Protein AF-A0A6F9BGS8-F1 (afdb_monomer_lite)

Sequence (563 aa):
MASCLVPDFPAVLVALEHLGELDKQLRDEGVPFSPEASHHLKEIAAAINELETSRRVVHEQLEVETIETSKLRHQCQNIRDDRFVIVPFSWCCGCKKYKCGPERELVKGDHENVINQLNYQLSEKANKQILLNETVNEIRKGKAKITDVETAKVALEEDMIQERKTEFHEKELAEVRIAFELKVQALQEKIVEVDGEMEEGQIVNAIRLESIAKMSDRFKAQRKEEDDVMAEHLNVSKRLEKSRLRLEERIASIAKHKIEIREMDEEIKQLHETNIVNADLFERNVDELHGQLNKEKKSIAIFEVEKEELCQSLENLKKDHEQHVNEVNFDIGLTRRRYEELLEEEKKLQDHVFMGALIERLGNKIVKAEEVNEQMTISYNDEIQQFITEAESVTQSRLEKEEELKVKESILEEVEAQFDIDQSRHQKLKNHTSELKNKNNHLELSIQDMKENISTLLKPKEDMKRSLEGLREKHMELLTSHAADIIATEKSIYDNGMMLQQVNMENSRLHVCIEQMKEDIWNTRKDQERHTQEIGWLKEEVHSLFGEHQPSSMTPTIVKRCA

Foldseek 3Di:
DDPPPPDQDVVLVVLLVVLVVVLVVLVVVVDPCNVVSNVVSVVVNVVSVVVSVVVSVVVSVVVVVVVVVVVVVVVVVVVPPPDDDDDDDDYDDDDDDDDDDDDDDDDDDDCVVVCVVVVVVVVVVVVVVVVVVVVVVVVVVVVVVVVVVVVVVVVVVVVVVVVVVVVVVVVVVVVVVVVVVVVVVVVVVVVVVVVVVVVVVVVVVVVVVVVVVVVVVVVVVVVVVVVVVVVVVVVVVVVVVVVVVVVVVVVVVVVVVVVVVVVVVVVVVVVVVVVVVVVVVVVVVVVVVVVVVVVVVVVVVVVVVVVVVVVVVVVVVVVVVVVVVVVVVVVVVVVVVVVVVVVVVVVPDDDDDDDDPPVVVVVVVVVVVVVVVVVVVVVVVVVVVVVVVVVVVVVVVVVVVVVVVVVVVVVVVVVVVVVVVVVVVVVVVVVVVVVVVVVVVVVVVVVVVVVVVVVVVCVVVVVVVVVVVVVVVVVVVVVVVVVVVVVVVVVVVVVVVVVVVVVVVVVVVVVVVVVVVVVVVVVVVVVVVVVVVVVVVVVVVVCVVPVVDDDDDDDDDDDDDDD

Secondary structure (DSSP, 8-state):
------PPPHHHHHHHHHHHHHHHHHHHTT-TTHHHHHHHHHHHHHHHHHHHHHHHHHHHHHHHHHHHHHHHHHHHHHTTSS--------------------------STTHHHHHHHHHHHHHHHHHHHHHHHHHHHHHHHHHHHHHHHHHHHHHHHHHHHHHHHHHHHHHHHHHHHHHHHHHHHHHHHHHHHHHHHHHHHHHHHHHHHHHHHHHHHHHHHHHHHHHHHHHHHHHHHHHHHHHHHHHHHHHHHHHHHHHHHHHHHHHHHHHHHHHHHHHHHHHHHHHHHHHHHHHHHHHHHHHHHHHHHHHHHHHHHHHHHHHHHHHHHHHHHHHHHHHHHHHHHTTS-------THHHHHHHHHHHHHHHHHHHHHHHHHHHHHHHHHHHHHHHHHHHHHHHHHHHHHHHHHHHHHHHHHHHHHHHHHHHHHHHHHHHHHHHHHHHHHHHHHHHHHHHHHHHHHHHHHHHHHHHHHHHHHHHHHHHHHHHHHHHHHHHHHHHHHHHHHHHHHHHHHHHHHHHHHHHHHHHHHHHHHHHHHHHHHTT---------------

Structure (mmCIF, N/CA/C/O backbone):
data_AF-A0A6F9BGS8-F1
#
_entry.id   AF-A0A6F9BGS8-F1
#
loop_
_atom_site.group_PDB
_atom_site.id
_atom_site.type_symbol
_atom_site.label_atom_id
_atom_site.label_alt_id
_atom_site.label_comp_id
_atom_site.label_asym_id
_atom_site.label_entity_id
_atom_site.label_seq_id
_atom_site.pdbx_PDB_ins_code
_atom_site.Cartn_x
_atom_site.Cartn_y
_atom_site.Cartn_z
_atom_site.occupancy
_atom_site.B_iso_or_equiv
_atom_site.auth_seq_id
_atom_site.auth_comp_id
_atom_site.auth_asym_id
_atom_site.auth_atom_id
_atom_site.pdbx_PDB_model_num
ATOM 1 N N . MET A 1 1 ? 77.394 -10.058 -23.991 1.00 44.44 1 MET A N 1
ATOM 2 C CA . MET A 1 1 ? 77.133 -8.638 -23.668 1.00 44.44 1 MET A CA 1
ATOM 3 C C . MET A 1 1 ? 76.350 -8.627 -22.370 1.00 44.44 1 MET A C 1
ATOM 5 O O . MET A 1 1 ? 75.511 -9.506 -22.217 1.00 44.44 1 MET A O 1
ATOM 9 N N . ALA A 1 2 ? 76.666 -7.745 -21.423 1.00 41.44 2 ALA A N 1
ATOM 10 C CA . ALA A 1 2 ? 75.833 -7.590 -20.233 1.00 41.44 2 ALA A CA 1
ATOM 11 C C . ALA A 1 2 ? 74.658 -6.685 -20.612 1.00 41.44 2 ALA A C 1
ATOM 13 O O . ALA A 1 2 ? 74.890 -5.561 -21.048 1.00 41.44 2 ALA A O 1
ATOM 14 N N . SER A 1 3 ? 73.430 -7.184 -20.500 1.00 44.12 3 SER A N 1
ATOM 15 C CA . SER A 1 3 ? 72.231 -6.355 -20.619 1.00 44.12 3 SER A CA 1
ATOM 16 C C . SER A 1 3 ? 72.214 -5.362 -19.459 1.00 44.12 3 SER A C 1
ATOM 18 O O . SER A 1 3 ? 72.204 -5.788 -18.298 1.00 44.12 3 SER A O 1
ATOM 20 N N . CYS A 1 4 ? 72.213 -4.061 -19.754 1.00 49.62 4 CYS A N 1
ATOM 21 C CA . CYS A 1 4 ? 71.924 -3.036 -18.757 1.00 49.62 4 CYS A CA 1
ATOM 22 C C . CYS A 1 4 ? 70.485 -3.256 -18.279 1.00 49.62 4 CYS A C 1
ATOM 24 O O . CYS A 1 4 ? 69.537 -2.900 -18.972 1.00 49.62 4 CYS A O 1
ATOM 26 N N . LEU A 1 5 ? 70.312 -3.886 -17.114 1.00 61.34 5 LEU A N 1
ATOM 27 C CA . LEU A 1 5 ? 68.997 -4.051 -16.503 1.00 61.34 5 LEU A CA 1
ATOM 28 C C . LEU A 1 5 ? 68.506 -2.673 -16.048 1.00 61.34 5 LEU A C 1
ATOM 30 O O . LEU A 1 5 ? 68.795 -2.244 -14.931 1.00 61.34 5 LEU A O 1
ATOM 34 N N . VAL A 1 6 ? 67.796 -1.979 -16.942 1.00 71.44 6 VAL A N 1
ATOM 35 C CA . VAL A 1 6 ? 67.047 -0.757 -16.634 1.00 71.44 6 VAL A CA 1
ATOM 36 C C . VAL A 1 6 ? 66.143 -1.085 -15.444 1.00 71.44 6 VAL A C 1
ATOM 38 O O . VAL A 1 6 ? 65.281 -1.954 -15.587 1.00 71.44 6 VAL A O 1
ATOM 41 N N . PRO A 1 7 ? 66.339 -0.457 -14.270 1.00 76.06 7 PRO A N 1
ATOM 42 C CA . PRO A 1 7 ? 65.595 -0.835 -13.080 1.00 76.06 7 PRO A CA 1
ATOM 43 C C . PRO A 1 7 ? 64.099 -0.581 -13.282 1.00 76.06 7 PRO A C 1
ATOM 45 O O . PRO A 1 7 ? 63.688 0.448 -13.841 1.00 76.06 7 PRO A O 1
ATOM 48 N N . ASP A 1 8 ? 63.299 -1.539 -12.819 1.00 80.12 8 ASP A N 1
ATOM 49 C CA . ASP A 1 8 ? 61.840 -1.470 -12.851 1.00 80.12 8 ASP A CA 1
ATOM 50 C C . ASP A 1 8 ? 61.367 -0.229 -12.093 1.00 80.12 8 ASP A C 1
ATOM 52 O O . ASP A 1 8 ? 61.879 0.092 -11.014 1.00 80.12 8 ASP A O 1
ATOM 56 N N . PHE A 1 9 ? 60.412 0.506 -12.663 1.00 86.50 9 PHE A N 1
ATOM 57 C CA . PHE A 1 9 ? 60.003 1.777 -12.077 1.00 86.50 9 PHE A CA 1
ATOM 58 C C . PHE A 1 9 ? 59.242 1.525 -10.760 1.00 86.50 9 PHE A C 1
ATOM 60 O O . PHE A 1 9 ? 58.177 0.904 -10.801 1.00 86.50 9 PHE A O 1
ATOM 67 N N . PRO A 1 10 ? 59.708 2.002 -9.583 1.00 88.44 10 PRO A N 1
ATOM 68 C CA . PRO A 1 10 ? 59.152 1.552 -8.299 1.00 88.44 10 PRO A CA 1
ATOM 69 C C . PRO A 1 10 ? 57.650 1.817 -8.130 1.00 88.44 10 PRO A C 1
ATOM 71 O O . PRO A 1 10 ? 56.948 1.027 -7.506 1.00 88.44 10 PRO A O 1
ATOM 74 N N . ALA A 1 11 ? 57.133 2.891 -8.736 1.00 86.50 11 ALA A N 1
ATOM 75 C CA . ALA A 1 11 ? 55.705 3.199 -8.715 1.00 86.50 11 ALA A CA 1
ATOM 76 C C . ALA A 1 11 ? 54.850 2.223 -9.552 1.00 86.50 11 ALA A C 1
ATOM 78 O O . ALA A 1 11 ? 53.678 2.044 -9.238 1.00 86.50 11 ALA A O 1
ATOM 79 N N . VAL A 1 12 ? 55.414 1.573 -10.581 1.00 89.62 12 VAL A N 1
ATOM 80 C CA . VAL A 1 12 ? 54.715 0.527 -11.354 1.00 89.62 12 VAL A CA 1
ATOM 81 C C . VAL A 1 12 ? 54.565 -0.739 -10.515 1.00 89.62 12 VAL A C 1
ATOM 83 O O . VAL A 1 12 ? 53.478 -1.305 -10.472 1.00 89.62 12 VAL A O 1
ATOM 86 N N . LEU A 1 13 ? 55.615 -1.145 -9.792 1.00 90.81 13 LEU A N 1
ATOM 87 C CA . LEU A 1 13 ? 55.554 -2.302 -8.891 1.00 90.81 13 LEU A CA 1
ATOM 88 C C . LEU A 1 13 ? 54.489 -2.103 -7.799 1.00 90.81 13 LEU A C 1
ATOM 90 O O . LEU A 1 13 ? 53.626 -2.958 -7.631 1.00 90.81 13 LEU A O 1
ATOM 94 N N . VAL A 1 14 ? 54.482 -0.935 -7.145 1.00 92.69 14 VAL A N 1
ATOM 95 C CA . VAL A 1 14 ? 53.471 -0.572 -6.133 1.00 92.69 14 VAL A CA 1
ATOM 96 C C . VAL A 1 14 ? 52.055 -0.496 -6.728 1.00 92.69 14 VAL A C 1
ATOM 98 O O . VAL A 1 14 ? 51.091 -0.908 -6.087 1.00 92.69 14 VAL A O 1
ATOM 101 N N . ALA A 1 15 ? 51.894 -0.009 -7.964 1.00 90.19 15 ALA A N 1
ATOM 102 C CA . ALA A 1 15 ? 50.590 0.005 -8.631 1.00 90.19 15 ALA A CA 1
ATOM 103 C C . ALA A 1 15 ? 50.068 -1.412 -8.933 1.00 90.19 15 ALA A C 1
ATOM 105 O O . ALA A 1 15 ? 48.887 -1.684 -8.727 1.00 90.19 15 ALA A O 1
ATOM 106 N N . LEU A 1 16 ? 50.939 -2.322 -9.384 1.00 94.62 16 LEU A N 1
ATOM 107 C CA . LEU A 1 16 ? 50.594 -3.726 -9.629 1.00 94.62 16 LEU A CA 1
ATOM 108 C C . LEU A 1 16 ? 50.271 -4.477 -8.325 1.00 94.62 16 LEU A C 1
ATOM 110 O O . LEU A 1 16 ? 49.346 -5.288 -8.307 1.00 94.62 16 LEU A O 1
ATOM 114 N N . GLU A 1 17 ? 50.980 -4.173 -7.235 1.00 95.00 17 GLU A N 1
ATOM 115 C CA . GLU A 1 17 ? 50.715 -4.717 -5.898 1.00 95.00 17 GLU A CA 1
ATOM 116 C C . GLU A 1 17 ? 49.322 -4.301 -5.393 1.00 95.00 17 GLU A C 1
ATOM 118 O O . GLU A 1 17 ? 48.487 -5.169 -5.132 1.00 95.00 17 GLU A O 1
ATOM 123 N N . HIS A 1 18 ? 49.003 -2.999 -5.390 1.00 94.50 18 HIS A N 1
ATOM 124 C CA . HIS A 1 18 ? 47.675 -2.506 -4.997 1.00 94.50 18 HIS A CA 1
ATOM 125 C C . HIS A 1 18 ? 46.533 -3.057 -5.876 1.00 94.50 18 HIS A C 1
ATOM 127 O O . HIS A 1 18 ? 45.448 -3.341 -5.368 1.00 94.50 18 HIS A O 1
ATOM 133 N N . LEU A 1 19 ? 46.749 -3.237 -7.187 1.00 94.38 19 LEU A N 1
ATOM 134 C CA . LEU A 1 19 ? 45.757 -3.869 -8.070 1.00 94.38 19 LEU A CA 1
ATOM 135 C C . LEU A 1 19 ? 45.507 -5.337 -7.687 1.00 94.38 19 LEU A C 1
ATOM 137 O O . LEU A 1 19 ? 44.360 -5.784 -7.713 1.00 94.38 19 LEU A O 1
ATOM 141 N N . GLY A 1 20 ? 46.550 -6.068 -7.282 1.00 92.94 20 GLY A N 1
ATOM 142 C CA . GLY A 1 20 ? 46.438 -7.428 -6.750 1.00 92.94 20 GLY A CA 1
ATOM 143 C C . GLY A 1 20 ? 45.719 -7.498 -5.398 1.00 92.94 20 GLY A C 1
ATOM 144 O O . GLY A 1 20 ? 44.937 -8.422 -5.166 1.00 92.94 20 GLY A O 1
ATOM 145 N N . GLU A 1 21 ? 45.926 -6.513 -4.520 1.00 95.75 21 GLU A N 1
ATOM 146 C CA . GLU A 1 21 ? 45.203 -6.405 -3.246 1.00 95.75 21 GLU A CA 1
ATOM 147 C C . GLU A 1 21 ? 43.709 -6.112 -3.450 1.00 95.75 21 GLU A C 1
ATOM 149 O O . GLU A 1 21 ? 42.872 -6.787 -2.847 1.00 95.75 21 GLU A O 1
ATOM 154 N N . LEU A 1 22 ? 43.357 -5.181 -4.343 1.00 94.19 22 LEU A N 1
ATOM 155 C CA . LEU A 1 22 ? 41.964 -4.879 -4.704 1.00 94.19 22 LEU A CA 1
ATOM 156 C C . LEU A 1 22 ? 41.265 -6.086 -5.353 1.00 94.19 22 LEU A C 1
ATOM 158 O O . LEU A 1 22 ? 40.143 -6.436 -4.985 1.00 94.19 22 LEU A O 1
ATOM 162 N N . ASP A 1 23 ? 41.947 -6.773 -6.274 1.00 94.12 23 ASP A N 1
ATOM 163 C CA . ASP A 1 23 ? 41.465 -8.001 -6.922 1.00 94.12 23 ASP A CA 1
ATOM 164 C C . ASP A 1 23 ? 41.266 -9.158 -5.921 1.00 94.12 23 ASP A C 1
ATOM 166 O O . ASP A 1 23 ? 40.440 -10.048 -6.143 1.00 94.12 23 ASP A O 1
ATOM 170 N N . LYS A 1 24 ? 41.987 -9.147 -4.793 1.00 93.75 24 LYS A N 1
ATOM 171 C CA . LYS A 1 24 ? 41.761 -10.063 -3.672 1.00 93.75 24 LYS A CA 1
ATOM 172 C C . LYS A 1 24 ? 40.569 -9.630 -2.809 1.00 93.75 24 LYS A C 1
ATOM 174 O O . LYS A 1 24 ? 39.681 -10.450 -2.593 1.00 93.75 24 LYS A O 1
ATOM 179 N N . GLN A 1 25 ? 40.512 -8.370 -2.371 1.00 92.56 25 GLN A N 1
ATOM 180 C CA . GLN A 1 25 ? 39.420 -7.838 -1.539 1.00 92.56 25 GLN A CA 1
ATOM 181 C C . GLN A 1 25 ? 38.048 -8.063 -2.192 1.00 92.56 25 GLN A C 1
ATOM 183 O O . GLN A 1 25 ? 37.147 -8.607 -1.560 1.00 92.56 25 GLN A O 1
ATOM 188 N N . LEU A 1 26 ? 37.919 -7.775 -3.492 1.00 90.44 26 LEU A N 1
ATOM 189 C CA . LEU A 1 26 ? 36.673 -7.987 -4.239 1.00 90.44 26 LEU A CA 1
ATOM 190 C C . LEU A 1 26 ? 36.227 -9.457 -4.307 1.00 90.44 26 LEU A C 1
ATOM 192 O O . LEU A 1 26 ? 35.031 -9.714 -4.441 1.00 90.44 26 LEU A O 1
ATOM 196 N N . ARG A 1 27 ? 37.152 -10.424 -4.216 1.00 89.69 27 ARG A N 1
ATOM 197 C CA . ARG A 1 27 ? 36.811 -11.853 -4.109 1.00 89.69 27 ARG A CA 1
ATOM 198 C C . ARG A 1 27 ? 36.433 -12.251 -2.686 1.00 89.69 27 ARG A C 1
ATOM 200 O O . ARG A 1 27 ? 35.476 -13.002 -2.516 1.00 89.69 27 ARG A O 1
ATOM 207 N N . ASP A 1 28 ? 37.158 -11.746 -1.692 1.00 89.94 28 ASP A N 1
ATOM 208 C CA . ASP A 1 28 ? 36.939 -12.072 -0.279 1.00 89.94 28 ASP A CA 1
ATOM 209 C C . ASP A 1 28 ? 35.614 -11.469 0.256 1.00 89.94 28 ASP A C 1
ATOM 211 O O . ASP A 1 28 ? 34.975 -12.066 1.122 1.00 89.94 28 ASP A O 1
ATOM 215 N N . GLU A 1 29 ? 35.147 -10.337 -0.292 1.00 88.50 29 GLU A N 1
ATOM 216 C CA . GLU A 1 29 ? 33.880 -9.679 0.089 1.00 88.50 29 GLU A CA 1
ATOM 217 C C . GLU A 1 29 ? 32.608 -10.288 -0.543 1.00 88.50 29 GLU A C 1
ATOM 219 O O . GLU A 1 29 ? 31.495 -9.930 -0.155 1.00 88.50 29 GLU A O 1
ATOM 224 N N . GLY A 1 30 ? 32.727 -11.203 -1.515 1.00 77.69 30 GLY A N 1
ATOM 225 C CA . GLY A 1 30 ? 31.575 -11.914 -2.099 1.00 77.69 30 GLY A CA 1
ATOM 226 C C . GLY A 1 30 ? 30.579 -11.047 -2.891 1.00 77.69 30 GLY A C 1
ATOM 227 O O . GLY A 1 30 ? 29.440 -11.460 -3.115 1.00 77.69 30 GLY A O 1
ATOM 228 N N . VAL A 1 31 ? 30.984 -9.847 -3.319 1.00 78.81 31 VAL A N 1
ATOM 229 C CA . VAL A 1 31 ? 30.148 -8.881 -4.058 1.00 78.81 31 VAL A CA 1
ATOM 230 C C . VAL A 1 31 ? 29.652 -9.497 -5.383 1.00 78.81 31 VAL A C 1
ATOM 232 O O . VAL A 1 31 ? 30.452 -10.111 -6.091 1.00 78.81 31 VAL A O 1
ATOM 235 N N . PRO A 1 32 ? 28.379 -9.319 -5.802 1.00 70.38 32 PRO A N 1
ATOM 236 C CA . PRO A 1 32 ? 27.838 -9.971 -7.007 1.00 70.38 32 PRO A CA 1
ATOM 237 C C . PRO A 1 32 ? 28.532 -9.586 -8.328 1.00 70.38 32 PRO A C 1
ATOM 239 O O . PRO A 1 32 ? 28.483 -10.358 -9.280 1.00 70.38 32 PRO A O 1
ATOM 242 N N . PHE A 1 33 ? 29.217 -8.439 -8.385 1.00 74.06 33 PHE A N 1
ATOM 243 C CA . PHE A 1 33 ? 30.012 -7.995 -9.543 1.00 74.06 33 PHE A CA 1
ATOM 244 C C . PHE A 1 33 ? 31.493 -8.421 -9.484 1.00 74.06 33 PHE A C 1
ATOM 246 O O . PHE A 1 33 ? 32.280 -8.069 -10.364 1.00 74.06 33 PHE A O 1
ATOM 253 N N . SER A 1 34 ? 31.893 -9.182 -8.459 1.00 78.94 34 SER A N 1
ATOM 254 C CA . SER A 1 34 ? 33.286 -9.591 -8.237 1.00 78.94 34 SER A CA 1
ATOM 255 C C . SER A 1 34 ? 33.960 -10.333 -9.403 1.00 78.94 34 SER A C 1
ATOM 257 O O . SER A 1 34 ? 35.145 -10.067 -9.605 1.00 78.94 34 SER A O 1
ATOM 259 N N . PRO A 1 35 ? 33.303 -11.190 -10.222 1.00 86.88 35 PRO A N 1
ATOM 260 C CA . PRO A 1 35 ? 34.000 -11.890 -11.306 1.00 86.88 35 PRO A CA 1
ATOM 261 C C . PRO A 1 35 ? 34.446 -10.946 -12.429 1.00 86.88 35 PRO A C 1
ATOM 263 O O . PRO A 1 35 ? 35.552 -11.072 -12.949 1.00 86.88 35 PRO A O 1
ATOM 266 N N . GLU A 1 36 ? 33.592 -9.983 -12.776 1.00 90.38 36 GLU A N 1
ATOM 267 C CA . GLU A 1 36 ? 33.775 -9.059 -13.899 1.00 90.38 36 GLU A CA 1
ATOM 268 C C . GLU A 1 36 ? 34.712 -7.903 -13.511 1.00 90.38 36 GLU A C 1
ATOM 270 O O . GLU A 1 36 ? 35.658 -7.590 -14.233 1.00 90.38 36 GLU A O 1
ATOM 275 N N . ALA A 1 37 ? 34.576 -7.372 -12.289 1.00 89.94 37 ALA A N 1
ATOM 276 C CA . ALA A 1 37 ? 35.553 -6.439 -11.726 1.00 89.94 37 ALA A CA 1
ATOM 277 C C . ALA A 1 37 ? 36.949 -7.082 -11.570 1.00 89.94 37 ALA A C 1
ATOM 279 O O . ALA A 1 37 ? 37.961 -6.464 -11.902 1.00 89.94 37 ALA A O 1
ATOM 280 N N . SER A 1 38 ? 37.013 -8.348 -11.135 1.00 93.56 38 SER A N 1
ATOM 281 C CA . SER A 1 38 ? 38.262 -9.119 -11.053 1.00 93.56 38 SER A CA 1
ATOM 282 C C . SER A 1 38 ? 38.900 -9.368 -12.426 1.00 93.56 38 SER A C 1
ATOM 284 O O . SER A 1 38 ? 40.126 -9.408 -12.539 1.00 93.56 38 SER A O 1
ATOM 286 N N . HIS A 1 39 ? 38.095 -9.526 -13.480 1.00 93.00 39 HIS A N 1
ATOM 287 C CA . HIS A 1 39 ? 38.592 -9.639 -14.850 1.00 93.00 39 HIS A CA 1
ATOM 288 C C . HIS A 1 39 ? 39.263 -8.335 -15.298 1.00 93.00 39 HIS A C 1
ATOM 290 O O . HIS A 1 39 ? 40.424 -8.369 -15.710 1.00 93.00 39 HIS A O 1
ATOM 296 N N . HIS A 1 40 ? 38.587 -7.193 -15.150 1.00 94.31 40 HIS A N 1
ATOM 297 C CA . HIS A 1 40 ? 39.124 -5.903 -15.588 1.00 94.31 40 HIS A CA 1
ATOM 298 C C . HIS A 1 40 ? 40.357 -5.455 -14.792 1.00 94.31 40 HIS A C 1
ATOM 300 O O . HIS A 1 40 ? 41.291 -4.912 -15.378 1.00 94.31 40 HIS A O 1
ATOM 306 N N . LEU A 1 41 ? 40.439 -5.734 -13.484 1.00 93.94 41 LEU A N 1
ATOM 307 C CA . LEU A 1 41 ? 41.657 -5.446 -12.708 1.00 93.94 41 LEU A CA 1
ATOM 308 C C . LEU A 1 41 ? 42.878 -6.229 -13.221 1.00 93.94 41 LEU A C 1
ATOM 310 O O . LEU A 1 41 ? 43.985 -5.688 -13.247 1.00 93.94 41 LEU A O 1
ATOM 314 N N . LYS A 1 42 ? 42.685 -7.468 -13.692 1.00 94.44 42 LYS A N 1
ATOM 315 C CA . LYS A 1 42 ? 43.752 -8.276 -14.308 1.00 94.44 42 LYS A CA 1
ATOM 316 C C . LYS A 1 42 ? 44.142 -7.769 -15.693 1.00 94.44 42 LYS A C 1
ATOM 318 O O . LYS A 1 42 ? 45.328 -7.770 -16.008 1.00 94.44 42 LYS A O 1
ATOM 323 N N . GLU A 1 43 ? 43.185 -7.304 -16.494 1.00 95.00 43 GLU A N 1
ATOM 324 C CA . GLU A 1 43 ? 43.467 -6.660 -17.786 1.00 95.00 43 GLU A CA 1
ATOM 325 C C . GLU A 1 43 ? 44.266 -5.362 -17.602 1.00 95.00 43 GLU A C 1
ATOM 327 O O . GLU A 1 43 ? 45.271 -5.157 -18.278 1.00 95.00 43 GLU A O 1
ATOM 332 N N . ILE A 1 44 ? 43.885 -4.528 -16.628 1.00 94.00 44 ILE A N 1
ATOM 333 C CA . ILE A 1 44 ? 44.607 -3.298 -16.272 1.00 94.00 44 ILE A CA 1
ATOM 334 C C . ILE A 1 44 ? 46.032 -3.624 -15.797 1.00 94.00 44 ILE A C 1
ATOM 336 O O . ILE A 1 44 ? 46.988 -3.004 -16.263 1.00 94.00 44 ILE A O 1
ATOM 340 N N . ALA A 1 45 ? 46.203 -4.623 -14.924 1.00 94.38 45 ALA A N 1
ATOM 341 C CA . ALA A 1 45 ? 47.525 -5.056 -14.469 1.00 94.38 45 ALA A CA 1
ATOM 342 C C . ALA A 1 45 ? 48.394 -5.615 -15.617 1.00 94.38 45 ALA A C 1
ATOM 344 O O . ALA A 1 45 ? 49.590 -5.325 -15.685 1.00 94.38 45 ALA A O 1
ATOM 345 N N . ALA A 1 46 ? 47.803 -6.368 -16.551 1.00 93.62 46 ALA A N 1
ATOM 346 C CA . ALA A 1 46 ? 48.498 -6.865 -17.737 1.00 93.62 46 ALA A CA 1
ATOM 347 C C . ALA A 1 46 ? 48.952 -5.716 -18.656 1.00 93.62 46 ALA A C 1
ATOM 349 O O . ALA A 1 46 ? 50.127 -5.664 -19.018 1.00 93.62 46 ALA A O 1
ATOM 350 N N . ALA A 1 47 ? 48.068 -4.759 -18.954 1.00 93.94 47 ALA A N 1
ATOM 351 C CA . ALA A 1 47 ? 48.374 -3.599 -19.792 1.00 93.94 47 ALA A CA 1
ATOM 352 C C . ALA A 1 47 ? 49.448 -2.681 -19.174 1.00 93.94 47 ALA A C 1
ATOM 354 O O . ALA A 1 47 ? 50.316 -2.174 -19.884 1.00 93.94 47 ALA A O 1
ATOM 355 N N . ILE A 1 48 ? 49.445 -2.501 -17.847 1.00 92.69 48 ILE A N 1
ATOM 356 C CA . ILE A 1 48 ? 50.496 -1.759 -17.127 1.00 92.69 48 ILE A CA 1
ATOM 357 C C . ILE A 1 48 ? 51.855 -2.467 -17.251 1.00 92.69 48 ILE A C 1
ATOM 359 O O . ILE A 1 48 ? 52.872 -1.813 -17.485 1.00 92.69 48 ILE A O 1
ATOM 363 N N . ASN A 1 49 ? 51.886 -3.798 -17.136 1.00 92.50 49 ASN A N 1
ATOM 364 C CA . ASN A 1 49 ? 53.117 -4.574 -17.295 1.00 92.50 49 ASN A CA 1
ATOM 365 C C . ASN A 1 49 ? 53.628 -4.551 -18.752 1.00 92.50 49 ASN A C 1
ATOM 367 O O . ASN A 1 49 ? 54.822 -4.371 -18.983 1.00 92.50 49 ASN A O 1
ATOM 371 N N . GLU A 1 50 ? 52.736 -4.652 -19.742 1.00 92.75 50 GLU A N 1
ATOM 372 C CA . GLU A 1 50 ? 53.077 -4.512 -21.165 1.00 92.75 50 GLU A CA 1
ATOM 373 C C . GLU A 1 50 ? 53.667 -3.122 -21.470 1.00 92.75 50 GLU A C 1
ATOM 375 O O . GLU A 1 50 ? 54.733 -3.016 -22.090 1.00 92.75 50 GLU A O 1
ATOM 380 N N . LEU A 1 51 ? 53.059 -2.057 -20.938 1.00 92.56 51 LEU A N 1
ATOM 381 C CA . LEU A 1 51 ? 53.574 -0.691 -21.048 1.00 92.56 51 LEU A CA 1
ATOM 382 C C . LEU A 1 51 ? 54.966 -0.538 -20.404 1.00 92.56 51 LEU A C 1
ATOM 384 O O . LEU A 1 51 ? 55.839 0.105 -20.986 1.00 92.56 51 LEU A O 1
ATOM 388 N N . GLU A 1 52 ? 55.223 -1.176 -19.259 1.00 93.06 52 GLU A N 1
ATOM 389 C CA . GLU A 1 52 ? 56.542 -1.177 -18.602 1.00 93.06 52 GLU A CA 1
ATOM 390 C C . GLU A 1 52 ? 57.585 -2.035 -19.346 1.00 93.06 52 GLU A C 1
ATOM 392 O O . GLU A 1 52 ? 58.777 -1.714 -19.339 1.00 93.06 52 GLU A O 1
ATOM 397 N N . THR A 1 53 ? 57.187 -3.107 -20.046 1.00 90.19 53 THR A N 1
ATOM 398 C CA . THR A 1 53 ? 58.095 -3.791 -20.993 1.00 90.19 53 THR A CA 1
ATOM 399 C C . THR A 1 53 ? 58.431 -2.897 -22.187 1.00 90.19 53 THR A C 1
ATOM 401 O O . THR A 1 53 ? 59.604 -2.770 -22.537 1.00 90.19 53 THR A O 1
ATOM 404 N N . SER A 1 54 ? 57.446 -2.183 -22.738 1.00 90.19 54 SER A N 1
ATOM 405 C CA . SER A 1 54 ? 57.649 -1.241 -23.844 1.00 90.19 54 SER A CA 1
ATOM 406 C C . SER A 1 54 ? 58.539 -0.061 -23.438 1.00 90.19 54 SER A C 1
ATOM 408 O O . SER A 1 54 ? 59.457 0.296 -24.177 1.00 90.19 54 SER A O 1
ATOM 410 N N . ARG A 1 55 ? 58.362 0.488 -22.224 1.00 92.88 55 ARG A N 1
ATOM 411 C CA . ARG A 1 55 ? 59.251 1.512 -21.648 1.00 92.88 55 ARG A CA 1
ATOM 412 C C . ARG A 1 55 ? 60.701 1.030 -21.596 1.00 92.88 55 ARG A C 1
ATOM 414 O O . ARG A 1 55 ? 61.597 1.779 -21.982 1.00 92.88 55 ARG A O 1
ATOM 421 N N . ARG A 1 56 ? 60.937 -0.200 -21.123 1.00 88.19 56 ARG A N 1
ATOM 422 C CA . ARG A 1 56 ? 62.285 -0.784 -21.021 1.00 88.19 56 ARG A CA 1
ATOM 423 C C . ARG A 1 56 ? 62.928 -0.967 -22.401 1.00 88.19 56 ARG A C 1
ATOM 425 O O . ARG A 1 56 ? 64.059 -0.527 -22.576 1.00 88.19 56 ARG A O 1
ATOM 432 N N . VAL A 1 57 ? 62.194 -1.487 -23.391 1.00 88.56 57 VAL A N 1
ATOM 433 C CA . VAL A 1 57 ? 62.685 -1.633 -24.780 1.00 88.56 57 VAL A CA 1
ATOM 434 C C . VAL A 1 57 ? 63.046 -0.281 -25.406 1.00 88.56 57 VAL A C 1
ATOM 436 O O . VAL A 1 57 ? 64.133 -0.138 -25.961 1.00 88.56 57 VAL A O 1
ATOM 439 N N . VAL A 1 58 ? 62.182 0.733 -25.280 1.00 87.25 58 VAL A N 1
ATOM 440 C CA . VAL A 1 58 ? 62.458 2.082 -25.813 1.00 87.25 58 VAL A CA 1
ATOM 441 C C . VAL A 1 58 ? 63.646 2.734 -25.097 1.00 87.25 58 VAL A C 1
ATOM 443 O O . VAL A 1 58 ? 64.461 3.392 -25.739 1.00 87.25 58 VAL A O 1
ATOM 446 N N . HIS A 1 59 ? 63.800 2.531 -23.785 1.00 84.94 59 HIS A N 1
ATOM 447 C CA . HIS A 1 59 ? 64.955 3.049 -23.047 1.00 84.94 59 HIS A CA 1
ATOM 448 C C . HIS A 1 59 ? 66.268 2.367 -23.465 1.00 84.94 59 HIS A C 1
ATOM 450 O O . HIS A 1 59 ? 67.275 3.051 -23.625 1.00 84.94 59 HIS A O 1
ATOM 456 N N . GLU A 1 60 ? 66.274 1.048 -23.677 1.00 86.69 60 GLU A N 1
ATOM 457 C CA . GLU A 1 60 ? 67.452 0.317 -24.167 1.00 86.69 60 GLU A CA 1
ATOM 458 C C . GLU A 1 60 ? 67.834 0.765 -25.591 1.00 86.69 60 GLU A C 1
ATOM 460 O O . GLU A 1 60 ? 69.008 1.013 -25.868 1.00 86.69 60 GLU A O 1
ATOM 465 N N . GLN A 1 61 ? 66.849 0.981 -26.472 1.00 84.12 61 GLN A N 1
ATOM 466 C CA . GLN A 1 61 ? 67.067 1.550 -27.809 1.00 84.12 61 GLN A CA 1
ATOM 467 C C . GLN A 1 61 ? 67.670 2.964 -27.746 1.00 84.12 61 GLN A C 1
ATOM 469 O O . GLN A 1 61 ? 68.682 3.222 -28.396 1.00 84.12 61 GLN A O 1
ATOM 474 N N . LEU A 1 62 ? 67.115 3.859 -26.921 1.00 82.81 62 LEU A N 1
ATOM 475 C CA . LEU A 1 62 ? 67.635 5.221 -26.743 1.00 82.81 62 LEU A CA 1
ATOM 476 C C . LEU A 1 62 ? 69.027 5.250 -26.089 1.00 82.81 62 LEU A C 1
ATOM 478 O O . LEU A 1 62 ? 69.826 6.140 -26.391 1.00 82.81 62 LEU A O 1
ATOM 482 N N . GLU A 1 63 ? 69.353 4.291 -25.219 1.00 84.94 63 GLU A N 1
ATOM 483 C CA . GLU A 1 63 ? 70.698 4.135 -24.652 1.00 84.94 63 GLU A CA 1
ATOM 484 C C . GLU A 1 63 ? 71.699 3.704 -25.736 1.00 84.94 63 GLU A C 1
ATOM 486 O O . GLU A 1 63 ? 72.759 4.324 -25.871 1.00 84.94 63 GLU A O 1
ATOM 491 N N . VAL A 1 64 ? 71.334 2.732 -26.584 1.00 84.62 64 VAL A N 1
ATOM 492 C CA . VAL A 1 64 ? 72.125 2.331 -27.759 1.00 84.62 64 VAL A CA 1
ATOM 493 C C . VAL A 1 64 ? 72.326 3.511 -28.714 1.00 84.62 64 VAL A C 1
ATOM 495 O O . VAL A 1 64 ? 73.473 3.844 -29.012 1.00 84.62 64 VAL A O 1
ATOM 498 N N . GLU A 1 65 ? 71.266 4.210 -29.130 1.00 82.50 65 GLU A N 1
ATOM 499 C CA . GLU A 1 65 ? 71.366 5.392 -30.001 1.00 82.50 65 GLU A CA 1
ATOM 500 C C . GLU A 1 65 ? 72.217 6.508 -29.379 1.00 82.50 65 GLU A C 1
ATOM 502 O O . GLU A 1 65 ? 73.020 7.144 -30.067 1.00 82.50 65 GLU A O 1
ATOM 507 N N . THR A 1 66 ? 72.111 6.737 -28.067 1.00 80.00 66 THR A N 1
ATOM 508 C CA . THR A 1 66 ? 72.927 7.735 -27.356 1.00 80.00 66 THR A CA 1
ATOM 509 C C . THR A 1 66 ? 74.407 7.347 -27.357 1.00 80.00 66 THR A C 1
ATOM 511 O O . THR A 1 66 ? 75.272 8.208 -27.574 1.00 80.00 66 THR A O 1
ATOM 514 N N . ILE A 1 67 ? 74.711 6.058 -27.178 1.00 81.38 67 ILE A N 1
ATOM 515 C CA . ILE A 1 67 ? 76.060 5.492 -27.288 1.00 81.38 67 ILE A CA 1
ATOM 516 C C . ILE A 1 67 ? 76.582 5.606 -28.728 1.00 81.38 67 ILE A C 1
ATOM 518 O O . ILE A 1 67 ? 77.727 6.002 -28.932 1.00 81.38 67 ILE A O 1
ATOM 522 N N . GLU A 1 68 ? 75.779 5.329 -29.753 1.00 81.50 68 GLU A N 1
ATOM 523 C CA . GLU A 1 68 ? 76.222 5.458 -31.148 1.00 81.50 68 GLU A CA 1
ATOM 524 C C . GLU A 1 68 ? 76.423 6.921 -31.554 1.00 81.50 68 GLU A C 1
ATOM 526 O O . GLU A 1 68 ? 77.448 7.274 -32.139 1.00 81.50 68 GLU A O 1
ATOM 531 N N . THR A 1 69 ? 75.538 7.813 -31.116 1.00 73.94 69 THR A N 1
ATOM 532 C CA . THR A 1 69 ? 75.694 9.259 -31.307 1.00 73.94 69 THR A CA 1
ATOM 533 C C . THR A 1 69 ? 76.912 9.799 -30.540 1.00 73.94 69 THR A C 1
ATOM 535 O O . THR A 1 69 ? 77.533 10.774 -30.965 1.00 73.94 69 THR A O 1
ATOM 538 N N . SER A 1 70 ? 77.320 9.192 -29.414 1.00 74.56 70 SER A N 1
ATOM 539 C CA . SER A 1 70 ? 78.579 9.549 -28.733 1.00 74.56 70 SER A CA 1
ATOM 540 C C . SER A 1 70 ? 79.820 9.046 -29.488 1.00 74.56 70 SER A C 1
ATOM 542 O O . SER A 1 70 ? 80.760 9.826 -29.661 1.00 74.56 70 SER A O 1
ATOM 544 N N . LYS A 1 71 ? 79.797 7.823 -30.049 1.00 79.12 71 LYS A N 1
ATOM 545 C CA . LYS A 1 71 ? 80.845 7.314 -30.961 1.00 79.12 71 LYS A CA 1
ATOM 546 C C . LYS A 1 71 ? 81.009 8.225 -32.184 1.00 79.12 71 LYS A C 1
ATOM 548 O O . LYS A 1 71 ? 82.130 8.622 -32.497 1.00 79.12 71 LYS A O 1
ATOM 553 N N . LEU A 1 72 ? 79.905 8.601 -32.836 1.00 76.25 72 LEU A N 1
ATOM 554 C CA . LEU A 1 72 ? 79.900 9.500 -33.997 1.00 76.25 72 LEU A CA 1
ATOM 555 C C . LEU A 1 72 ? 80.441 10.892 -33.642 1.00 76.25 72 LEU A C 1
ATOM 557 O O . LEU A 1 72 ? 81.255 11.437 -34.383 1.00 76.25 72 LEU A O 1
ATOM 561 N N . ARG A 1 73 ? 80.073 11.449 -32.478 1.00 69.06 73 ARG A N 1
ATOM 562 C CA . ARG A 1 73 ? 80.658 12.710 -31.983 1.00 69.06 73 ARG A CA 1
ATOM 563 C C . ARG A 1 73 ? 82.172 12.596 -31.777 1.00 69.06 73 ARG A C 1
ATOM 565 O O . ARG A 1 73 ? 82.890 13.485 -32.225 1.00 69.06 73 ARG A O 1
ATOM 572 N N . HIS A 1 74 ? 82.673 11.500 -31.203 1.00 69.44 74 HIS A N 1
ATOM 573 C CA . HIS A 1 74 ? 84.118 11.260 -31.086 1.00 69.44 74 HIS A CA 1
ATOM 574 C C . HIS A 1 74 ? 84.821 11.126 -32.449 1.00 69.44 74 HIS A C 1
ATOM 576 O O . HIS A 1 74 ? 85.889 11.705 -32.639 1.00 69.44 74 HIS A O 1
ATOM 582 N N . GLN A 1 75 ? 84.224 10.426 -33.418 1.00 68.31 75 GLN A N 1
ATOM 583 C CA . GLN A 1 75 ? 84.779 10.317 -34.775 1.00 68.31 75 GLN A CA 1
ATOM 584 C C . GLN A 1 75 ? 84.827 11.679 -35.487 1.00 68.31 75 GLN A C 1
ATOM 586 O O . GLN A 1 75 ? 85.861 12.043 -36.044 1.00 68.31 75 GLN A O 1
ATOM 591 N N . CYS A 1 76 ? 83.756 12.472 -35.407 1.00 59.81 76 CYS A N 1
ATOM 592 C CA . CYS A 1 76 ? 83.709 13.829 -35.958 1.00 59.81 76 CYS A CA 1
ATOM 593 C C . CYS A 1 76 ? 84.699 14.793 -35.285 1.00 59.81 76 CYS A C 1
ATOM 595 O O . CYS A 1 76 ? 85.165 15.727 -35.939 1.00 59.81 76 CYS A O 1
ATOM 597 N N . GLN A 1 77 ? 85.040 14.570 -34.011 1.00 57.00 77 GLN A N 1
ATOM 598 C CA . GLN A 1 77 ? 86.081 15.328 -33.318 1.00 57.00 77 GLN A CA 1
ATOM 599 C C . GLN A 1 77 ? 87.468 14.997 -33.896 1.00 57.00 77 GLN A C 1
ATOM 601 O O . GLN A 1 77 ? 88.181 15.902 -34.322 1.00 57.00 77 GLN A O 1
ATOM 606 N N . ASN A 1 78 ? 87.801 13.705 -34.015 1.00 55.44 78 ASN A N 1
ATOM 607 C CA . ASN A 1 78 ? 89.096 13.236 -34.527 1.00 55.44 78 ASN A CA 1
ATOM 608 C C . ASN A 1 78 ? 89.378 13.662 -35.983 1.00 55.44 78 ASN A C 1
ATOM 610 O O . ASN A 1 78 ? 90.533 13.776 -36.379 1.00 55.44 78 ASN A O 1
ATOM 614 N N . ILE A 1 79 ? 88.343 13.917 -36.791 1.00 56.03 79 ILE A N 1
ATOM 615 C CA . ILE A 1 79 ? 88.482 14.340 -38.197 1.00 56.03 79 ILE A CA 1
ATOM 616 C C . ILE A 1 79 ? 88.954 15.807 -38.337 1.00 56.03 79 ILE A C 1
ATOM 618 O O . ILE A 1 79 ? 89.350 16.216 -39.429 1.00 56.03 79 ILE A O 1
ATOM 622 N N . ARG A 1 80 ? 88.944 16.616 -37.264 1.00 47.56 80 ARG A N 1
ATOM 623 C CA . ARG A 1 80 ? 89.286 18.053 -37.338 1.00 47.56 80 ARG A CA 1
ATOM 624 C C . ARG A 1 80 ? 90.753 18.408 -37.098 1.00 47.56 80 ARG A C 1
ATOM 626 O O . ARG A 1 80 ? 91.157 19.481 -37.537 1.00 47.56 80 ARG A O 1
ATOM 633 N N . ASP A 1 81 ? 91.537 17.531 -36.478 1.00 44.12 81 ASP A N 1
ATOM 634 C CA . ASP A 1 81 ? 92.933 17.840 -36.127 1.00 44.12 81 ASP A CA 1
ATOM 635 C C . ASP A 1 81 ? 93.949 17.416 -37.211 1.00 44.12 81 ASP A C 1
ATOM 637 O O . ASP A 1 81 ? 95.099 17.852 -37.187 1.00 44.12 81 ASP A O 1
ATOM 641 N N . ASP A 1 82 ? 93.530 16.624 -38.208 1.00 42.41 82 ASP A N 1
ATOM 642 C CA . ASP A 1 82 ? 94.437 15.899 -39.115 1.00 42.41 82 ASP A CA 1
ATOM 643 C C . ASP A 1 82 ? 94.435 16.416 -40.576 1.00 42.41 82 ASP A C 1
ATOM 645 O O . ASP A 1 82 ? 94.237 15.665 -41.543 1.00 42.41 82 ASP A O 1
ATOM 649 N N . ARG A 1 83 ? 94.662 17.735 -40.758 1.00 34.31 83 ARG A N 1
ATOM 650 C CA . ARG A 1 83 ? 95.273 18.277 -41.999 1.00 34.31 83 ARG A CA 1
ATOM 651 C C . ARG A 1 83 ? 95.832 19.709 -41.900 1.00 34.31 83 ARG A C 1
ATOM 653 O O . ARG A 1 83 ? 95.154 20.697 -42.172 1.00 34.31 83 ARG A O 1
ATOM 660 N N . PHE A 1 84 ? 97.134 19.800 -41.636 1.00 37.53 84 PHE A N 1
ATOM 661 C CA . PHE A 1 84 ? 97.992 20.945 -41.989 1.00 37.53 84 PHE A CA 1
ATOM 662 C C . PHE A 1 84 ? 99.052 20.488 -43.027 1.00 37.53 84 PHE A C 1
ATOM 664 O O . PHE A 1 84 ? 99.010 19.339 -43.458 1.00 37.53 84 PHE A O 1
ATOM 671 N N . VAL A 1 85 ? 100.038 21.347 -43.347 1.00 36.94 85 VAL A N 1
ATOM 672 C CA . VAL A 1 85 ? 101.358 21.024 -43.974 1.00 36.94 85 VAL A CA 1
ATOM 673 C C . VAL A 1 85 ? 101.503 21.127 -45.528 1.00 36.94 85 VAL A C 1
ATOM 675 O O . VAL A 1 85 ? 101.252 20.179 -46.261 1.00 36.94 85 VAL A O 1
ATOM 678 N N . ILE A 1 86 ? 102.126 22.248 -45.964 1.00 31.75 86 ILE A N 1
ATOM 679 C CA . ILE A 1 86 ? 103.118 22.434 -47.078 1.00 31.75 86 ILE A CA 1
ATOM 680 C C . ILE A 1 86 ? 102.700 22.847 -48.531 1.00 31.75 86 ILE A C 1
ATOM 682 O O . ILE A 1 86 ? 101.614 22.570 -49.024 1.00 31.75 86 ILE A O 1
ATOM 686 N N . VAL A 1 87 ? 103.622 23.619 -49.153 1.00 34.56 87 VAL A N 1
ATOM 687 C CA . VAL A 1 87 ? 103.724 24.358 -50.461 1.00 34.56 87 VAL A CA 1
ATOM 688 C C . VAL A 1 87 ? 105.249 24.701 -50.678 1.0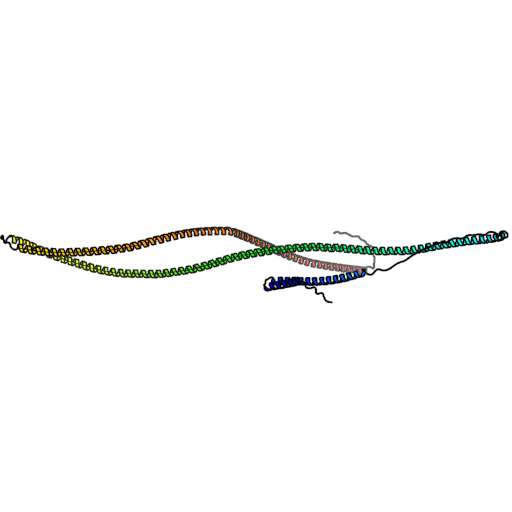0 34.56 87 VAL A C 1
ATOM 690 O O . VAL A 1 87 ? 105.987 24.263 -49.788 1.00 34.56 87 VAL A O 1
ATOM 693 N N . PRO A 1 88 ? 105.832 25.438 -51.692 1.00 47.53 88 PRO A N 1
ATOM 694 C CA . PRO A 1 88 ? 105.323 26.439 -52.680 1.00 47.53 88 PRO A CA 1
ATOM 695 C C . PRO A 1 88 ? 106.055 26.436 -54.090 1.00 47.53 88 PRO A C 1
ATOM 697 O O . PRO A 1 88 ? 106.532 25.393 -54.517 1.00 47.53 88 PRO A O 1
ATOM 700 N N . PHE A 1 89 ? 106.217 27.618 -54.747 1.00 27.09 89 PHE A N 1
ATOM 701 C CA . PHE A 1 89 ? 107.213 28.031 -55.804 1.00 27.09 89 PHE A CA 1
ATOM 702 C C . PHE A 1 89 ? 107.004 27.639 -57.306 1.00 27.09 89 PHE A C 1
ATOM 704 O O . PHE A 1 89 ? 106.421 26.601 -57.579 1.00 27.09 89 PHE A O 1
ATOM 711 N N . SER A 1 90 ? 107.501 28.359 -58.354 1.00 31.72 90 SER A N 1
ATOM 712 C CA . SER A 1 90 ? 107.884 29.799 -58.576 1.00 31.72 90 SER A CA 1
ATOM 713 C C . SER A 1 90 ? 108.423 30.118 -60.018 1.00 31.72 90 SER A C 1
ATOM 715 O O . SER A 1 90 ? 109.145 29.283 -60.548 1.00 31.72 90 SER A O 1
ATOM 717 N N . TRP A 1 91 ? 108.275 31.373 -60.523 1.00 33.69 91 TRP A N 1
ATOM 718 C CA . TRP A 1 91 ? 109.228 32.153 -61.409 1.00 33.69 91 TRP A CA 1
ATOM 719 C C . TRP A 1 91 ? 109.572 31.692 -62.876 1.00 33.69 91 TRP A C 1
ATOM 721 O O . TRP A 1 91 ? 109.277 30.560 -63.220 1.00 33.69 91 TRP A O 1
ATOM 731 N N . CYS A 1 92 ? 110.223 32.450 -63.815 1.00 30.44 92 CYS A N 1
ATOM 732 C CA . CYS A 1 92 ? 110.412 33.912 -64.131 1.00 30.44 92 CYS A CA 1
ATOM 733 C C . CYS A 1 92 ? 111.247 34.167 -65.462 1.00 30.44 92 CYS A C 1
ATOM 735 O O . CYS A 1 92 ? 112.068 33.324 -65.802 1.00 30.44 92 CYS A O 1
ATOM 737 N N . CYS A 1 93 ? 111.141 35.351 -66.133 1.00 29.64 93 CYS A N 1
ATOM 738 C CA . CYS A 1 93 ? 112.048 35.979 -67.177 1.00 29.64 93 CYS A CA 1
ATOM 739 C C . CYS A 1 93 ? 112.333 35.276 -68.555 1.00 29.64 93 CYS A C 1
ATOM 741 O O . CYS A 1 93 ? 111.957 34.129 -68.735 1.00 29.64 93 CYS A O 1
ATOM 743 N N . GLY A 1 94 ? 112.982 35.865 -69.605 1.00 31.98 94 GLY A N 1
ATOM 744 C CA . GLY A 1 94 ? 113.304 37.282 -69.973 1.00 31.98 94 GLY A CA 1
ATOM 745 C C . GLY A 1 94 ? 114.527 37.566 -70.939 1.00 31.98 94 GLY A C 1
ATOM 746 O O . GLY A 1 94 ? 115.607 37.049 -70.698 1.00 31.98 94 GLY A O 1
ATOM 747 N N . CYS A 1 95 ? 114.401 38.512 -71.915 1.00 28.38 95 CYS A N 1
ATOM 748 C CA . CYS A 1 95 ? 115.435 39.401 -72.587 1.00 28.38 95 CYS A CA 1
ATOM 749 C C . CYS A 1 95 ? 116.323 39.085 -73.868 1.00 28.38 95 CYS A C 1
ATOM 751 O O . CYS A 1 95 ? 117.258 38.302 -73.809 1.00 28.38 95 CYS A O 1
ATOM 753 N N . LYS A 1 96 ? 116.188 39.957 -74.914 1.00 34.22 96 LYS A N 1
ATOM 754 C CA . LYS A 1 96 ? 117.179 40.806 -75.706 1.00 34.22 96 LYS A CA 1
ATOM 755 C C . LYS A 1 96 ? 118.462 40.272 -76.444 1.00 34.22 96 LYS A C 1
ATOM 757 O O . LYS A 1 96 ? 119.346 39.771 -75.761 1.00 34.22 96 LYS A O 1
ATOM 762 N N . LYS A 1 97 ? 118.731 40.715 -77.717 1.00 33.25 97 LYS A N 1
ATOM 763 C CA . LYS A 1 97 ? 119.895 41.591 -78.169 1.00 33.25 97 LYS A CA 1
ATOM 764 C C . LYS A 1 97 ? 120.091 41.872 -79.707 1.00 33.25 97 LYS A C 1
ATOM 766 O O . LYS A 1 97 ? 119.493 41.233 -80.552 1.00 33.25 97 LYS A O 1
ATOM 771 N N . TYR A 1 98 ? 120.935 42.883 -80.004 1.00 28.81 98 TYR A N 1
ATOM 772 C CA . TYR A 1 98 ? 121.147 43.774 -81.186 1.00 28.81 98 TYR A CA 1
ATOM 773 C C . TYR A 1 98 ? 122.124 43.383 -82.354 1.00 28.81 98 TYR A C 1
ATOM 775 O O . TYR A 1 98 ? 123.055 42.626 -82.125 1.00 28.81 98 TYR A O 1
ATOM 783 N N . LYS A 1 99 ? 122.024 44.147 -83.482 1.00 29.48 99 LYS A N 1
ATOM 784 C CA . LYS A 1 99 ? 123.067 44.736 -84.411 1.00 29.48 99 LYS A CA 1
ATOM 785 C C . LYS A 1 99 ? 124.088 43.868 -85.198 1.00 29.48 99 LYS A C 1
ATOM 787 O O . LYS A 1 99 ? 124.869 43.160 -84.581 1.00 29.48 99 LYS A O 1
ATOM 792 N N . CYS A 1 100 ? 124.291 44.184 -86.499 1.00 31.36 100 CYS A N 1
ATOM 793 C CA . CYS A 1 100 ? 125.468 44.948 -87.014 1.00 31.36 100 CYS A CA 1
ATOM 794 C C . CYS A 1 100 ? 125.373 45.356 -88.517 1.00 31.36 100 CYS A C 1
ATOM 796 O O . CYS A 1 100 ? 124.324 45.155 -89.122 1.00 31.36 100 CYS A O 1
ATOM 798 N N . GLY A 1 101 ? 126.417 46.014 -89.065 1.00 27.59 101 GLY A N 1
ATOM 799 C CA . GLY A 1 101 ? 126.425 46.786 -90.332 1.00 27.59 101 GLY A CA 1
ATOM 800 C C . GLY A 1 101 ? 127.541 46.453 -91.370 1.00 27.59 101 GLY A C 1
ATOM 801 O O . GLY A 1 101 ? 127.992 45.311 -91.377 1.00 27.59 101 GLY A O 1
ATOM 802 N N . PRO A 1 102 ? 127.941 47.392 -92.272 1.00 51.84 102 PRO A N 1
ATOM 803 C CA . PRO A 1 102 ? 128.293 47.071 -93.675 1.00 51.84 102 PRO A CA 1
ATOM 804 C C . PRO A 1 102 ? 129.738 47.457 -94.132 1.00 51.84 102 PRO A C 1
ATOM 806 O O . PRO A 1 102 ? 130.640 47.531 -93.307 1.00 51.84 102 PRO A O 1
ATOM 809 N N . GLU A 1 103 ? 129.895 47.742 -95.444 1.00 29.67 103 GLU A N 1
ATOM 810 C CA . GLU A 1 103 ? 131.050 48.273 -96.224 1.00 29.67 103 GLU A CA 1
ATOM 811 C C . GLU A 1 103 ? 131.953 47.266 -96.976 1.00 29.67 103 GLU A C 1
ATOM 813 O O . GLU A 1 103 ? 132.734 46.536 -96.369 1.00 29.67 103 GLU A O 1
ATOM 818 N N . ARG A 1 104 ? 131.985 47.356 -98.323 1.00 33.31 104 ARG A N 1
ATOM 819 C CA . ARG A 1 104 ? 133.057 48.060 -99.080 1.00 33.31 104 ARG A CA 1
ATOM 820 C C . ARG A 1 104 ? 132.798 48.118 -100.594 1.00 33.31 104 ARG A C 1
ATOM 822 O O . ARG A 1 104 ? 132.146 47.249 -101.162 1.00 33.31 104 ARG A O 1
ATOM 829 N N . GLU A 1 105 ? 133.333 49.161 -101.226 1.00 30.30 105 GLU A N 1
ATOM 830 C CA . GLU A 1 105 ? 133.336 49.388 -102.680 1.00 30.30 105 GLU A CA 1
ATOM 831 C C . GLU A 1 105 ? 134.676 48.953 -103.329 1.00 30.30 105 GLU A C 1
ATOM 833 O O . GLU A 1 105 ? 135.547 48.401 -102.660 1.00 30.30 105 GLU A O 1
ATOM 838 N N . LEU A 1 106 ? 134.862 49.305 -104.613 1.00 36.28 106 LEU A N 1
ATOM 839 C CA . LEU A 1 106 ? 136.144 49.375 -105.343 1.00 36.28 106 LEU A CA 1
ATOM 840 C C . LEU A 1 106 ? 136.805 48.053 -105.791 1.00 36.28 106 LEU A C 1
ATOM 842 O O . LEU A 1 106 ? 137.952 47.777 -105.454 1.00 36.28 106 LEU A O 1
ATOM 846 N N . VAL A 1 107 ? 136.162 47.365 -106.745 1.00 43.34 107 VAL A N 1
ATOM 847 C CA . VAL A 1 107 ? 136.848 46.928 -107.985 1.00 43.34 107 VAL A CA 1
ATOM 848 C C . VAL A 1 107 ? 135.925 47.221 -109.180 1.00 43.34 107 VAL A C 1
ATOM 850 O O . VAL A 1 107 ? 134.990 46.472 -109.446 1.00 43.34 107 VAL A O 1
ATOM 853 N N . LYS A 1 108 ? 136.155 48.342 -109.877 1.00 42.72 108 LYS A N 1
ATOM 854 C CA . LYS A 1 108 ? 135.483 48.712 -111.143 1.00 42.72 108 LYS A CA 1
ATOM 855 C C . LYS A 1 108 ? 136.449 48.547 -112.317 1.00 42.72 108 LYS A C 1
ATOM 857 O O . LYS A 1 108 ? 137.651 48.703 -112.124 1.00 42.72 108 LYS A O 1
ATOM 862 N N . GLY A 1 109 ? 135.918 48.298 -113.515 1.00 45.03 109 GLY A N 1
ATOM 863 C CA . GLY A 1 109 ? 136.697 48.117 -114.744 1.00 45.03 109 GLY A CA 1
ATOM 864 C C . GLY A 1 109 ? 136.285 46.843 -115.479 1.00 45.03 109 GLY A C 1
ATOM 865 O O . GLY A 1 109 ? 135.160 46.723 -115.957 1.00 45.03 109 GLY A O 1
ATOM 866 N N . ASP A 1 110 ? 137.179 45.861 -115.530 1.00 49.72 110 ASP A N 1
ATOM 867 C CA . ASP A 1 110 ? 137.111 44.738 -116.477 1.00 49.72 110 ASP A CA 1
ATOM 868 C C . ASP A 1 110 ? 136.234 43.546 -116.027 1.00 49.72 110 ASP A C 1
ATOM 870 O O . ASP A 1 110 ? 136.497 42.386 -116.349 1.00 49.72 110 ASP A O 1
ATOM 874 N N . HIS A 1 111 ? 135.167 43.812 -115.269 1.00 45.12 111 HIS A N 1
ATOM 875 C CA . HIS A 1 111 ? 134.149 42.812 -114.899 1.00 45.12 111 HIS A CA 1
ATOM 876 C C . HIS A 1 111 ? 132.754 43.103 -115.473 1.00 45.12 111 HIS A C 1
ATOM 878 O O . HIS A 1 111 ? 131.941 42.181 -115.557 1.00 45.12 111 HIS A O 1
ATOM 884 N N . GLU A 1 112 ? 132.479 44.333 -115.924 1.00 50.22 112 GLU A N 1
ATOM 885 C CA . GLU A 1 112 ? 131.138 44.803 -116.318 1.00 50.22 112 GLU A CA 1
ATOM 886 C C . GLU A 1 112 ? 130.446 43.871 -117.343 1.00 50.22 112 GLU A C 1
ATOM 888 O O . GLU A 1 112 ? 129.284 43.499 -117.178 1.00 50.22 112 GLU A O 1
ATOM 893 N N . ASN A 1 113 ? 131.170 43.410 -118.373 1.00 57.75 113 ASN A N 1
ATOM 894 C CA . ASN A 1 113 ? 130.599 42.576 -119.441 1.00 57.75 113 ASN A CA 1
ATOM 895 C C . ASN A 1 113 ? 130.316 41.120 -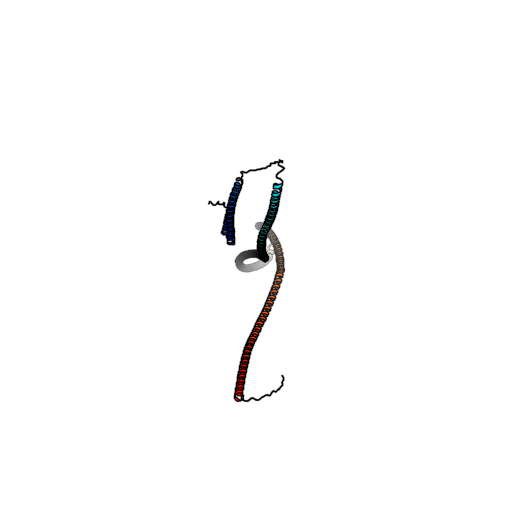119.029 1.00 57.75 113 ASN A C 1
ATOM 897 O O . ASN A 1 113 ? 129.329 40.546 -119.489 1.00 57.75 113 ASN A O 1
ATOM 901 N N . VAL A 1 114 ? 131.123 40.527 -118.140 1.00 59.19 114 VAL A N 1
ATOM 902 C CA . VAL A 1 114 ? 130.838 39.181 -117.601 1.00 59.19 114 VAL A CA 1
ATOM 903 C C . VAL A 1 114 ? 129.695 39.259 -116.588 1.00 59.19 114 VAL A C 1
ATOM 905 O O . VAL A 1 114 ? 128.790 38.424 -116.616 1.00 59.19 114 VAL A O 1
ATOM 908 N N . ILE A 1 115 ? 129.681 40.308 -115.756 1.00 56.62 115 ILE A N 1
ATOM 909 C CA . ILE A 1 115 ? 128.589 40.598 -114.820 1.00 56.62 115 ILE A CA 1
ATOM 910 C C . ILE A 1 115 ? 127.260 40.751 -115.564 1.00 56.62 115 ILE A C 1
ATOM 912 O O . ILE A 1 115 ? 126.277 40.161 -115.135 1.00 56.62 115 ILE A O 1
ATOM 916 N N . ASN A 1 116 ? 127.207 41.453 -116.700 1.00 64.19 116 ASN A N 1
ATOM 917 C CA . ASN A 1 116 ? 125.963 41.618 -117.461 1.00 64.19 116 ASN A CA 1
ATOM 918 C C . ASN A 1 116 ? 125.385 40.286 -117.980 1.00 64.19 116 ASN A C 1
ATOM 920 O O . ASN A 1 116 ? 124.178 40.058 -117.869 1.00 64.19 116 ASN A O 1
ATOM 924 N N . GLN A 1 117 ? 126.223 39.372 -118.482 1.00 64.25 117 GLN A N 1
ATOM 925 C CA . GLN A 1 117 ? 125.751 38.060 -118.942 1.00 64.25 117 GLN A CA 1
ATOM 926 C C . GLN A 1 117 ? 125.338 37.149 -117.773 1.00 64.25 117 GLN A C 1
ATOM 928 O O . GLN A 1 117 ? 124.324 36.450 -117.862 1.00 64.25 117 GLN A O 1
ATOM 933 N N . LEU A 1 118 ? 126.074 37.194 -116.655 1.00 64.94 118 LEU A N 1
ATOM 934 C CA . LEU A 1 118 ? 125.727 36.448 -115.444 1.00 64.94 118 LEU A CA 1
ATOM 935 C C . LEU A 1 118 ? 124.439 36.988 -114.801 1.00 64.94 118 LEU A C 1
ATOM 937 O O . LEU A 1 118 ? 123.582 36.201 -114.411 1.00 64.94 118 LEU A O 1
ATOM 941 N N . ASN A 1 119 ? 124.256 38.311 -114.760 1.00 64.25 119 ASN A N 1
ATOM 942 C CA . ASN A 1 119 ? 123.052 38.977 -114.258 1.00 64.25 119 ASN A CA 1
ATOM 943 C C . ASN A 1 119 ? 121.810 38.612 -115.070 1.00 64.25 119 ASN A C 1
ATOM 945 O O . ASN A 1 119 ? 120.749 38.430 -114.479 1.00 64.25 119 ASN A O 1
ATOM 949 N N . TYR A 1 120 ? 121.917 38.449 -116.394 1.00 75.50 120 TYR A N 1
ATOM 950 C CA . TYR A 1 120 ? 120.785 37.991 -117.202 1.00 75.50 120 TYR A CA 1
ATOM 951 C C . TYR A 1 120 ? 120.355 36.566 -116.816 1.00 75.50 120 TYR A C 1
ATOM 953 O O . TYR A 1 120 ? 119.178 36.327 -116.552 1.00 75.50 120 TYR A O 1
ATOM 961 N N . GLN A 1 121 ? 121.303 35.628 -116.686 1.00 71.50 121 GLN A N 1
ATOM 962 C CA . GLN A 1 121 ? 120.989 34.255 -116.263 1.00 71.50 121 GLN A CA 1
ATOM 963 C C . GLN A 1 121 ? 120.540 34.167 -114.795 1.00 71.50 121 GLN A C 1
ATOM 965 O O . GLN A 1 121 ? 119.641 33.390 -114.475 1.00 71.50 121 GLN A O 1
ATOM 970 N N . LEU A 1 122 ? 121.119 34.973 -113.902 1.00 73.25 122 LEU A N 1
ATOM 971 C CA . LEU A 1 122 ? 120.698 35.071 -112.503 1.00 73.25 122 LEU A CA 1
ATOM 972 C C . LEU A 1 122 ? 119.301 35.686 -112.381 1.00 73.25 122 LEU A C 1
ATOM 974 O O . LEU A 1 122 ? 118.512 35.188 -111.587 1.00 73.25 122 LEU A O 1
ATOM 978 N N . SER A 1 123 ? 118.960 36.694 -113.189 1.00 75.06 123 SER A N 1
ATOM 979 C CA . SER A 1 123 ? 117.614 37.271 -113.257 1.00 75.06 123 SER A CA 1
ATOM 980 C C . SER A 1 123 ? 116.597 36.258 -113.784 1.00 75.06 123 SER A C 1
ATOM 982 O O . SER A 1 123 ? 115.561 36.053 -113.159 1.00 75.06 123 SER A O 1
ATOM 984 N N . GLU A 1 124 ? 116.904 35.549 -114.872 1.00 78.12 124 GLU A N 1
ATOM 985 C CA . GLU A 1 124 ? 115.989 34.558 -115.451 1.00 78.12 124 GLU A CA 1
ATOM 986 C C . GLU A 1 124 ? 115.771 33.360 -114.504 1.00 78.12 124 GLU A C 1
ATOM 988 O O . GLU A 1 124 ? 114.641 32.896 -114.321 1.00 78.12 124 GLU A O 1
ATOM 993 N N . LYS A 1 125 ? 116.825 32.931 -113.794 1.00 76.31 125 LYS A N 1
ATOM 994 C CA . LYS A 1 125 ? 116.752 31.902 -112.746 1.00 76.31 125 LYS A CA 1
ATOM 995 C C . LYS A 1 125 ? 116.050 32.395 -111.474 1.00 76.31 125 LYS A C 1
ATOM 997 O O . LYS A 1 125 ? 115.301 31.626 -110.876 1.00 76.31 125 LYS A O 1
ATOM 1002 N N . ALA A 1 126 ? 116.234 33.656 -111.080 1.00 74.12 126 ALA A N 1
ATOM 1003 C CA . ALA A 1 126 ? 115.519 34.270 -109.961 1.00 74.12 126 ALA A CA 1
ATOM 1004 C C . ALA A 1 126 ? 114.022 34.401 -110.263 1.00 74.12 126 ALA A C 1
ATOM 1006 O O . ALA A 1 126 ? 113.214 34.005 -109.433 1.00 74.12 126 ALA A O 1
ATOM 1007 N N . ASN A 1 127 ? 113.641 34.840 -111.464 1.00 78.38 127 ASN A N 1
ATOM 1008 C CA . ASN A 1 127 ? 112.243 34.920 -111.893 1.00 78.38 127 ASN A CA 1
ATOM 1009 C C . ASN A 1 127 ? 111.578 33.532 -111.901 1.00 78.38 127 ASN A C 1
ATOM 1011 O O . ASN A 1 127 ? 110.468 33.377 -111.395 1.00 78.38 127 ASN A O 1
ATOM 1015 N N . LYS A 1 128 ? 112.279 32.494 -112.381 1.00 82.62 128 LYS A N 1
ATOM 1016 C CA . LYS A 1 128 ? 111.812 31.098 -112.291 1.00 82.62 128 LYS A CA 1
ATOM 1017 C C . LYS A 1 128 ? 111.692 30.611 -110.841 1.00 82.62 128 LYS A C 1
ATOM 1019 O O . LYS A 1 128 ? 110.739 29.905 -110.527 1.00 82.62 128 LYS A O 1
ATOM 1024 N N . GLN A 1 129 ? 112.602 31.008 -109.949 1.00 78.12 129 GLN A N 1
ATOM 1025 C CA . GLN A 1 129 ? 112.523 30.678 -108.522 1.00 78.12 129 GLN A CA 1
ATOM 1026 C C . GLN A 1 129 ? 111.399 31.439 -107.799 1.00 78.12 129 GLN A C 1
ATOM 1028 O O . GLN A 1 129 ? 110.771 30.870 -106.912 1.00 78.12 129 GLN A O 1
ATOM 1033 N N . ILE A 1 130 ? 111.114 32.688 -108.181 1.00 77.62 130 ILE A N 1
ATOM 1034 C CA . ILE A 1 130 ? 109.977 33.473 -107.679 1.00 77.62 130 ILE A CA 1
ATOM 1035 C C . ILE A 1 130 ? 108.675 32.786 -108.089 1.00 77.62 130 ILE A C 1
ATOM 1037 O O . ILE A 1 130 ? 107.903 32.419 -107.212 1.00 77.62 130 ILE A O 1
ATOM 1041 N N . LEU A 1 131 ? 108.491 32.484 -109.379 1.00 83.44 131 LEU A N 1
ATOM 1042 C CA . LEU A 1 131 ? 107.294 31.801 -109.882 1.00 83.44 131 LEU A CA 1
ATOM 1043 C C . LEU A 1 131 ? 107.111 30.400 -109.260 1.00 83.44 131 LEU A C 1
ATOM 1045 O O . LEU A 1 131 ? 105.990 29.976 -108.965 1.00 83.44 131 LEU A O 1
ATOM 1049 N N . LEU A 1 132 ? 108.210 29.680 -109.001 1.00 82.56 132 LEU A N 1
ATOM 1050 C CA . LEU A 1 132 ? 108.182 28.410 -108.271 1.00 82.56 132 LEU A CA 1
ATOM 1051 C C . LEU A 1 132 ? 107.789 28.603 -106.797 1.00 82.56 132 LEU A C 1
ATOM 1053 O O . LEU A 1 132 ? 106.993 27.833 -106.271 1.00 82.56 132 LEU A O 1
ATOM 1057 N N . ASN A 1 133 ? 108.295 29.640 -106.126 1.00 79.69 133 ASN A N 1
ATOM 1058 C CA . ASN A 1 133 ? 107.928 29.950 -104.743 1.00 79.69 133 ASN A CA 1
ATOM 1059 C C . ASN A 1 133 ? 106.467 30.424 -104.632 1.00 79.69 133 ASN A C 1
ATOM 1061 O O . ASN A 1 133 ? 105.783 30.060 -103.679 1.00 79.69 133 ASN A O 1
ATOM 1065 N N . GLU A 1 134 ? 105.967 31.193 -105.600 1.00 80.38 134 GLU A N 1
ATOM 1066 C CA . GLU A 1 134 ? 104.567 31.628 -105.693 1.00 80.38 134 GLU A CA 1
ATOM 1067 C C . GLU A 1 134 ? 103.629 30.438 -105.907 1.00 80.38 134 GLU A C 1
ATOM 1069 O O . GLU A 1 134 ? 102.675 30.263 -105.149 1.00 80.38 134 GLU A O 1
ATOM 1074 N N . THR A 1 135 ? 103.934 29.557 -106.865 1.00 80.06 135 THR A N 1
ATOM 1075 C CA . THR A 1 135 ? 103.141 28.337 -107.095 1.00 80.06 135 THR A CA 1
ATOM 1076 C C . THR A 1 135 ? 103.210 27.366 -105.913 1.00 80.06 135 THR A C 1
ATOM 1078 O O . THR A 1 135 ? 102.180 26.816 -105.529 1.00 80.06 135 THR A O 1
ATOM 1081 N N . VAL A 1 136 ? 104.362 27.210 -105.251 1.00 79.88 136 VAL A N 1
ATOM 1082 C CA . VAL A 1 136 ? 104.475 26.441 -103.995 1.00 79.88 136 VAL A CA 1
ATOM 1083 C C . VAL A 1 136 ? 103.672 27.085 -102.858 1.00 79.88 136 VAL A C 1
ATOM 1085 O O . VAL A 1 136 ? 103.042 26.363 -102.084 1.00 79.88 136 VAL A O 1
ATOM 1088 N N . ASN A 1 137 ? 103.630 28.417 -102.760 1.00 80.62 137 ASN A N 1
ATOM 1089 C CA . ASN A 1 137 ? 102.823 29.122 -101.762 1.00 80.62 137 ASN A CA 1
ATOM 1090 C C . ASN A 1 137 ? 101.317 28.985 -102.029 1.00 80.62 137 ASN A C 1
ATOM 1092 O O . ASN A 1 137 ? 100.575 28.702 -101.090 1.00 80.62 137 ASN A O 1
ATOM 1096 N N . GLU A 1 138 ? 100.853 29.095 -103.277 1.00 84.75 138 GLU A N 1
ATOM 1097 C CA . GLU A 1 138 ? 99.444 28.844 -103.613 1.00 84.75 138 GLU A CA 1
ATOM 1098 C C . GLU A 1 138 ? 99.066 27.362 -103.450 1.00 84.75 138 GLU A C 1
ATOM 1100 O O . GLU A 1 138 ? 97.982 27.072 -102.951 1.00 84.75 138 GLU A O 1
ATOM 1105 N N . ILE A 1 139 ? 99.967 26.408 -103.725 1.00 81.06 139 ILE A N 1
ATOM 1106 C CA . ILE A 1 139 ? 99.764 24.986 -103.379 1.00 81.06 139 ILE A CA 1
ATOM 1107 C C . ILE A 1 139 ? 99.677 24.799 -101.856 1.00 81.06 139 ILE A C 1
ATOM 1109 O O . ILE A 1 139 ? 98.822 24.055 -101.377 1.00 81.06 139 ILE A O 1
ATOM 1113 N N . ARG A 1 140 ? 100.518 25.480 -101.068 1.00 83.06 140 ARG A N 1
ATOM 1114 C CA . ARG A 1 140 ? 100.495 25.415 -99.595 1.00 83.06 140 ARG A CA 1
ATOM 1115 C C . ARG A 1 140 ? 99.213 26.017 -99.014 1.00 83.06 140 ARG A C 1
ATOM 1117 O O . ARG A 1 140 ? 98.637 25.446 -98.095 1.00 83.06 140 ARG A O 1
ATOM 1124 N N . LYS A 1 141 ? 98.749 27.128 -99.583 1.00 83.31 141 LYS A N 1
ATOM 1125 C CA . LYS A 1 141 ? 97.495 27.828 -99.264 1.00 83.31 141 LYS A CA 1
ATOM 1126 C C . LYS A 1 141 ? 96.261 27.037 -99.714 1.00 83.31 141 LYS A C 1
ATOM 1128 O O . LYS A 1 141 ? 95.258 27.027 -99.011 1.00 83.31 141 LYS A O 1
ATOM 1133 N N . GLY A 1 142 ? 96.352 26.320 -100.835 1.00 83.12 142 GLY A N 1
ATOM 1134 C CA . GLY A 1 142 ? 95.362 25.337 -101.274 1.00 83.12 142 GLY A CA 1
ATOM 1135 C C . GLY A 1 142 ? 95.279 24.144 -100.322 1.00 83.12 142 GLY A C 1
ATOM 1136 O O . GLY A 1 142 ? 94.188 23.795 -99.890 1.00 83.12 142 GLY A O 1
ATOM 1137 N N . LYS A 1 143 ? 96.423 23.575 -99.913 1.00 83.94 143 LYS A N 1
ATOM 1138 C CA . LYS A 1 143 ? 96.471 22.505 -98.904 1.00 83.94 143 LYS A CA 1
ATOM 1139 C C . LYS A 1 143 ? 95.924 22.942 -97.546 1.00 83.94 143 LYS A C 1
ATOM 1141 O O . LYS A 1 143 ? 95.168 22.178 -96.967 1.00 83.94 143 LYS A O 1
ATOM 1146 N N . ALA A 1 144 ? 96.248 24.152 -97.083 1.00 81.00 144 ALA A N 1
ATOM 1147 C CA . ALA A 1 144 ? 95.669 24.711 -95.860 1.00 81.00 144 ALA A CA 1
ATOM 1148 C C . ALA A 1 144 ? 94.135 24.760 -95.950 1.00 81.00 144 ALA A C 1
ATOM 1150 O O . ALA A 1 144 ? 93.462 24.146 -95.134 1.00 81.00 144 ALA A O 1
ATOM 1151 N N . LYS A 1 145 ? 93.585 25.338 -97.028 1.00 86.44 145 LYS A N 1
ATOM 1152 C CA . LYS A 1 145 ? 92.132 25.356 -97.269 1.00 86.44 145 LYS A CA 1
ATOM 1153 C C . LYS A 1 145 ? 91.498 23.965 -97.349 1.00 86.44 145 LYS A C 1
ATOM 1155 O O . LYS A 1 145 ? 90.354 23.812 -96.943 1.00 86.44 145 LYS A O 1
ATOM 1160 N N . ILE A 1 146 ? 92.206 22.967 -97.882 1.00 83.19 146 ILE A N 1
ATOM 1161 C CA . ILE A 1 146 ? 91.729 21.577 -97.892 1.00 83.19 146 ILE A CA 1
ATOM 1162 C C . ILE A 1 146 ? 91.667 21.042 -96.458 1.00 83.19 146 ILE A C 1
ATOM 1164 O O . ILE A 1 146 ? 90.611 20.565 -96.065 1.00 83.19 146 ILE A O 1
ATOM 1168 N N . THR A 1 147 ? 92.712 21.217 -95.641 1.00 82.25 147 THR A N 1
ATOM 1169 C CA . THR A 1 147 ? 92.676 20.799 -94.227 1.00 82.25 147 THR A CA 1
ATOM 1170 C C . THR A 1 147 ? 91.653 21.580 -93.394 1.00 82.25 147 THR A C 1
ATOM 1172 O O . THR A 1 147 ? 91.036 21.002 -92.503 1.00 82.25 147 THR A O 1
ATOM 1175 N N . ASP A 1 148 ? 91.409 22.856 -93.704 1.00 84.31 148 ASP A N 1
ATOM 1176 C CA . ASP A 1 148 ? 90.369 23.676 -93.066 1.00 84.31 148 ASP A CA 1
ATOM 1177 C C . ASP A 1 148 ? 88.961 23.140 -93.408 1.00 84.31 148 ASP A C 1
ATOM 1179 O O . ASP A 1 148 ? 88.087 23.074 -92.549 1.00 84.31 148 ASP A O 1
ATOM 1183 N N . VAL A 1 149 ? 88.740 22.700 -94.654 1.00 85.81 149 VAL A N 1
ATOM 1184 C CA . VAL A 1 149 ? 87.472 22.090 -95.100 1.00 85.81 149 VAL A CA 1
ATOM 1185 C C . VAL A 1 149 ? 87.306 20.658 -94.580 1.00 85.81 149 VAL A C 1
ATOM 1187 O O . VAL A 1 149 ? 86.201 20.274 -94.212 1.00 85.81 149 VAL A O 1
ATOM 1190 N N . GLU A 1 150 ? 88.377 19.868 -94.508 1.00 83.69 150 GLU A N 1
ATOM 1191 C CA . GLU A 1 150 ? 88.355 18.509 -93.950 1.00 83.69 150 GLU A CA 1
ATOM 1192 C C . GLU A 1 150 ? 88.082 18.531 -92.440 1.00 83.69 150 GLU A C 1
ATOM 1194 O O . GLU A 1 150 ? 87.246 17.766 -91.962 1.00 83.69 150 GLU A O 1
ATOM 1199 N N . THR A 1 151 ? 88.702 19.451 -91.693 1.00 84.50 151 THR A N 1
ATOM 1200 C CA . THR A 1 151 ? 88.408 19.639 -90.261 1.00 84.50 151 THR A CA 1
ATOM 1201 C C . THR A 1 151 ? 87.005 20.200 -90.029 1.00 84.50 151 THR A C 1
ATOM 1203 O O . THR A 1 151 ? 86.300 19.688 -89.163 1.00 84.50 151 THR A O 1
ATOM 1206 N N . ALA A 1 152 ? 86.541 21.161 -90.838 1.00 84.38 152 ALA A N 1
ATOM 1207 C CA . ALA A 1 152 ? 85.156 21.635 -90.779 1.00 84.38 152 ALA A CA 1
ATOM 1208 C C . ALA A 1 152 ? 84.131 20.536 -91.120 1.00 84.38 152 ALA A C 1
ATOM 1210 O O . ALA A 1 152 ? 83.066 20.488 -90.512 1.00 84.38 152 ALA A O 1
ATOM 1211 N N . LYS A 1 153 ? 84.449 19.623 -92.051 1.00 87.38 153 LYS A N 1
ATOM 1212 C CA . LYS A 1 153 ? 83.607 18.456 -92.358 1.00 87.38 153 LYS A CA 1
ATOM 1213 C C . LYS A 1 153 ? 83.528 17.489 -91.176 1.00 87.38 153 LYS A C 1
ATOM 1215 O O . LYS A 1 153 ? 82.431 17.045 -90.859 1.00 87.38 153 LYS A O 1
ATOM 1220 N N . VAL A 1 154 ? 84.658 17.167 -90.541 1.00 85.06 154 VAL A N 1
ATOM 1221 C CA . VAL A 1 154 ? 84.677 16.280 -89.363 1.00 85.06 154 VAL A CA 1
ATOM 1222 C C . VAL A 1 154 ? 83.891 16.904 -88.211 1.00 85.06 154 VAL A C 1
ATOM 1224 O O . VAL A 1 154 ? 83.043 16.225 -87.645 1.00 85.06 154 VAL A O 1
ATOM 1227 N N . ALA A 1 155 ? 84.081 18.199 -87.935 1.00 84.56 155 ALA A N 1
ATOM 1228 C CA . ALA A 1 155 ? 83.298 18.913 -86.926 1.00 84.56 155 ALA A CA 1
ATOM 1229 C C . ALA A 1 155 ? 81.788 18.866 -87.225 1.00 84.56 155 ALA A C 1
ATOM 1231 O O . ALA A 1 155 ? 81.006 18.542 -86.340 1.00 84.56 155 ALA A O 1
ATOM 1232 N N . LEU A 1 156 ? 81.374 19.084 -88.481 1.00 87.06 156 LEU A N 1
ATOM 1233 C CA . LEU A 1 156 ? 79.963 18.989 -88.877 1.00 87.06 156 LEU A CA 1
ATOM 1234 C C . LEU A 1 156 ? 79.402 17.560 -88.734 1.00 87.06 156 LEU A C 1
ATOM 1236 O O . LEU A 1 156 ? 78.247 17.383 -88.355 1.00 87.06 156 LEU A O 1
ATOM 1240 N N . GLU A 1 157 ? 80.196 16.528 -89.033 1.00 85.88 157 GLU A N 1
ATOM 1241 C CA . GLU A 1 157 ? 79.792 15.129 -88.836 1.00 85.88 157 GLU A CA 1
ATOM 1242 C C . GLU A 1 157 ? 79.694 14.765 -87.344 1.00 85.88 157 GLU A C 1
ATOM 1244 O O . GLU A 1 157 ? 78.776 14.037 -86.960 1.00 85.88 157 GLU A O 1
ATOM 1249 N N . GLU A 1 158 ? 80.569 15.305 -86.491 1.00 85.06 158 GLU A N 1
ATOM 1250 C CA . GLU A 1 158 ? 80.485 15.173 -85.031 1.00 85.06 158 GLU A CA 1
ATOM 1251 C C . GLU A 1 158 ? 79.267 15.919 -84.456 1.00 85.06 158 GLU A C 1
ATOM 1253 O O . GLU A 1 158 ? 78.510 15.320 -83.687 1.00 85.06 158 GLU A O 1
ATOM 1258 N N . ASP A 1 159 ? 79.012 17.158 -84.890 1.00 84.06 159 ASP A N 1
ATOM 1259 C CA . ASP A 1 159 ? 77.835 17.954 -84.515 1.00 84.06 159 ASP A CA 1
ATOM 1260 C C . ASP A 1 159 ? 76.532 17.239 -84.911 1.00 84.06 159 ASP A C 1
ATOM 1262 O O . ASP A 1 159 ? 75.663 17.040 -84.065 1.00 84.06 159 ASP A O 1
ATOM 1266 N N . MET A 1 160 ? 76.410 16.747 -86.151 1.00 83.88 160 MET A N 1
ATOM 1267 C CA . MET A 1 160 ? 75.228 15.990 -86.603 1.00 83.88 160 MET A CA 1
ATOM 1268 C C . MET A 1 160 ? 75.036 14.658 -85.856 1.00 83.88 160 MET A C 1
ATOM 1270 O O . MET A 1 160 ? 73.908 14.182 -85.697 1.00 83.88 160 MET A O 1
ATOM 1274 N N . ILE A 1 161 ? 76.118 14.017 -85.402 1.00 84.75 161 ILE A N 1
ATOM 1275 C CA . ILE A 1 161 ? 76.040 12.829 -84.540 1.00 84.75 161 ILE A CA 1
ATOM 1276 C C . ILE A 1 161 ? 75.582 13.218 -83.129 1.00 84.75 161 ILE A C 1
ATOM 1278 O O . ILE A 1 161 ? 74.837 12.464 -82.501 1.00 84.75 161 ILE A O 1
ATOM 1282 N N . GLN A 1 162 ? 76.011 14.372 -82.622 1.00 82.25 162 GLN A N 1
ATOM 1283 C CA . GLN A 1 162 ? 75.654 14.854 -81.293 1.00 82.25 162 GLN A CA 1
ATOM 1284 C C . GLN A 1 162 ? 74.208 15.374 -81.236 1.00 82.25 162 GLN A C 1
ATOM 1286 O O . GLN A 1 162 ? 73.491 15.021 -80.304 1.00 82.25 162 GLN A O 1
ATOM 1291 N N . GLU A 1 163 ? 73.747 16.088 -82.266 1.00 81.62 163 GLU A N 1
ATOM 1292 C CA . GLU A 1 163 ? 72.362 16.547 -82.449 1.00 81.62 163 GLU A CA 1
ATOM 1293 C C . GLU A 1 163 ? 71.374 15.367 -82.459 1.00 81.62 163 GLU A C 1
ATOM 1295 O O . GLU A 1 163 ? 70.379 15.356 -81.731 1.00 81.62 163 GLU A O 1
ATOM 1300 N N . ARG A 1 164 ? 71.704 14.292 -83.188 1.00 83.12 164 ARG A N 1
ATOM 1301 C CA . ARG A 1 164 ? 70.914 13.047 -83.186 1.00 83.12 164 ARG A CA 1
ATOM 1302 C C . ARG A 1 164 ? 70.880 12.351 -81.827 1.00 83.12 164 ARG A C 1
ATOM 1304 O O . ARG A 1 164 ? 69.879 11.716 -81.501 1.00 83.12 164 ARG A O 1
ATOM 1311 N N . LYS A 1 165 ? 71.947 12.454 -81.024 1.00 81.75 165 LYS A N 1
ATOM 1312 C CA . LYS A 1 165 ? 71.924 11.960 -79.639 1.00 81.75 165 LYS A CA 1
ATOM 1313 C C . LYS A 1 165 ? 71.045 12.844 -78.763 1.00 81.75 165 LYS A C 1
ATOM 1315 O O . LYS A 1 165 ? 70.297 12.286 -77.969 1.00 81.75 165 LYS A O 1
ATOM 1320 N N . THR A 1 166 ? 71.107 14.172 -78.875 1.00 80.88 166 THR A N 1
ATOM 1321 C CA . THR A 1 166 ? 70.236 15.052 -78.078 1.00 80.88 166 THR A CA 1
ATOM 1322 C C . THR A 1 166 ? 68.768 14.834 -78.426 1.00 80.88 166 THR A C 1
ATOM 1324 O O . THR A 1 166 ? 67.991 14.591 -77.512 1.00 80.88 166 THR A O 1
ATOM 1327 N N . GLU A 1 167 ? 68.407 14.737 -79.712 1.00 84.69 167 GLU A N 1
ATOM 1328 C CA . GLU A 1 167 ? 67.049 14.357 -80.136 1.00 84.69 167 GLU A CA 1
ATOM 1329 C C . GLU A 1 167 ? 66.574 13.025 -79.529 1.00 84.69 167 GLU A C 1
ATOM 1331 O O . GLU A 1 167 ? 65.398 12.874 -79.200 1.00 84.69 167 GLU A O 1
ATOM 1336 N N . PHE A 1 168 ? 67.460 12.027 -79.439 1.00 85.06 168 PHE A N 1
ATOM 1337 C CA . PHE A 1 168 ? 67.119 10.715 -78.891 1.00 85.06 168 PHE A CA 1
ATOM 1338 C C . PHE A 1 168 ? 66.848 10.789 -77.382 1.00 85.06 168 PHE A C 1
ATOM 1340 O O . PHE A 1 168 ? 65.790 10.352 -76.933 1.00 85.06 168 PHE A O 1
ATOM 1347 N N . HIS A 1 169 ? 67.743 11.418 -76.613 1.00 82.06 169 HIS A N 1
ATOM 1348 C CA . HIS A 1 169 ? 67.548 11.586 -75.170 1.00 82.06 169 HIS A CA 1
ATOM 1349 C C . HIS A 1 169 ? 66.367 12.521 -74.854 1.00 82.06 169 HIS A C 1
ATOM 1351 O O . HIS A 1 169 ? 65.688 12.318 -73.854 1.00 82.06 169 HIS A O 1
ATOM 1357 N N . GLU A 1 170 ? 66.071 13.521 -75.692 1.00 86.62 170 GLU A N 1
ATOM 1358 C CA . GLU A 1 170 ? 64.869 14.354 -75.545 1.00 86.62 170 GLU A CA 1
ATOM 1359 C C . GLU A 1 170 ? 63.578 13.554 -75.758 1.00 86.62 170 GLU A C 1
ATOM 1361 O O . GLU A 1 170 ? 62.613 13.765 -75.022 1.00 86.62 170 GLU A O 1
ATOM 1366 N N . LYS A 1 171 ? 63.563 12.594 -76.694 1.00 87.12 171 LYS A N 1
ATOM 1367 C CA . LYS A 1 171 ? 62.431 11.671 -76.892 1.00 87.12 171 LYS A CA 1
ATOM 1368 C C . LYS A 1 171 ? 62.271 10.717 -75.706 1.00 87.12 171 LYS A C 1
ATOM 1370 O O . LYS A 1 171 ? 61.173 10.639 -75.163 1.00 87.12 171 LYS A O 1
ATOM 1375 N N . GLU A 1 172 ? 63.351 10.097 -75.222 1.00 87.12 172 GLU A N 1
ATOM 1376 C CA . GLU A 1 172 ? 63.306 9.277 -73.996 1.00 87.12 172 GLU A CA 1
ATOM 1377 C C . GLU A 1 172 ? 62.826 10.091 -72.779 1.00 87.12 172 GLU A C 1
ATOM 1379 O O . GLU A 1 172 ? 61.977 9.635 -72.015 1.00 87.12 172 GLU A O 1
ATOM 1384 N N . LEU A 1 173 ? 63.304 11.330 -72.611 1.00 87.00 173 LEU A N 1
ATOM 1385 C CA . LEU A 1 173 ? 62.857 12.222 -71.537 1.00 87.00 173 LEU A CA 1
ATOM 1386 C C . LEU A 1 173 ? 61.390 12.646 -71.691 1.00 87.00 173 LEU A C 1
ATOM 1388 O O . LEU A 1 173 ? 60.711 12.809 -70.677 1.00 87.00 173 LEU A O 1
ATOM 1392 N N . ALA A 1 174 ? 60.883 12.822 -72.913 1.00 89.00 174 ALA A N 1
ATOM 1393 C CA . ALA A 1 174 ? 59.471 13.104 -73.164 1.00 89.00 174 ALA A CA 1
ATOM 1394 C C . ALA A 1 174 ? 58.583 11.890 -72.838 1.00 89.00 174 ALA A C 1
ATOM 1396 O O . ALA A 1 174 ? 57.582 12.039 -72.138 1.00 89.00 174 ALA A O 1
ATOM 1397 N N . GLU A 1 175 ? 58.975 10.686 -73.260 1.00 89.00 175 GLU A N 1
ATOM 1398 C CA . GLU A 1 175 ? 58.269 9.440 -72.931 1.00 89.00 175 GLU A CA 1
ATOM 1399 C C . GLU A 1 175 ? 58.259 9.177 -71.416 1.00 89.00 175 GLU A C 1
ATOM 1401 O O . GLU A 1 175 ? 57.209 8.877 -70.846 1.00 89.00 175 GLU A O 1
ATOM 1406 N N . VAL A 1 176 ? 59.392 9.379 -70.732 1.00 90.69 176 VAL A N 1
ATOM 1407 C CA . VAL A 1 176 ? 59.491 9.261 -69.266 1.00 90.69 176 VAL A CA 1
ATOM 1408 C C . VAL A 1 176 ? 58.649 10.321 -68.548 1.00 90.69 176 VAL A C 1
ATOM 1410 O O . VAL A 1 176 ? 58.022 9.995 -67.539 1.00 90.69 176 VAL A O 1
ATOM 1413 N N . ARG A 1 177 ? 58.573 11.561 -69.056 1.00 91.81 177 ARG A N 1
ATOM 1414 C CA . ARG A 1 177 ? 57.682 12.606 -68.512 1.00 91.81 177 ARG A CA 1
ATOM 1415 C C . ARG A 1 177 ? 56.216 12.212 -68.635 1.00 91.81 177 ARG A C 1
ATOM 1417 O O . ARG A 1 177 ? 55.529 12.200 -67.622 1.00 91.81 177 ARG A O 1
ATOM 1424 N N . ILE A 1 178 ? 55.764 11.802 -69.820 1.00 93.25 178 ILE A N 1
ATOM 1425 C CA . ILE A 1 178 ? 54.377 11.364 -70.049 1.00 93.25 178 ILE A CA 1
ATOM 1426 C C . ILE A 1 178 ? 54.043 10.155 -69.159 1.00 93.25 178 ILE A C 1
ATOM 1428 O O . ILE A 1 178 ? 53.012 10.136 -68.488 1.00 93.25 178 ILE A O 1
ATOM 1432 N N . ALA A 1 179 ? 54.940 9.168 -69.070 1.00 91.94 179 ALA A N 1
ATOM 1433 C CA . ALA A 1 179 ? 54.762 7.997 -68.210 1.00 91.94 179 ALA A CA 1
ATOM 1434 C C . ALA A 1 179 ? 54.798 8.321 -66.701 1.00 91.94 179 ALA A C 1
ATOM 1436 O O . ALA A 1 179 ? 54.264 7.550 -65.899 1.00 91.94 179 ALA A O 1
ATOM 1437 N N . PHE A 1 180 ? 55.425 9.429 -66.297 1.00 92.38 180 PHE A N 1
ATOM 1438 C CA . PHE A 1 180 ? 55.392 9.941 -64.926 1.00 92.38 180 PHE A CA 1
ATOM 1439 C C . PHE A 1 180 ? 54.109 10.738 -64.654 1.00 92.38 180 PHE A C 1
ATOM 1441 O O . PHE A 1 180 ? 53.446 10.483 -63.654 1.00 92.38 180 PHE A O 1
ATOM 1448 N N . GLU A 1 181 ? 53.710 11.632 -65.557 1.00 93.50 181 GLU A N 1
ATOM 1449 C CA . GLU A 1 181 ? 52.489 12.441 -65.457 1.00 93.50 181 GLU A CA 1
ATOM 1450 C C . GLU A 1 181 ? 51.231 11.561 -65.397 1.00 93.50 181 GLU A C 1
ATOM 1452 O O . GLU A 1 181 ? 50.402 11.751 -64.509 1.00 93.50 181 GLU A O 1
ATOM 1457 N N . LEU A 1 182 ? 51.145 10.512 -66.226 1.00 93.81 182 LEU A N 1
ATOM 1458 C CA . LEU A 1 182 ? 50.071 9.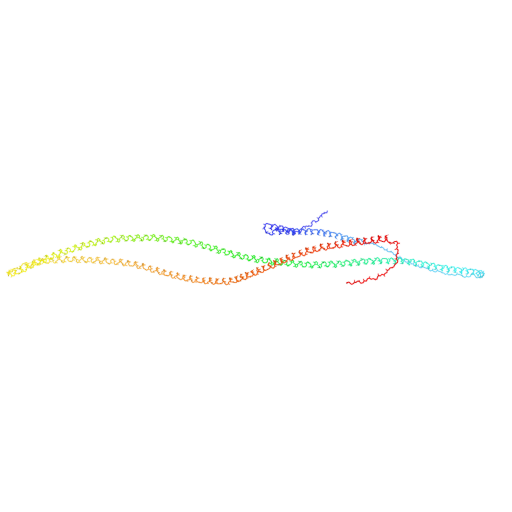510 -66.157 1.00 93.81 182 LEU A CA 1
ATOM 1459 C C . LEU A 1 182 ? 50.047 8.750 -64.817 1.00 93.81 182 LEU A C 1
ATOM 1461 O O . LEU A 1 182 ? 48.976 8.422 -64.310 1.00 93.81 182 LEU A O 1
ATOM 1465 N N . LYS A 1 183 ? 51.211 8.485 -64.205 1.00 93.94 183 LYS A N 1
ATOM 1466 C CA . LYS A 1 183 ? 51.286 7.869 -62.866 1.00 93.94 183 LYS A CA 1
ATOM 1467 C C . LYS A 1 183 ? 50.897 8.842 -61.758 1.00 93.94 183 LYS A C 1
ATOM 1469 O O . LYS A 1 183 ? 50.301 8.410 -60.779 1.00 93.94 183 LYS A O 1
ATOM 1474 N N . VAL A 1 184 ? 51.215 10.129 -61.898 1.00 92.75 184 VAL A N 1
ATOM 1475 C CA . VAL A 1 184 ? 50.773 11.174 -60.963 1.00 92.75 184 VAL A CA 1
ATOM 1476 C C . VAL A 1 184 ? 49.255 11.333 -61.034 1.00 92.75 184 VAL A C 1
ATOM 1478 O O . VAL A 1 184 ? 48.619 11.327 -59.986 1.00 92.75 184 VAL A O 1
ATOM 1481 N N . GLN A 1 185 ? 48.666 11.365 -62.232 1.00 93.12 185 GLN A N 1
ATOM 1482 C CA . GLN A 1 185 ? 47.210 11.395 -62.423 1.00 93.12 185 GLN A CA 1
ATOM 1483 C C . GLN A 1 185 ? 46.534 10.163 -61.802 1.00 93.12 185 GLN A C 1
ATOM 1485 O O . GLN A 1 185 ? 45.680 10.316 -60.935 1.00 93.12 185 GLN A O 1
ATOM 1490 N N . ALA A 1 186 ? 47.000 8.950 -62.118 1.00 93.38 186 ALA A N 1
ATOM 1491 C CA . ALA A 1 186 ? 46.454 7.712 -61.549 1.00 93.38 186 ALA A CA 1
ATOM 1492 C C . ALA A 1 186 ? 46.670 7.556 -60.024 1.00 93.38 186 ALA A C 1
ATOM 1494 O O . ALA A 1 186 ? 46.036 6.711 -59.392 1.00 93.38 186 ALA A O 1
ATOM 1495 N N . LEU A 1 187 ? 47.575 8.335 -59.416 1.00 93.31 187 LEU A N 1
ATOM 1496 C CA . LEU A 1 187 ? 47.708 8.446 -57.958 1.00 93.31 187 LEU A CA 1
ATOM 1497 C C . LEU A 1 187 ? 46.790 9.531 -57.380 1.00 93.31 187 LEU A C 1
ATOM 1499 O O . LEU A 1 187 ? 46.238 9.329 -56.306 1.00 93.31 187 LEU A O 1
ATOM 1503 N N . GLN A 1 188 ? 46.589 10.648 -58.082 1.00 93.56 188 GLN A N 1
ATOM 1504 C CA . GLN A 1 188 ? 45.641 11.699 -57.695 1.00 93.56 188 GLN A CA 1
ATOM 1505 C C . GLN A 1 188 ? 44.193 11.194 -57.727 1.00 93.56 188 GLN A C 1
ATOM 1507 O O . GLN A 1 188 ? 43.453 11.435 -56.780 1.00 93.56 188 GLN A O 1
ATOM 1512 N N . GLU A 1 189 ? 43.815 10.432 -58.755 1.00 94.00 189 GLU A N 1
ATOM 1513 C CA . GLU A 1 189 ? 42.507 9.766 -58.848 1.00 94.00 189 GLU A CA 1
ATOM 1514 C C . GLU A 1 189 ? 42.267 8.836 -57.649 1.00 94.00 189 GLU A C 1
ATOM 1516 O O . GLU A 1 189 ? 41.209 8.894 -57.031 1.00 94.00 189 GLU A O 1
ATOM 1521 N N . LYS A 1 190 ? 43.281 8.058 -57.248 1.00 94.50 190 LYS A N 1
ATOM 1522 C CA . LYS A 1 190 ? 43.212 7.169 -56.075 1.00 94.50 190 LYS A CA 1
ATOM 1523 C C . LYS A 1 190 ? 43.197 7.892 -54.733 1.00 94.50 190 LYS A C 1
ATOM 1525 O O . LYS A 1 190 ? 42.637 7.370 -53.778 1.00 94.50 190 LYS A O 1
ATOM 1530 N N . ILE A 1 191 ? 43.816 9.067 -54.639 1.00 92.69 191 ILE A N 1
ATOM 1531 C CA . ILE A 1 191 ? 43.701 9.913 -53.445 1.00 92.69 191 ILE A CA 1
ATOM 1532 C C . ILE A 1 191 ? 42.254 10.401 -53.319 1.00 92.69 191 ILE A C 1
ATOM 1534 O O . ILE A 1 191 ? 41.669 10.237 -52.260 1.00 92.69 191 ILE A O 1
ATOM 1538 N N . VAL A 1 192 ? 41.641 10.877 -54.410 1.00 94.62 192 VAL A N 1
ATOM 1539 C CA . VAL A 1 192 ? 40.225 11.293 -54.421 1.00 94.62 192 VAL A CA 1
ATOM 1540 C C . VAL A 1 192 ? 39.270 10.122 -54.137 1.00 94.62 192 VAL A C 1
ATOM 1542 O O . VAL A 1 192 ? 38.278 10.306 -53.438 1.00 94.62 192 VAL A O 1
ATOM 1545 N N . GLU A 1 193 ? 39.571 8.919 -54.634 1.00 94.62 193 GLU A N 1
ATOM 1546 C CA . GLU A 1 193 ? 38.833 7.681 -54.330 1.00 94.62 193 GLU A CA 1
ATOM 1547 C C . GLU A 1 193 ? 38.870 7.358 -52.822 1.00 94.62 193 GLU A C 1
ATOM 1549 O O . GLU A 1 193 ? 37.821 7.210 -52.198 1.00 94.62 193 GLU A O 1
ATOM 1554 N N . VAL A 1 194 ? 40.063 7.342 -52.213 1.00 93.25 194 VAL A N 1
ATOM 1555 C CA . VAL A 1 194 ? 40.254 7.048 -50.779 1.00 93.25 194 VAL A CA 1
ATOM 1556 C C . VAL A 1 194 ? 39.730 8.166 -49.870 1.00 93.25 194 VAL A C 1
ATOM 1558 O O . VAL A 1 194 ? 39.157 7.872 -48.822 1.00 93.25 194 VAL A O 1
ATOM 1561 N N . ASP A 1 195 ? 39.869 9.437 -50.257 1.00 93.00 195 ASP A N 1
ATOM 1562 C CA . ASP A 1 195 ? 39.270 10.566 -49.535 1.00 93.00 195 ASP A CA 1
ATOM 1563 C C . ASP A 1 195 ? 37.731 10.444 -49.534 1.00 93.00 195 ASP A C 1
ATOM 1565 O O . ASP A 1 195 ? 37.096 10.658 -48.500 1.00 93.00 195 ASP A O 1
ATOM 1569 N N . GLY A 1 196 ? 37.132 10.001 -50.648 1.00 94.25 196 GLY A N 1
ATOM 1570 C CA . GLY A 1 196 ? 35.704 9.680 -50.744 1.00 94.25 196 GLY A CA 1
ATOM 1571 C C . GLY A 1 196 ? 35.279 8.528 -49.825 1.00 94.25 196 GLY A C 1
ATOM 1572 O O . GLY A 1 196 ? 34.336 8.683 -49.046 1.00 94.25 196 GLY A O 1
ATOM 1573 N N . GLU A 1 197 ? 36.004 7.402 -49.835 1.00 94.00 197 GLU A N 1
ATOM 1574 C CA . GLU A 1 197 ? 35.775 6.292 -48.890 1.00 94.00 197 GLU A CA 1
ATOM 1575 C C . GLU A 1 197 ? 35.909 6.749 -47.422 1.00 94.00 197 GLU A C 1
ATOM 1577 O O . GLU A 1 197 ? 35.162 6.300 -46.545 1.00 94.00 197 GLU A O 1
ATOM 1582 N N . MET A 1 198 ? 36.829 7.677 -47.135 1.00 90.81 198 MET A N 1
ATOM 1583 C CA . MET A 1 198 ? 37.003 8.271 -45.809 1.00 90.81 198 MET A CA 1
ATOM 1584 C C . MET A 1 198 ? 35.860 9.215 -45.411 1.00 90.81 198 MET A C 1
ATOM 1586 O O . MET A 1 198 ? 35.497 9.240 -44.231 1.00 90.81 198 MET A O 1
ATOM 1590 N N . GLU A 1 199 ? 35.282 9.988 -46.333 1.00 93.88 199 GLU A N 1
ATOM 1591 C CA . GLU A 1 199 ? 34.090 10.806 -46.062 1.00 93.88 199 GLU A CA 1
ATOM 1592 C C . GLU A 1 199 ? 32.848 9.930 -45.830 1.00 93.88 199 GLU A C 1
ATOM 1594 O O . GLU A 1 199 ? 32.141 10.120 -44.834 1.00 93.88 199 GLU A O 1
ATOM 1599 N N . GLU A 1 200 ? 32.619 8.902 -46.656 1.00 93.50 200 GLU A N 1
ATOM 1600 C CA . GLU A 1 200 ? 31.541 7.928 -46.433 1.00 93.50 200 GLU A CA 1
ATOM 1601 C C . GLU A 1 200 ? 31.708 7.197 -45.090 1.00 93.50 200 GLU A C 1
ATOM 1603 O O . GLU A 1 200 ? 30.760 7.099 -44.302 1.00 93.50 200 GLU A O 1
ATOM 1608 N N . GLY A 1 201 ? 32.931 6.762 -44.767 1.00 91.94 201 GLY A N 1
ATOM 1609 C CA . GLY A 1 201 ? 33.266 6.149 -43.482 1.00 91.94 201 GLY A CA 1
ATOM 1610 C C . GLY A 1 201 ? 33.000 7.069 -42.284 1.00 91.94 201 GLY A C 1
ATOM 1611 O O . GLY A 1 201 ? 32.486 6.615 -41.256 1.00 91.94 201 GLY A O 1
ATOM 1612 N N . GLN A 1 202 ? 33.274 8.372 -42.412 1.00 92.31 202 GLN A N 1
ATOM 1613 C CA . GLN A 1 202 ? 32.943 9.373 -41.391 1.00 92.31 202 GLN A CA 1
ATOM 1614 C C . GLN A 1 202 ? 31.428 9.544 -41.217 1.00 92.31 202 GLN A C 1
ATOM 1616 O O . GLN A 1 202 ? 30.954 9.571 -40.078 1.00 92.31 202 GLN A O 1
ATOM 1621 N N . ILE A 1 203 ? 30.658 9.595 -42.309 1.00 95.12 203 ILE A N 1
ATOM 1622 C CA . ILE A 1 203 ? 29.189 9.696 -42.274 1.00 95.12 203 ILE A CA 1
ATOM 1623 C C . ILE A 1 203 ? 28.578 8.459 -41.597 1.00 95.12 203 ILE A C 1
ATOM 1625 O O . ILE A 1 203 ? 27.769 8.589 -40.673 1.00 95.12 203 ILE A O 1
ATOM 1629 N N . VAL A 1 204 ? 29.006 7.253 -41.984 1.00 94.12 204 VAL A N 1
ATOM 1630 C CA . VAL A 1 204 ? 28.550 5.992 -41.373 1.00 94.12 204 VAL A CA 1
ATOM 1631 C C . VAL A 1 204 ? 28.918 5.930 -39.886 1.00 94.12 204 VAL A C 1
ATOM 1633 O O . VAL A 1 204 ? 28.095 5.521 -39.061 1.00 94.12 204 VAL A O 1
ATOM 1636 N N . ASN A 1 205 ? 30.115 6.386 -39.507 1.00 94.81 205 ASN A N 1
ATOM 1637 C CA . ASN A 1 205 ? 30.525 6.447 -38.105 1.00 94.81 205 ASN A CA 1
ATOM 1638 C C . ASN A 1 205 ? 29.704 7.472 -37.297 1.00 94.81 205 ASN A C 1
ATOM 1640 O O . AS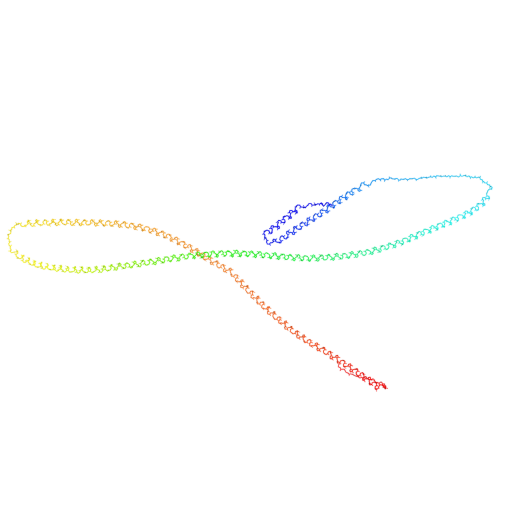N A 1 205 ? 29.297 7.174 -36.176 1.00 94.81 205 ASN A O 1
ATOM 1644 N N . ALA A 1 206 ? 29.385 8.639 -37.864 1.00 95.38 206 ALA A N 1
ATOM 1645 C CA . ALA A 1 206 ? 28.528 9.635 -37.219 1.00 95.38 206 ALA A CA 1
ATOM 1646 C C . ALA A 1 206 ? 27.112 9.087 -36.956 1.00 95.38 206 ALA A C 1
ATOM 1648 O O . ALA A 1 206 ? 26.605 9.201 -35.838 1.00 95.38 206 ALA A O 1
ATOM 1649 N N . ILE A 1 207 ? 26.509 8.403 -37.938 1.00 94.62 207 ILE A N 1
ATOM 1650 C CA . ILE A 1 207 ? 25.208 7.723 -37.790 1.00 94.62 207 ILE A CA 1
ATOM 1651 C C . ILE A 1 207 ? 25.281 6.629 -36.709 1.00 94.62 207 ILE A C 1
ATOM 1653 O O . ILE A 1 207 ? 24.379 6.502 -35.876 1.00 94.62 207 ILE A O 1
ATOM 1657 N N . ARG A 1 208 ? 26.374 5.854 -36.670 1.00 94.75 208 ARG A N 1
ATOM 1658 C CA . ARG A 1 208 ? 26.605 4.833 -35.636 1.00 94.75 208 ARG A CA 1
ATOM 1659 C C . ARG A 1 208 ? 26.705 5.448 -34.236 1.00 94.75 208 ARG A C 1
ATOM 1661 O O . ARG A 1 208 ? 26.090 4.922 -33.309 1.00 94.75 208 ARG A O 1
ATOM 1668 N N . LEU A 1 209 ? 27.438 6.549 -34.076 1.00 95.31 209 LEU A N 1
ATOM 1669 C CA . LEU A 1 209 ? 27.576 7.263 -32.802 1.00 95.31 209 LEU A CA 1
ATOM 1670 C C . LEU A 1 209 ? 26.244 7.869 -32.339 1.00 95.31 209 LEU A C 1
ATOM 1672 O O . LEU A 1 209 ? 25.896 7.745 -31.166 1.00 95.31 209 LEU A O 1
ATOM 1676 N N . GLU A 1 210 ? 25.455 8.439 -33.252 1.00 96.06 210 GLU A N 1
ATOM 1677 C CA . GLU A 1 210 ? 24.113 8.947 -32.946 1.00 96.06 210 GLU A CA 1
ATOM 1678 C C . GLU A 1 210 ? 23.160 7.816 -32.502 1.00 96.06 210 GLU A C 1
ATOM 1680 O O . GLU A 1 210 ? 22.397 7.970 -31.546 1.00 96.06 210 GLU A O 1
ATOM 1685 N N . SER A 1 211 ? 23.246 6.641 -33.135 1.00 95.25 211 SER A N 1
ATOM 1686 C CA . SER A 1 211 ? 22.502 5.438 -32.734 1.00 95.25 211 SER A CA 1
ATOM 1687 C C . SER A 1 211 ? 22.914 4.932 -31.341 1.00 95.25 211 SER A C 1
ATOM 1689 O O . SER A 1 211 ? 22.057 4.628 -30.507 1.00 95.25 211 SER A O 1
ATOM 1691 N N . ILE A 1 212 ? 24.219 4.924 -31.038 1.00 93.75 212 ILE A N 1
ATOM 1692 C CA . ILE A 1 212 ? 24.751 4.577 -29.709 1.00 93.75 212 ILE A CA 1
ATOM 1693 C C . ILE A 1 212 ? 24.263 5.571 -28.643 1.00 93.75 212 ILE A C 1
ATOM 1695 O O . ILE A 1 212 ? 23.841 5.143 -27.568 1.00 93.75 212 ILE A O 1
ATOM 1699 N N . ALA A 1 213 ? 24.245 6.875 -28.938 1.00 94.81 213 ALA A N 1
ATOM 1700 C CA . ALA A 1 213 ? 23.703 7.893 -28.037 1.00 94.81 213 ALA A CA 1
ATOM 1701 C C . ALA A 1 213 ? 22.204 7.663 -27.760 1.00 94.81 213 ALA A C 1
ATOM 1703 O O . ALA A 1 213 ? 21.805 7.543 -26.601 1.00 94.81 213 ALA A O 1
ATOM 1704 N N . LYS A 1 214 ? 21.395 7.466 -28.812 1.00 95.44 214 LYS A N 1
ATOM 1705 C CA . LYS A 1 214 ? 19.957 7.147 -28.707 1.00 95.44 214 LYS A CA 1
ATOM 1706 C C . LYS A 1 214 ? 19.688 5.887 -27.873 1.00 95.44 214 LYS A C 1
ATOM 1708 O O . LYS A 1 214 ? 18.718 5.852 -27.117 1.00 95.44 214 LYS A O 1
ATOM 1713 N N . MET A 1 215 ? 20.535 4.860 -27.974 1.00 92.25 215 MET A N 1
ATOM 1714 C CA . MET A 1 215 ? 20.442 3.663 -27.127 1.00 92.25 215 MET A CA 1
ATOM 1715 C C . MET A 1 215 ? 20.882 3.928 -25.681 1.00 92.25 215 MET A C 1
ATOM 1717 O O . MET A 1 215 ? 20.214 3.474 -24.753 1.00 92.25 215 MET A O 1
ATOM 1721 N N . SER A 1 216 ? 21.949 4.702 -25.467 1.00 94.31 216 SER A N 1
ATOM 1722 C CA . SER A 1 216 ? 22.403 5.112 -24.130 1.00 94.31 216 SER A CA 1
ATOM 1723 C C . SER A 1 216 ? 21.312 5.873 -23.373 1.00 94.31 216 SER A C 1
ATOM 1725 O O . SER A 1 216 ? 21.033 5.560 -22.217 1.00 94.31 216 SER A O 1
ATOM 1727 N N . ASP A 1 217 ? 20.638 6.818 -24.030 1.00 94.69 217 ASP A N 1
ATOM 1728 C CA . ASP A 1 217 ? 19.578 7.618 -23.410 1.00 94.69 217 ASP A CA 1
ATOM 1729 C C . ASP A 1 217 ? 18.312 6.801 -23.120 1.00 94.69 217 ASP A C 1
ATOM 1731 O O . ASP A 1 217 ? 17.697 6.991 -22.070 1.00 94.69 217 ASP A O 1
ATOM 1735 N N . ARG A 1 218 ? 17.981 5.803 -23.955 1.00 95.06 218 ARG A N 1
ATOM 1736 C CA . ARG A 1 218 ? 16.949 4.800 -23.629 1.00 95.06 218 ARG A CA 1
ATOM 1737 C C . ARG A 1 218 ? 17.299 4.014 -22.362 1.00 95.06 218 ARG A C 1
ATOM 1739 O O . ARG A 1 218 ? 16.453 3.902 -21.483 1.00 95.06 218 ARG A O 1
ATOM 1746 N N . PHE A 1 219 ? 18.539 3.538 -22.218 1.00 92.25 219 PHE A N 1
ATOM 1747 C CA . PHE A 1 219 ? 18.978 2.820 -21.011 1.00 92.25 219 PHE A CA 1
ATOM 1748 C C . PHE A 1 219 ? 19.087 3.706 -19.756 1.00 92.25 219 PHE A C 1
ATOM 1750 O O . PHE A 1 219 ? 19.034 3.181 -18.642 1.00 92.25 219 PHE A O 1
ATOM 1757 N N . LYS A 1 220 ? 19.244 5.030 -19.899 1.00 95.06 220 LYS A N 1
ATOM 1758 C CA . LYS A 1 220 ? 19.138 5.987 -18.779 1.00 95.06 220 LYS A CA 1
ATOM 1759 C C . LYS A 1 220 ? 17.680 6.196 -18.371 1.00 95.06 220 LYS A C 1
ATOM 1761 O O . LYS A 1 220 ? 17.375 6.147 -17.185 1.00 95.06 220 LYS A O 1
ATOM 1766 N N . ALA A 1 221 ? 16.788 6.393 -19.345 1.00 93.62 221 ALA A N 1
ATOM 1767 C CA . ALA A 1 221 ? 15.356 6.550 -19.099 1.00 93.62 221 ALA A CA 1
ATOM 1768 C C . ALA A 1 221 ? 14.749 5.291 -18.458 1.00 93.62 221 ALA A C 1
ATOM 1770 O O . ALA A 1 221 ? 14.047 5.404 -17.459 1.00 93.62 221 ALA A O 1
ATOM 1771 N N . GLN A 1 222 ? 15.092 4.104 -18.971 1.00 94.12 222 GLN A N 1
ATOM 1772 C CA . GLN A 1 222 ? 14.671 2.824 -18.398 1.00 94.12 222 GLN A CA 1
ATOM 1773 C C . GLN A 1 222 ? 15.161 2.656 -16.955 1.00 94.12 222 GLN A C 1
ATOM 1775 O O . GLN A 1 222 ? 14.347 2.367 -16.087 1.00 94.12 222 GLN A O 1
ATOM 1780 N N . ARG A 1 223 ? 16.451 2.892 -16.668 1.00 91.56 223 ARG A N 1
ATOM 1781 C CA . ARG A 1 223 ? 16.958 2.777 -15.289 1.00 91.56 223 ARG A CA 1
ATOM 1782 C C . ARG A 1 223 ? 16.290 3.754 -14.327 1.00 91.56 223 ARG A C 1
ATOM 1784 O O . ARG A 1 223 ? 16.000 3.369 -13.205 1.00 91.56 223 ARG A O 1
ATOM 1791 N N . LYS A 1 224 ? 15.980 4.978 -14.767 1.00 95.69 224 LYS A N 1
ATOM 1792 C CA . LYS A 1 224 ? 15.214 5.922 -13.943 1.00 95.69 224 LYS A CA 1
ATOM 1793 C C . LYS A 1 224 ? 13.805 5.397 -13.635 1.00 95.69 224 LYS A C 1
ATOM 1795 O O . LYS A 1 224 ? 13.373 5.504 -12.496 1.00 95.69 224 LYS A O 1
ATOM 1800 N N . GLU A 1 225 ? 13.109 4.831 -14.620 1.00 95.19 225 GLU A N 1
ATOM 1801 C CA . GLU A 1 225 ? 11.791 4.210 -14.412 1.00 95.19 225 GLU A CA 1
ATOM 1802 C C . GLU A 1 225 ? 11.887 3.015 -13.443 1.00 95.19 225 GLU A C 1
ATOM 1804 O O . GLU A 1 225 ? 11.067 2.880 -12.540 1.00 95.19 225 GLU A O 1
ATOM 1809 N N . GLU A 1 226 ? 12.923 2.180 -13.572 1.00 93.25 226 GLU A N 1
ATOM 1810 C CA . GLU A 1 226 ? 13.200 1.059 -12.661 1.00 93.25 226 GLU A CA 1
ATOM 1811 C C . GLU A 1 226 ? 13.501 1.539 -11.226 1.00 93.25 226 GLU A C 1
ATOM 1813 O O . GLU A 1 226 ? 12.958 0.980 -10.272 1.00 93.25 226 GLU A O 1
ATOM 1818 N N . ASP A 1 227 ? 14.294 2.603 -11.058 1.00 95.12 227 ASP A N 1
ATOM 1819 C CA . ASP A 1 227 ? 14.584 3.237 -9.764 1.00 95.12 227 ASP A CA 1
ATOM 1820 C C . ASP A 1 227 ? 13.327 3.867 -9.129 1.00 95.12 227 ASP A C 1
ATOM 1822 O O . ASP A 1 227 ? 13.065 3.664 -7.937 1.00 95.12 227 ASP A O 1
ATOM 1826 N N . ASP A 1 228 ? 12.516 4.586 -9.913 1.00 95.00 228 ASP A N 1
ATOM 1827 C CA . ASP A 1 228 ? 11.254 5.187 -9.460 1.00 95.00 228 ASP A CA 1
ATOM 1828 C C . ASP A 1 228 ? 10.246 4.088 -9.040 1.00 95.00 228 ASP A C 1
ATOM 1830 O O . ASP A 1 228 ? 9.646 4.168 -7.962 1.00 95.00 228 ASP A O 1
ATOM 1834 N N . VAL A 1 229 ? 10.130 2.995 -9.808 1.00 94.00 229 VAL A N 1
ATOM 1835 C CA . VAL A 1 229 ? 9.304 1.817 -9.464 1.00 94.00 229 VAL A CA 1
ATOM 1836 C C . VAL A 1 229 ? 9.829 1.089 -8.218 1.00 94.00 229 VAL A C 1
ATOM 1838 O O . VAL A 1 229 ? 9.033 0.672 -7.369 1.00 94.00 229 VAL A O 1
ATOM 1841 N N . MET A 1 230 ? 11.148 0.965 -8.036 1.00 94.62 230 MET A N 1
ATOM 1842 C CA . MET A 1 230 ? 11.728 0.424 -6.798 1.00 94.62 230 MET A CA 1
ATOM 1843 C C . MET A 1 230 ? 11.419 1.312 -5.584 1.00 94.62 230 MET A C 1
ATOM 1845 O O . MET A 1 230 ? 11.112 0.794 -4.503 1.00 94.62 230 MET A O 1
ATOM 1849 N N . ALA A 1 231 ? 11.442 2.638 -5.746 1.00 94.06 231 ALA A N 1
ATOM 1850 C CA . ALA A 1 231 ? 11.067 3.581 -4.696 1.00 94.06 231 ALA A CA 1
ATOM 1851 C C . ALA A 1 231 ? 9.575 3.469 -4.325 1.00 94.06 231 ALA A C 1
ATOM 1853 O O . ALA A 1 231 ? 9.238 3.453 -3.131 1.00 94.06 231 ALA A O 1
ATOM 1854 N N . GLU A 1 232 ? 8.681 3.307 -5.308 1.00 94.44 232 GLU A N 1
ATOM 1855 C CA . GLU A 1 232 ? 7.266 3.008 -5.058 1.00 94.44 232 GLU A CA 1
ATOM 1856 C C . GLU A 1 232 ? 7.078 1.666 -4.340 1.00 94.44 232 GLU A C 1
ATOM 1858 O O . GLU A 1 232 ? 6.385 1.610 -3.320 1.00 94.44 232 GLU A O 1
ATOM 1863 N N . HIS A 1 233 ? 7.737 0.595 -4.794 1.00 95.38 233 HIS A N 1
ATOM 1864 C CA . HIS A 1 233 ? 7.661 -0.725 -4.163 1.00 95.38 233 HIS A CA 1
ATOM 1865 C C . HIS A 1 233 ? 8.129 -0.695 -2.696 1.00 95.38 233 HIS A C 1
ATOM 1867 O O . HIS A 1 233 ? 7.488 -1.276 -1.810 1.00 95.38 233 HIS A O 1
ATOM 1873 N N . LEU A 1 234 ? 9.202 0.046 -2.400 1.00 94.69 234 LEU A N 1
ATOM 1874 C CA . LEU A 1 234 ? 9.696 0.253 -1.039 1.00 94.69 234 LEU A CA 1
ATOM 1875 C C . LEU A 1 234 ? 8.701 1.053 -0.176 1.00 94.69 234 LEU A C 1
ATOM 1877 O O . LEU A 1 234 ? 8.544 0.768 1.014 1.00 94.69 234 LEU A O 1
ATOM 1881 N N . ASN A 1 235 ? 8.002 2.033 -0.754 1.00 96.25 235 ASN A N 1
ATOM 1882 C CA . ASN A 1 235 ? 6.944 2.792 -0.080 1.00 96.25 235 ASN A CA 1
ATOM 1883 C C . ASN A 1 235 ? 5.713 1.909 0.209 1.00 96.25 235 ASN A C 1
ATOM 1885 O O . ASN A 1 235 ? 5.229 1.872 1.342 1.00 96.25 235 ASN A O 1
ATOM 1889 N N . VAL A 1 236 ? 5.253 1.126 -0.772 1.00 94.94 236 VAL A N 1
ATOM 1890 C CA . VAL A 1 236 ? 4.164 0.146 -0.610 1.00 94.94 236 VAL A CA 1
ATOM 1891 C C . VAL A 1 236 ? 4.511 -0.882 0.469 1.00 94.94 236 VAL A C 1
ATOM 1893 O O . VAL A 1 236 ? 3.700 -1.102 1.368 1.00 94.94 236 VAL A O 1
ATOM 1896 N N . SER A 1 237 ? 5.734 -1.418 0.469 1.00 93.25 237 SER A N 1
ATOM 1897 C CA . SER A 1 237 ? 6.224 -2.341 1.504 1.00 93.25 237 SER A CA 1
ATOM 1898 C C . SER A 1 237 ? 6.192 -1.706 2.902 1.00 93.25 237 SER A C 1
ATOM 1900 O O . SER A 1 237 ? 5.630 -2.277 3.835 1.00 93.25 237 SER A O 1
ATOM 1902 N N . LYS A 1 238 ? 6.693 -0.468 3.049 1.00 95.75 238 LYS A N 1
ATOM 1903 C CA . LYS A 1 238 ? 6.638 0.294 4.315 1.00 95.75 238 LYS A CA 1
ATOM 1904 C C . LYS A 1 238 ? 5.204 0.601 4.772 1.00 95.75 238 LYS A C 1
ATOM 1906 O O . LYS A 1 238 ? 4.960 0.717 5.974 1.00 95.75 238 LYS A O 1
ATOM 1911 N N . ARG A 1 239 ? 4.246 0.750 3.850 1.00 95.31 239 ARG A N 1
ATOM 1912 C CA . ARG A 1 239 ? 2.815 0.929 4.165 1.00 95.31 239 ARG A CA 1
ATOM 1913 C C . ARG A 1 239 ? 2.151 -0.382 4.588 1.00 95.31 239 ARG A C 1
ATOM 1915 O O . ARG A 1 239 ? 1.382 -0.368 5.547 1.00 95.31 239 ARG A O 1
ATOM 1922 N N . LEU A 1 240 ? 2.461 -1.486 3.909 1.00 94.94 240 LEU A N 1
ATOM 1923 C CA . LEU A 1 240 ? 1.966 -2.821 4.240 1.00 94.94 240 LEU A CA 1
ATOM 1924 C C . LEU A 1 240 ? 2.446 -3.248 5.631 1.00 94.94 240 LEU A C 1
ATOM 1926 O O . LEU A 1 240 ? 1.630 -3.642 6.457 1.00 94.94 240 LEU A O 1
ATOM 1930 N N . GLU A 1 241 ? 3.729 -3.050 5.933 1.00 96.12 241 GLU A N 1
ATOM 1931 C CA . GLU A 1 241 ? 4.321 -3.363 7.239 1.00 96.12 241 GLU A CA 1
ATOM 1932 C C . GLU A 1 241 ? 3.678 -2.557 8.382 1.00 96.12 241 GLU A C 1
ATOM 1934 O O . GLU A 1 241 ? 3.261 -3.116 9.396 1.00 96.12 241 GLU A O 1
ATOM 1939 N N . LYS A 1 242 ? 3.459 -1.248 8.188 1.00 96.94 242 LYS A N 1
ATOM 1940 C CA . LYS A 1 242 ? 2.688 -0.423 9.141 1.00 96.94 242 LYS A CA 1
ATOM 1941 C C . LYS A 1 242 ? 1.240 -0.899 9.313 1.00 96.94 242 LYS A C 1
ATOM 1943 O O . LYS A 1 242 ? 0.649 -0.663 10.364 1.00 96.94 242 LYS A O 1
ATOM 1948 N N . SER A 1 243 ? 0.652 -1.544 8.304 1.00 95.69 243 SER A N 1
ATOM 1949 C CA . SER A 1 243 ? -0.682 -2.144 8.406 1.00 95.69 243 SER A CA 1
ATOM 1950 C C . SER A 1 243 ? -0.662 -3.507 9.104 1.00 95.69 243 SER A C 1
ATOM 1952 O O . SER A 1 243 ? -1.620 -3.818 9.809 1.00 95.69 243 SER A O 1
ATOM 1954 N N . ARG A 1 244 ? 0.413 -4.293 8.944 1.00 97.81 244 ARG A N 1
ATOM 1955 C CA . ARG A 1 244 ? 0.641 -5.567 9.645 1.00 97.81 244 ARG A CA 1
ATOM 1956 C C . ARG A 1 244 ? 0.748 -5.338 11.152 1.00 97.81 244 ARG A C 1
ATOM 1958 O O . ARG A 1 244 ? -0.040 -5.900 11.904 1.00 97.81 244 ARG A O 1
ATOM 1965 N N . LEU A 1 245 ? 1.621 -4.420 11.572 1.00 97.44 245 LEU A N 1
ATOM 1966 C CA . LEU A 1 245 ? 1.807 -4.067 12.985 1.00 97.44 245 LEU A CA 1
ATOM 1967 C C . LEU A 1 245 ? 0.497 -3.584 13.637 1.00 97.44 245 LEU A C 1
ATOM 1969 O O . LEU A 1 245 ? 0.117 -4.074 14.694 1.00 97.44 245 LEU A O 1
ATOM 1973 N N . ARG A 1 246 ? -0.273 -2.721 12.956 1.00 96.69 246 ARG A N 1
ATOM 1974 C CA . ARG A 1 246 ? -1.605 -2.275 13.420 1.00 96.69 246 ARG A CA 1
ATOM 1975 C C . ARG A 1 246 ? -2.648 -3.391 13.515 1.00 96.69 246 ARG A C 1
ATOM 1977 O O . ARG A 1 246 ? -3.611 -3.268 14.273 1.00 96.69 246 ARG A O 1
ATOM 1984 N N . LEU A 1 247 ? -2.518 -4.449 12.717 1.00 95.88 247 LEU A N 1
ATOM 1985 C CA . LEU A 1 247 ? -3.386 -5.621 12.811 1.00 95.88 247 LEU A CA 1
ATOM 1986 C C . LEU A 1 247 ? -2.976 -6.501 13.999 1.00 95.88 247 LEU A C 1
ATOM 1988 O O . LEU A 1 247 ? -3.845 -6.977 14.722 1.00 95.88 247 LEU A O 1
ATOM 1992 N N . GLU A 1 248 ? -1.678 -6.645 14.253 1.00 96.19 248 GLU A N 1
ATOM 1993 C CA . GLU A 1 248 ? -1.130 -7.373 15.403 1.00 96.19 248 GLU A CA 1
ATOM 1994 C C . GLU A 1 248 ? -1.457 -6.675 16.735 1.00 96.19 248 GLU A C 1
ATOM 1996 O O . GLU A 1 248 ? -1.933 -7.333 17.659 1.00 96.19 248 GLU A O 1
ATOM 2001 N N . GLU A 1 249 ? -1.359 -5.342 16.804 1.00 97.00 249 GLU A N 1
ATOM 2002 C CA . GLU A 1 249 ? -1.864 -4.517 17.918 1.00 97.00 249 GLU A CA 1
ATOM 2003 C C . GLU A 1 249 ? -3.354 -4.788 18.202 1.00 97.00 249 GLU A C 1
ATOM 2005 O O . GLU A 1 249 ? -3.763 -4.967 19.353 1.00 97.00 249 GLU A O 1
ATOM 2010 N N . ARG A 1 250 ? -4.182 -4.864 17.149 1.00 97.44 250 ARG A N 1
ATOM 2011 C CA . ARG A 1 250 ? -5.618 -5.166 17.266 1.00 97.44 250 ARG A CA 1
ATOM 2012 C C . ARG A 1 250 ? -5.878 -6.601 17.714 1.00 97.44 250 ARG A C 1
ATOM 2014 O O . ARG A 1 250 ? -6.755 -6.808 18.545 1.00 97.44 250 ARG A O 1
ATOM 2021 N N . ILE A 1 251 ? -5.125 -7.579 17.211 1.00 96.31 251 ILE A N 1
ATOM 2022 C CA . ILE A 1 251 ? -5.234 -8.987 17.623 1.00 96.31 251 ILE A CA 1
ATOM 2023 C C . ILE A 1 251 ? -4.846 -9.141 19.100 1.00 96.31 251 ILE A C 1
ATOM 2025 O O . ILE A 1 251 ? -5.584 -9.776 19.852 1.00 96.31 251 ILE A O 1
ATOM 2029 N N . ALA A 1 252 ? -3.759 -8.504 19.543 1.00 96.25 252 ALA A N 1
ATOM 2030 C CA . ALA A 1 252 ? -3.353 -8.482 20.948 1.00 96.25 252 ALA A CA 1
ATOM 2031 C C . ALA A 1 252 ? -4.406 -7.800 21.842 1.00 96.25 252 ALA A C 1
ATOM 2033 O O . ALA A 1 252 ? -4.746 -8.312 22.908 1.00 96.25 252 ALA A O 1
ATOM 2034 N N . SER A 1 253 ? -4.991 -6.688 21.383 1.00 97.75 253 SER A N 1
ATOM 2035 C CA . SER A 1 253 ? -6.088 -6.011 22.082 1.00 97.75 253 SER A CA 1
ATOM 2036 C C . SER A 1 253 ? -7.345 -6.888 22.186 1.00 97.75 253 SER A C 1
ATOM 2038 O O . SER A 1 253 ? -7.925 -6.997 23.264 1.00 97.75 253 SER A O 1
ATOM 2040 N N . ILE A 1 254 ? -7.746 -7.579 21.114 1.00 96.38 254 ILE A N 1
ATOM 2041 C CA . ILE A 1 254 ? -8.872 -8.531 21.130 1.00 96.38 254 ILE A CA 1
ATOM 2042 C C . ILE A 1 254 ? -8.583 -9.706 22.078 1.00 96.38 254 ILE A C 1
ATOM 2044 O O . ILE A 1 254 ? -9.470 -10.126 22.820 1.00 96.38 254 ILE A O 1
ATOM 2048 N N . ALA A 1 255 ? -7.347 -10.213 22.103 1.00 95.94 255 ALA A N 1
ATOM 2049 C CA . ALA A 1 255 ? -6.940 -11.264 23.033 1.00 95.94 255 ALA A CA 1
ATOM 2050 C C . ALA A 1 255 ? -7.026 -10.807 24.502 1.00 95.94 255 ALA A C 1
ATOM 2052 O O . ALA A 1 255 ? -7.514 -11.574 25.330 1.00 95.94 255 ALA A O 1
ATOM 2053 N N . LYS A 1 256 ? -6.638 -9.558 24.809 1.00 97.81 256 LYS A N 1
ATOM 2054 C CA . LYS A 1 256 ? -6.778 -8.954 26.147 1.00 97.81 256 LYS A CA 1
ATOM 2055 C C . LYS A 1 256 ? -8.243 -8.854 26.579 1.00 97.81 256 LYS A C 1
ATOM 2057 O O . LYS A 1 256 ? -8.595 -9.423 27.606 1.00 97.81 256 LYS A O 1
ATOM 2062 N N . HIS A 1 257 ? -9.114 -8.261 25.761 1.00 94.81 257 HIS A N 1
ATOM 2063 C CA . HIS A 1 257 ? -10.546 -8.179 26.085 1.00 94.81 257 HIS A CA 1
ATOM 2064 C C . HIS A 1 257 ? -11.203 -9.570 26.213 1.00 94.81 257 HIS A C 1
ATOM 2066 O O . HIS A 1 257 ? -12.113 -9.758 27.012 1.00 94.81 257 HIS A O 1
ATOM 2072 N N . LYS A 1 258 ? -10.718 -10.589 25.486 1.00 97.00 258 LYS A N 1
ATOM 2073 C CA . LYS A 1 258 ? -11.168 -11.990 25.630 1.00 97.00 258 LYS A CA 1
ATOM 2074 C C . LYS A 1 258 ? -10.636 -12.689 26.898 1.00 97.00 258 LYS A C 1
ATOM 2076 O O . LYS A 1 258 ? -11.103 -13.777 27.243 1.00 97.00 258 LYS A O 1
ATOM 2081 N N . ILE A 1 259 ? -9.652 -12.120 27.588 1.00 96.69 259 ILE A N 1
ATOM 2082 C CA . ILE A 1 259 ? -9.279 -12.524 28.950 1.00 96.69 259 ILE A CA 1
ATOM 2083 C C . ILE A 1 259 ? -10.241 -11.845 29.931 1.00 96.69 259 ILE A C 1
ATOM 2085 O O . ILE A 1 259 ? -10.980 -12.555 30.603 1.00 96.69 259 ILE A O 1
ATOM 2089 N N . GLU A 1 260 ? -10.359 -10.518 29.862 1.00 96.25 260 GLU A N 1
ATOM 2090 C CA . GLU A 1 260 ? -11.212 -9.695 30.739 1.00 96.25 260 GLU A CA 1
ATOM 2091 C C . GLU A 1 260 ? -12.684 -10.142 30.745 1.00 96.25 260 GLU A C 1
ATOM 2093 O O . GLU A 1 260 ? -13.300 -10.245 31.801 1.00 96.25 260 GLU A O 1
ATOM 2098 N N . ILE A 1 261 ? -13.254 -10.483 29.582 1.00 95.31 261 ILE A N 1
ATOM 2099 C CA . ILE A 1 261 ? -14.626 -11.015 29.488 1.00 95.31 261 ILE A CA 1
ATOM 2100 C C . ILE A 1 261 ? -14.772 -12.339 30.249 1.00 95.31 261 ILE A C 1
ATOM 2102 O O . ILE A 1 261 ? -15.770 -12.529 30.931 1.00 95.31 261 ILE A O 1
ATOM 2106 N N . ARG A 1 262 ? -13.779 -13.237 30.186 1.00 97.06 262 ARG A N 1
ATOM 2107 C CA . ARG A 1 262 ? -13.836 -14.523 30.904 1.00 97.06 262 ARG A CA 1
ATOM 2108 C C . ARG A 1 262 ? -13.624 -14.369 32.407 1.00 97.06 262 ARG A C 1
ATOM 2110 O O . ARG A 1 262 ? -14.109 -15.206 33.156 1.00 97.06 262 ARG A O 1
ATOM 2117 N N . GLU A 1 263 ? -12.899 -13.339 32.828 1.00 96.88 263 GLU A N 1
ATOM 2118 C CA . GLU A 1 263 ? -12.736 -12.981 34.238 1.00 96.88 263 GLU A CA 1
ATOM 2119 C C . GLU A 1 263 ? -14.068 -12.440 34.788 1.00 96.88 263 GLU A C 1
ATOM 2121 O O . GLU A 1 263 ? -14.581 -12.981 35.764 1.00 96.88 263 GLU A O 1
ATOM 2126 N N . MET A 1 264 ? -14.715 -11.504 34.079 1.00 97.06 264 MET A N 1
ATOM 2127 C CA . MET A 1 264 ? -16.062 -11.020 34.424 1.00 97.06 264 MET A CA 1
ATOM 2128 C C . MET A 1 264 ? -17.132 -12.128 34.384 1.00 97.06 264 MET A C 1
ATOM 2130 O O . MET A 1 264 ? -17.973 -12.189 35.277 1.00 97.06 264 MET A O 1
ATOM 2134 N N . ASP A 1 265 ? -17.105 -13.031 33.395 1.00 96.44 265 ASP A N 1
ATOM 2135 C CA . ASP A 1 265 ? -18.017 -14.186 33.330 1.00 96.44 265 ASP A CA 1
ATOM 2136 C C . ASP A 1 265 ? -17.863 -15.112 34.555 1.00 96.44 265 ASP A C 1
ATOM 2138 O O . ASP A 1 265 ? -18.829 -15.753 34.970 1.00 96.44 265 ASP A O 1
ATOM 2142 N N . GLU A 1 266 ? -16.661 -15.212 35.133 1.00 97.25 266 GLU A N 1
ATOM 2143 C CA . GLU A 1 266 ? -16.392 -16.023 36.325 1.00 97.25 266 GLU A CA 1
ATOM 2144 C C . GLU A 1 266 ? -16.823 -15.304 37.614 1.00 97.25 266 GLU A C 1
ATOM 2146 O O . GLU A 1 266 ? -17.463 -15.918 38.468 1.00 97.25 266 GLU A O 1
ATOM 2151 N N . GLU A 1 267 ? -16.573 -13.995 37.727 1.00 96.56 267 GLU A N 1
ATOM 2152 C CA . GLU A 1 267 ? -17.106 -13.156 38.814 1.00 96.56 267 GLU A CA 1
ATOM 2153 C C . GLU A 1 267 ? -18.644 -13.192 38.849 1.00 96.56 267 GLU A C 1
ATOM 2155 O O . GLU A 1 267 ? -19.246 -13.342 39.914 1.00 96.56 267 GLU A O 1
ATOM 2160 N N . ILE A 1 268 ? -19.299 -13.139 37.682 1.00 94.75 268 ILE A N 1
ATOM 2161 C CA . ILE A 1 268 ? -20.760 -13.244 37.555 1.00 94.75 268 ILE A CA 1
ATOM 2162 C C . ILE A 1 268 ? -21.271 -14.605 38.053 1.00 94.75 268 ILE A C 1
ATOM 2164 O O . ILE A 1 268 ? -22.295 -14.643 38.739 1.00 94.75 268 ILE A O 1
ATOM 2168 N N . LYS A 1 269 ? -20.569 -15.716 37.776 1.00 96.44 269 LYS A N 1
ATOM 2169 C CA . LYS A 1 269 ? -20.925 -17.038 38.332 1.00 96.44 269 LYS A CA 1
ATOM 2170 C C . LYS A 1 269 ? -20.783 -17.063 39.847 1.00 96.44 269 LYS A C 1
ATOM 2172 O O . LYS A 1 269 ? -21.725 -17.460 40.519 1.00 96.44 269 LYS A O 1
ATOM 2177 N N . GLN A 1 270 ? -19.660 -16.589 40.385 1.00 96.12 270 GLN A N 1
ATOM 2178 C CA . GLN A 1 270 ? -19.412 -16.576 41.832 1.00 96.12 270 GLN A CA 1
ATOM 2179 C C . GLN A 1 270 ? -20.457 -15.730 42.576 1.00 96.12 270 GLN A C 1
ATOM 2181 O O . GLN A 1 270 ? -20.971 -16.145 43.616 1.00 96.12 270 GLN A O 1
ATOM 2186 N N . LEU A 1 271 ? -20.850 -14.580 42.016 1.00 95.75 271 LEU A N 1
ATOM 2187 C CA . LEU A 1 271 ? -21.952 -13.765 42.534 1.00 95.75 271 LEU A CA 1
ATOM 2188 C C . LEU A 1 271 ? -23.313 -14.469 42.410 1.00 95.75 271 LEU A C 1
ATOM 2190 O O . LEU A 1 271 ? -24.146 -14.345 43.307 1.00 95.75 271 LEU A O 1
ATOM 2194 N N . HIS A 1 272 ? -23.558 -15.221 41.334 1.00 94.88 272 HIS A N 1
ATOM 2195 C CA . HIS A 1 272 ? -24.793 -15.988 41.162 1.00 94.88 272 HIS A CA 1
ATOM 2196 C C . HIS A 1 272 ? -24.892 -17.159 42.152 1.00 94.88 272 HIS A C 1
ATOM 2198 O O . HIS A 1 272 ? -25.915 -17.298 42.816 1.00 94.88 272 HIS A O 1
ATOM 2204 N N . GLU A 1 273 ? -23.820 -17.933 42.330 1.00 96.12 273 GLU A N 1
ATOM 2205 C CA . GLU A 1 273 ? -23.710 -19.004 43.330 1.00 96.12 273 GLU A CA 1
ATOM 2206 C C . GLU A 1 273 ? -23.876 -18.457 44.755 1.00 96.12 273 GLU A C 1
ATOM 2208 O O . GLU A 1 273 ? -24.658 -18.995 45.538 1.00 96.12 273 GLU A O 1
ATOM 2213 N N . THR A 1 274 ? -23.233 -17.326 45.067 1.00 95.31 274 THR A N 1
ATOM 2214 C CA . THR A 1 274 ? -23.403 -16.628 46.353 1.00 95.31 274 THR A CA 1
ATOM 2215 C C . THR A 1 274 ? -24.855 -16.187 46.566 1.00 95.31 274 THR A C 1
ATOM 2217 O O . THR A 1 274 ? -25.399 -16.350 47.656 1.00 95.31 274 THR A O 1
ATOM 2220 N N . ASN A 1 275 ? -25.523 -15.675 45.527 1.00 94.31 275 ASN A N 1
ATOM 2221 C CA . ASN A 1 275 ? -26.933 -15.289 45.603 1.00 94.31 275 ASN A CA 1
ATOM 2222 C C . ASN A 1 275 ? -27.881 -16.487 45.753 1.00 94.31 275 ASN A C 1
ATOM 2224 O O . ASN A 1 275 ? -28.880 -16.354 46.455 1.00 94.31 275 ASN A O 1
ATOM 2228 N N . ILE A 1 276 ? -27.571 -17.648 45.165 1.00 95.12 276 ILE A N 1
ATOM 2229 C CA . ILE A 1 276 ? -28.318 -18.894 45.399 1.00 95.12 276 ILE A CA 1
ATOM 2230 C C . ILE A 1 276 ? -28.179 -19.309 46.869 1.00 95.12 276 ILE A C 1
ATOM 2232 O O . ILE A 1 276 ? -29.187 -19.466 47.547 1.00 95.12 276 ILE A O 1
ATOM 2236 N N . VAL A 1 277 ? -26.952 -19.381 47.400 1.00 95.81 277 VAL A N 1
ATOM 2237 C CA . VAL A 1 277 ? -26.700 -19.735 48.812 1.00 95.81 277 VAL A CA 1
ATOM 2238 C C . VAL A 1 277 ? -27.371 -18.753 49.784 1.00 95.81 277 VAL A C 1
ATOM 2240 O O . VAL A 1 277 ? -27.891 -19.172 50.819 1.00 95.81 277 VAL A O 1
ATOM 2243 N N . ASN A 1 278 ? -27.412 -17.461 49.449 1.00 93.31 278 ASN A N 1
ATOM 2244 C CA . ASN A 1 278 ? -28.131 -16.456 50.231 1.00 93.31 278 ASN A CA 1
ATOM 2245 C C . ASN A 1 278 ? -29.658 -16.621 50.138 1.00 93.31 278 ASN A C 1
ATOM 2247 O O . ASN A 1 278 ? -30.335 -16.487 51.154 1.00 93.31 278 ASN A O 1
ATOM 2251 N N . ALA A 1 279 ? -30.215 -16.925 48.961 1.00 93.62 279 ALA A N 1
ATOM 2252 C CA . ALA A 1 279 ? -31.651 -17.171 48.794 1.00 93.62 279 ALA A CA 1
ATOM 2253 C C . ALA A 1 279 ? -32.106 -18.395 49.606 1.00 93.62 279 ALA A C 1
ATOM 2255 O O . ALA A 1 279 ? -33.036 -18.286 50.401 1.00 93.62 279 ALA A O 1
ATOM 2256 N N . ASP A 1 280 ? -31.369 -19.501 49.495 1.00 93.06 280 ASP A N 1
ATOM 2257 C CA . ASP A 1 280 ? -31.481 -20.705 50.323 1.00 93.06 280 ASP A CA 1
ATOM 2258 C C . ASP A 1 280 ? -31.472 -20.398 51.834 1.00 93.06 280 ASP A C 1
ATOM 2260 O O . ASP A 1 280 ? -32.222 -20.988 52.614 1.00 93.06 280 ASP A O 1
ATOM 2264 N N . LEU A 1 281 ? -30.590 -19.491 52.273 1.00 94.69 281 LEU A N 1
ATOM 2265 C CA . LEU A 1 281 ? -30.482 -19.076 53.672 1.00 94.69 281 LEU A CA 1
ATOM 2266 C C . LEU A 1 281 ? -31.708 -18.262 54.111 1.00 94.69 281 LEU A C 1
ATOM 2268 O O . LEU A 1 281 ? -32.242 -18.494 55.195 1.00 94.69 281 LEU A O 1
ATOM 2272 N N . PHE A 1 282 ? -32.180 -17.334 53.273 1.00 91.44 282 PHE A N 1
ATOM 2273 C CA . PHE A 1 282 ? -33.389 -16.560 53.552 1.00 91.44 282 PHE A CA 1
ATOM 2274 C C . PHE A 1 282 ? -34.650 -17.433 53.559 1.00 91.44 282 PHE A C 1
ATOM 2276 O O . PHE A 1 282 ? -35.490 -17.238 54.434 1.00 91.44 282 PHE A O 1
ATOM 2283 N N . GLU A 1 283 ? -34.769 -18.418 52.666 1.00 94.94 283 GLU A N 1
ATOM 2284 C CA . GLU A 1 283 ? -35.887 -19.372 52.651 1.00 94.94 283 GLU A CA 1
ATOM 2285 C C . GLU A 1 283 ? -35.932 -20.188 53.952 1.00 94.94 283 GLU A C 1
ATOM 2287 O O . GLU A 1 283 ? -36.958 -20.202 54.631 1.00 94.94 283 GLU A O 1
ATOM 2292 N N . ARG A 1 284 ? -34.794 -20.744 54.396 1.00 93.56 284 ARG A N 1
ATOM 2293 C CA . ARG A 1 284 ? -34.692 -21.449 55.691 1.00 93.56 284 ARG A CA 1
ATOM 2294 C C . ARG A 1 284 ? -35.045 -20.557 56.884 1.00 93.56 284 ARG A C 1
ATOM 2296 O O . ARG A 1 284 ? -35.717 -21.018 57.803 1.00 93.56 284 ARG A O 1
ATOM 2303 N N . ASN A 1 285 ? -34.633 -19.288 56.873 1.00 92.75 285 ASN A N 1
ATOM 2304 C CA . ASN A 1 285 ? -34.988 -18.331 57.926 1.00 92.75 285 ASN A CA 1
ATOM 2305 C C . ASN A 1 285 ? -36.497 -18.014 57.923 1.00 92.75 285 ASN A C 1
ATOM 2307 O O . ASN A 1 285 ? -37.104 -17.886 58.986 1.00 92.75 285 ASN A O 1
ATOM 2311 N N . VAL A 1 286 ? -37.124 -17.915 56.745 1.00 91.19 286 VAL A N 1
ATOM 2312 C CA . VAL A 1 286 ? -38.578 -17.728 56.602 1.00 91.19 286 VAL A CA 1
ATOM 2313 C C . VAL A 1 286 ? -39.344 -18.965 57.077 1.00 91.19 286 VAL A C 1
ATOM 2315 O O . VAL A 1 286 ? -40.354 -18.811 57.766 1.00 91.19 286 VAL A O 1
ATOM 2318 N N . ASP A 1 287 ? -38.862 -20.172 56.781 1.00 92.81 287 ASP A N 1
ATOM 2319 C CA . ASP A 1 287 ? -39.424 -21.427 57.294 1.00 92.81 287 ASP A CA 1
ATOM 2320 C C . ASP A 1 287 ? -39.278 -21.547 58.816 1.00 92.81 287 ASP A C 1
ATOM 2322 O O . ASP A 1 287 ? -40.229 -21.946 59.497 1.00 92.81 287 ASP A O 1
ATOM 2326 N N . GLU A 1 288 ? -38.134 -21.151 59.389 1.00 93.88 288 GLU A N 1
ATOM 2327 C CA . GLU A 1 288 ? -37.970 -21.138 60.843 1.00 93.88 288 GLU A CA 1
ATOM 2328 C C . GLU A 1 288 ? -38.940 -20.147 61.497 1.00 93.88 288 GLU A C 1
ATOM 2330 O O . GLU A 1 288 ? -39.635 -20.517 62.445 1.00 93.88 288 GLU A O 1
ATOM 2335 N N . LEU A 1 289 ? -39.067 -18.927 60.964 1.00 92.06 289 LEU A N 1
ATOM 2336 C CA . LEU A 1 289 ? -40.016 -17.927 61.462 1.00 92.06 289 LEU A CA 1
ATOM 2337 C C . LEU A 1 289 ? -41.474 -18.398 61.338 1.00 92.06 289 LEU A C 1
ATOM 2339 O O . LEU A 1 289 ? -42.253 -18.210 62.273 1.00 92.06 289 LEU A O 1
ATOM 2343 N N . HIS A 1 290 ? -41.851 -19.096 60.260 1.00 90.88 290 HIS A N 1
ATOM 2344 C CA . HIS A 1 290 ? -43.154 -19.769 60.179 1.00 90.88 290 HIS A CA 1
ATOM 2345 C C . HIS A 1 290 ? -43.292 -20.878 61.231 1.00 90.88 290 HIS A C 1
ATOM 2347 O O . HIS A 1 290 ? -44.355 -21.029 61.837 1.00 90.88 290 HIS A O 1
ATOM 2353 N N . GLY A 1 291 ? -42.228 -21.638 61.495 1.00 92.00 291 GLY A N 1
ATOM 2354 C CA . GLY A 1 291 ? -42.169 -22.640 62.557 1.00 92.00 291 GLY A CA 1
ATOM 2355 C C . GLY A 1 291 ? -42.314 -22.047 63.963 1.00 92.00 291 GLY A C 1
ATOM 2356 O O . GLY A 1 291 ? -42.979 -22.649 64.807 1.00 92.00 291 GLY A O 1
ATOM 2357 N N . GLN A 1 292 ? -41.741 -20.869 64.219 1.00 90.06 292 GLN A N 1
ATOM 2358 C CA . GLN A 1 292 ? -41.880 -20.114 65.468 1.00 90.06 292 GLN A CA 1
ATOM 2359 C C . GLN A 1 292 ? -43.301 -19.540 65.606 1.00 90.06 292 GLN A C 1
ATOM 2361 O O . GLN A 1 292 ? -43.986 -19.846 66.583 1.00 90.06 292 GLN A O 1
ATOM 2366 N N . LEU A 1 293 ? -43.815 -18.854 64.581 1.00 91.75 293 LEU A N 1
ATOM 2367 C CA . LEU A 1 293 ? -45.183 -18.321 64.537 1.00 91.75 293 LEU A CA 1
ATOM 2368 C C . LEU A 1 293 ? -46.252 -19.418 64.709 1.00 91.75 293 LEU A C 1
ATOM 2370 O O . LEU A 1 293 ? -47.283 -19.207 65.346 1.00 91.75 293 LEU A O 1
ATOM 2374 N N . ASN A 1 294 ? -46.018 -20.619 64.173 1.00 90.12 294 ASN A N 1
ATOM 2375 C CA . ASN A 1 294 ? -46.908 -21.772 64.349 1.00 90.12 294 ASN A CA 1
ATOM 2376 C C . ASN A 1 294 ? -46.784 -22.450 65.729 1.00 90.12 294 ASN A C 1
ATOM 2378 O O . ASN A 1 294 ? -47.659 -23.245 66.082 1.00 90.12 294 ASN A O 1
ATOM 2382 N N . LYS A 1 295 ? -45.739 -22.155 66.518 1.00 91.12 295 LYS A N 1
ATOM 2383 C CA . LYS A 1 295 ? -45.691 -22.473 67.957 1.00 91.12 295 LYS A CA 1
ATOM 2384 C C . LYS A 1 295 ? -46.477 -21.425 68.740 1.00 91.12 295 LYS A C 1
ATOM 2386 O O . LYS A 1 295 ? -47.376 -21.806 69.480 1.00 91.12 295 LYS A O 1
ATOM 2391 N N . GLU A 1 296 ? -46.232 -20.133 68.507 1.00 87.31 296 GLU A N 1
ATOM 2392 C CA . GLU A 1 296 ? -46.966 -19.046 69.174 1.00 87.31 296 GLU A CA 1
ATOM 2393 C C . GLU A 1 296 ? -48.477 -19.142 68.961 1.00 87.31 296 GLU A C 1
ATOM 2395 O O . GLU A 1 296 ? -49.223 -19.084 69.929 1.00 87.31 296 GLU A O 1
ATOM 2400 N N . LYS A 1 297 ? -48.950 -19.398 67.734 1.00 88.69 297 LYS A N 1
ATOM 2401 C CA . LYS A 1 297 ? -50.384 -19.614 67.457 1.00 88.69 297 LYS A CA 1
ATOM 2402 C C . LYS A 1 297 ? -50.997 -20.764 68.263 1.00 88.69 297 LYS A C 1
ATOM 2404 O O . LYS A 1 297 ? -52.176 -20.701 68.596 1.00 88.69 297 LYS A O 1
ATOM 2409 N N . LYS A 1 298 ? -50.221 -21.805 68.591 1.00 90.50 298 LYS A N 1
ATOM 2410 C CA . LYS A 1 298 ? -50.678 -22.899 69.465 1.00 90.50 298 LYS A CA 1
ATOM 2411 C C . LYS A 1 298 ? -50.695 -22.466 70.928 1.00 90.50 298 LYS A C 1
ATOM 2413 O O . LYS A 1 298 ? -51.658 -22.779 71.614 1.00 90.50 298 LYS A O 1
ATOM 2418 N N . SER A 1 299 ? -49.688 -21.719 71.383 1.00 89.19 299 SER A N 1
ATOM 2419 C CA . SER A 1 299 ? -49.681 -21.123 72.724 1.00 89.19 299 SER A CA 1
ATOM 2420 C C . SER A 1 299 ? -50.852 -20.157 72.920 1.00 89.19 299 SER A C 1
ATOM 2422 O O . SER A 1 299 ? -51.540 -20.247 73.925 1.00 89.19 299 SER A O 1
ATOM 2424 N N . ILE A 1 300 ? -51.140 -19.296 71.937 1.00 84.69 300 ILE A N 1
ATOM 2425 C CA . ILE A 1 300 ? -52.297 -18.388 71.938 1.00 84.69 300 ILE A CA 1
ATOM 2426 C C . ILE A 1 300 ? -53.598 -19.187 72.051 1.00 84.69 300 ILE A C 1
ATOM 2428 O O . ILE A 1 300 ? -54.390 -18.896 72.935 1.00 84.69 300 ILE A O 1
ATOM 2432 N N . ALA A 1 301 ? -53.785 -20.237 71.245 1.00 86.00 301 ALA A N 1
ATOM 2433 C CA . ALA A 1 301 ? -54.980 -21.080 71.330 1.00 86.00 301 ALA A CA 1
ATOM 2434 C C . ALA A 1 301 ? -55.127 -21.802 72.690 1.00 86.00 301 ALA A C 1
ATOM 2436 O O . ALA A 1 301 ? -56.247 -22.031 73.137 1.00 86.00 301 ALA A O 1
ATOM 2437 N N . ILE A 1 302 ? -54.020 -22.143 73.364 1.00 86.62 302 ILE A N 1
ATOM 2438 C CA . ILE A 1 302 ? -54.041 -22.677 74.738 1.00 86.62 302 ILE A CA 1
ATOM 2439 C C . ILE A 1 302 ? -54.449 -21.577 75.728 1.00 86.62 302 ILE A C 1
ATOM 2441 O O . ILE A 1 302 ? -55.384 -21.779 76.496 1.00 86.62 302 ILE A O 1
ATOM 2445 N N . PHE A 1 303 ? -53.830 -20.395 75.661 1.00 85.38 303 PHE A N 1
ATOM 2446 C CA . PHE A 1 303 ? -54.178 -19.257 76.518 1.00 85.38 303 PHE A CA 1
ATOM 2447 C C . PHE A 1 303 ? -55.611 -18.746 76.293 1.00 85.38 303 PHE A C 1
ATOM 2449 O O . PHE A 1 303 ? -56.228 -18.241 77.226 1.00 85.38 303 PHE A O 1
ATOM 2456 N N . GLU A 1 304 ? -56.172 -18.886 75.090 1.00 84.00 304 GLU A N 1
ATOM 2457 C CA . GLU A 1 304 ? -57.585 -18.599 74.821 1.00 84.00 304 GLU A CA 1
ATOM 2458 C C . GLU A 1 304 ? -58.513 -19.600 75.526 1.00 84.00 304 GLU A C 1
ATOM 2460 O O . GLU A 1 304 ? -59.520 -19.174 76.086 1.00 84.00 304 GLU A O 1
ATOM 2465 N N . VAL A 1 305 ? -58.155 -20.889 75.589 1.00 87.00 305 VAL A N 1
ATOM 2466 C CA . VAL A 1 305 ? -58.899 -21.894 76.374 1.00 87.00 305 VAL A CA 1
ATOM 2467 C C . VAL A 1 305 ? -58.763 -21.637 77.877 1.00 87.00 305 VAL A C 1
ATOM 2469 O O . VAL A 1 305 ? -59.779 -21.568 78.561 1.00 87.00 305 VAL A O 1
ATOM 2472 N N . GLU A 1 306 ? -57.550 -21.410 78.391 1.00 85.81 306 GLU A N 1
ATOM 2473 C CA . GLU A 1 306 ? -57.323 -21.078 79.811 1.00 85.81 306 GLU A CA 1
ATOM 2474 C C . GLU A 1 306 ? -58.086 -19.809 80.228 1.00 85.81 306 GLU A C 1
ATOM 2476 O O . GLU A 1 306 ? -58.690 -19.750 81.299 1.00 85.81 306 GLU A O 1
ATOM 2481 N N . LYS A 1 307 ? -58.123 -18.794 79.356 1.00 86.81 307 LYS A N 1
ATOM 2482 C CA . LYS A 1 307 ? -58.922 -17.578 79.545 1.00 86.81 307 LYS A CA 1
ATOM 2483 C C . LYS A 1 307 ? -60.421 -17.878 79.565 1.00 86.81 307 LYS A C 1
ATOM 2485 O O . LYS A 1 307 ? -61.120 -17.322 80.407 1.00 86.81 307 LYS A O 1
ATOM 2490 N N . GLU A 1 308 ? -60.925 -18.726 78.670 1.00 85.19 308 GLU A N 1
ATOM 2491 C CA . GLU A 1 308 ? -62.343 -19.104 78.630 1.00 85.19 308 GLU A CA 1
ATOM 2492 C C . GLU A 1 308 ? -62.745 -19.884 79.900 1.00 85.19 308 GLU A C 1
ATOM 2494 O O . GLU A 1 308 ? -63.794 -19.615 80.489 1.00 85.19 308 GLU A O 1
ATOM 2499 N N . GLU A 1 309 ? -61.883 -20.785 80.386 1.00 87.69 309 GLU A N 1
ATOM 2500 C CA . GLU A 1 309 ? -62.049 -21.511 81.654 1.00 87.69 309 GLU A CA 1
ATOM 2501 C C . GLU A 1 309 ? -62.017 -20.572 82.873 1.00 87.69 309 GLU A C 1
ATOM 2503 O O . GLU A 1 309 ? -62.857 -20.690 83.774 1.00 87.69 309 GLU A O 1
ATOM 2508 N N . LEU A 1 310 ? -61.108 -19.591 82.895 1.00 85.31 310 LEU A N 1
ATOM 2509 C CA . LEU A 1 310 ? -61.060 -18.546 83.923 1.00 85.31 310 LEU A CA 1
ATOM 2510 C C . LEU A 1 310 ? -62.297 -17.638 83.878 1.00 85.31 310 LEU A C 1
ATOM 2512 O O . LEU A 1 310 ? -62.854 -17.321 84.929 1.00 85.31 310 LEU A O 1
ATOM 2516 N N . CYS A 1 311 ? -62.776 -17.262 82.690 1.00 84.62 311 CYS A N 1
ATOM 2517 C CA . CYS A 1 311 ? -64.012 -16.498 82.523 1.00 84.62 311 CYS A CA 1
ATOM 2518 C C . CYS A 1 311 ? -65.233 -17.281 83.025 1.00 84.62 311 CYS A C 1
ATOM 2520 O O . CYS A 1 311 ? -66.031 -16.725 83.777 1.00 84.62 311 CYS A O 1
ATOM 2522 N N . GLN A 1 312 ? -65.358 -18.572 82.699 1.00 83.06 312 GLN A N 1
ATOM 2523 C CA . GLN A 1 312 ? -66.428 -19.427 83.232 1.00 83.06 312 GLN A CA 1
ATOM 2524 C C . GLN A 1 312 ? -66.332 -19.589 84.755 1.00 83.06 312 GLN A C 1
ATOM 2526 O O . GLN A 1 312 ? -67.348 -19.515 85.448 1.00 83.06 312 GLN A O 1
ATOM 2531 N N . SER A 1 313 ? -65.120 -19.752 85.290 1.00 83.44 313 SER A N 1
ATOM 2532 C CA . SER A 1 313 ? -64.872 -19.840 86.735 1.00 83.44 313 SER A CA 1
ATOM 2533 C C . SER A 1 313 ? -65.264 -18.550 87.461 1.00 83.44 313 SER A C 1
ATOM 2535 O O . SER A 1 313 ? -65.907 -18.605 88.506 1.00 83.44 313 SER A O 1
ATOM 2537 N N . LEU A 1 314 ? -64.948 -17.387 86.882 1.00 84.81 314 LEU A N 1
ATOM 2538 C CA . LEU A 1 314 ? -65.313 -16.074 87.413 1.00 84.81 314 LEU A CA 1
ATOM 2539 C C . LEU A 1 314 ? -66.823 -15.815 87.299 1.00 84.81 314 LEU A C 1
ATOM 2541 O O . LEU A 1 314 ? -67.423 -15.324 88.250 1.00 84.81 314 LEU A O 1
ATOM 2545 N N . GLU A 1 315 ? -67.467 -16.195 86.191 1.00 81.94 315 GLU A N 1
ATOM 2546 C CA . GLU A 1 315 ? -68.925 -16.094 86.024 1.00 81.94 315 GLU A CA 1
ATOM 2547 C C . GLU A 1 315 ? -69.676 -17.003 87.014 1.00 81.94 315 GLU A C 1
ATOM 2549 O O . GLU A 1 315 ? -70.754 -16.646 87.483 1.00 81.94 315 GLU A O 1
ATOM 2554 N N . ASN A 1 316 ? -69.116 -18.164 87.367 1.00 83.31 316 ASN A N 1
ATOM 2555 C CA . ASN A 1 316 ? -69.673 -19.041 88.399 1.00 83.31 316 ASN A CA 1
ATOM 2556 C C . ASN A 1 316 ? -69.448 -18.470 89.805 1.00 83.31 316 ASN A C 1
ATOM 2558 O O . ASN A 1 316 ? -70.424 -18.274 90.519 1.00 83.31 316 ASN A O 1
ATOM 2562 N N . LEU A 1 317 ? -68.222 -18.062 90.152 1.00 82.69 317 LEU A N 1
ATOM 2563 C CA . LEU A 1 317 ? -67.920 -17.405 91.432 1.00 82.69 317 LEU A CA 1
ATOM 2564 C C . LEU A 1 317 ? -68.772 -16.141 91.651 1.00 82.69 317 LEU A C 1
ATOM 2566 O O . LEU A 1 317 ? -69.182 -15.839 92.769 1.00 82.69 317 LEU A O 1
ATOM 2570 N N . LYS A 1 318 ? -69.073 -15.407 90.575 1.00 82.06 318 LYS A N 1
ATOM 2571 C CA . LYS A 1 318 ? -69.965 -14.246 90.582 1.00 82.06 318 LYS A CA 1
ATOM 2572 C C . LYS A 1 318 ? -71.425 -14.632 90.837 1.00 82.06 318 LYS A C 1
ATOM 2574 O O . LYS A 1 318 ? -72.078 -13.919 91.589 1.00 82.06 318 LYS A O 1
ATOM 2579 N N . LYS A 1 319 ? -71.927 -15.745 90.284 1.00 81.50 319 LYS A N 1
ATOM 2580 C CA . LYS A 1 319 ? -73.264 -16.284 90.616 1.00 81.50 319 LYS A CA 1
ATOM 2581 C C . LYS A 1 319 ? -73.326 -16.781 92.056 1.00 81.50 319 LYS A C 1
ATOM 2583 O O . LYS A 1 319 ? -74.299 -16.486 92.735 1.00 81.50 319 LYS A O 1
ATOM 2588 N N . ASP A 1 320 ? -72.290 -17.468 92.533 1.00 79.75 320 ASP A N 1
ATOM 2589 C CA . ASP A 1 320 ? -72.195 -17.936 93.920 1.00 79.75 320 ASP A CA 1
ATOM 2590 C C . ASP A 1 320 ? -72.173 -16.741 94.889 1.00 79.75 320 ASP A C 1
ATOM 2592 O O . ASP A 1 320 ? -72.875 -16.730 95.900 1.00 79.75 320 ASP A O 1
ATOM 2596 N N . HIS A 1 321 ? -71.432 -15.681 94.545 1.00 77.38 321 HIS A N 1
ATOM 2597 C CA . HIS A 1 321 ? -71.424 -14.426 95.292 1.00 77.38 321 HIS A CA 1
ATOM 2598 C C . HIS A 1 321 ? -72.767 -13.688 95.214 1.00 77.38 321 HIS A C 1
ATOM 2600 O O . HIS A 1 321 ? -73.240 -13.195 96.232 1.00 77.38 321 HIS A O 1
ATOM 2606 N N . GLU A 1 322 ? -73.413 -13.626 94.048 1.00 80.38 322 GLU A N 1
ATOM 2607 C CA . GLU A 1 322 ? -74.737 -13.017 93.877 1.00 80.38 322 GLU A CA 1
ATOM 2608 C C . GLU A 1 322 ? -75.818 -13.799 94.642 1.00 80.38 322 GLU A C 1
ATOM 2610 O O . GLU A 1 322 ? -76.672 -13.191 95.287 1.00 80.38 322 GLU A O 1
ATOM 2615 N N . GLN A 1 323 ? -75.750 -15.133 94.672 1.00 77.25 323 GLN A N 1
ATOM 2616 C CA . GLN A 1 323 ? -76.600 -15.972 95.513 1.00 77.25 323 GLN A CA 1
ATOM 2617 C C . GLN A 1 323 ? -76.337 -15.700 96.999 1.00 77.25 323 GLN A C 1
ATOM 2619 O O . GLN A 1 323 ? -77.280 -15.383 97.718 1.00 77.25 323 GLN A O 1
ATOM 2624 N N . HIS A 1 324 ? -75.081 -15.725 97.452 1.00 79.75 324 HIS A N 1
ATOM 2625 C CA . HIS A 1 324 ? -74.718 -15.416 98.839 1.00 79.75 324 HIS A CA 1
ATOM 2626 C C . HIS A 1 324 ? -75.141 -13.993 99.249 1.00 79.75 324 HIS A C 1
ATOM 2628 O O . HIS A 1 324 ? -75.623 -13.779 100.356 1.00 79.75 324 HIS A O 1
ATOM 2634 N N . VAL A 1 325 ? -75.018 -13.002 98.361 1.00 75.94 325 VAL A N 1
ATOM 2635 C CA . VAL A 1 3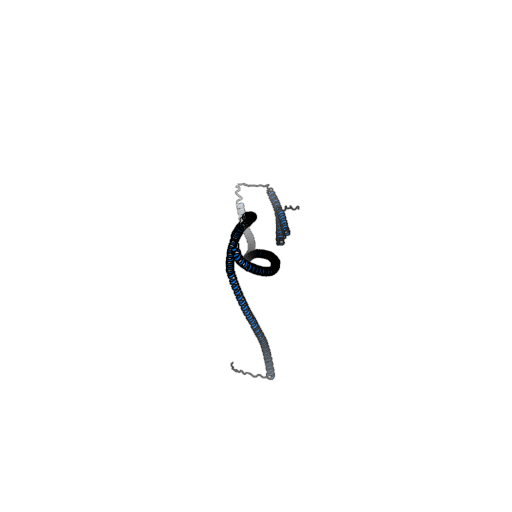25 ? -75.507 -11.632 98.591 1.00 75.94 325 VAL A CA 1
ATOM 2636 C C . VAL A 1 325 ? -77.034 -11.594 98.663 1.00 75.94 325 VAL A C 1
ATOM 2638 O O . VAL A 1 325 ? -77.574 -10.862 99.488 1.00 75.94 325 VAL A O 1
ATOM 2641 N N . ASN A 1 326 ? -77.751 -12.390 97.868 1.00 77.94 326 ASN A N 1
ATOM 2642 C CA . ASN A 1 326 ? -79.209 -12.506 97.961 1.00 77.94 326 ASN A CA 1
ATOM 2643 C C . ASN A 1 326 ? -79.666 -13.232 99.241 1.00 77.94 326 ASN A C 1
ATOM 2645 O O . ASN A 1 326 ? -80.628 -12.789 99.865 1.00 77.94 326 ASN A O 1
ATOM 2649 N N . GLU A 1 327 ? -78.957 -14.274 99.680 1.00 77.81 327 GLU A N 1
ATOM 2650 C CA . GLU A 1 327 ? -79.183 -14.967 100.958 1.00 77.81 327 GLU A CA 1
ATOM 2651 C C . GLU A 1 327 ? -78.912 -14.031 102.148 1.00 77.81 327 GLU A C 1
ATOM 2653 O O . GLU A 1 327 ? -79.784 -13.836 102.994 1.00 77.81 327 GLU A O 1
ATOM 2658 N N . VAL A 1 328 ? -77.773 -13.331 102.159 1.00 71.88 328 VAL A N 1
ATOM 2659 C CA . VAL A 1 328 ? -77.452 -12.317 103.177 1.00 71.88 328 VAL A CA 1
ATOM 2660 C C . VAL A 1 328 ? -78.449 -11.153 103.153 1.00 71.88 328 VAL A C 1
ATOM 2662 O O . VAL A 1 328 ? -78.856 -10.687 104.214 1.00 71.88 328 VAL A O 1
ATOM 2665 N N . ASN A 1 329 ? -78.914 -10.695 101.987 1.00 75.44 329 ASN A N 1
ATOM 2666 C CA . ASN A 1 329 ? -79.962 -9.669 101.903 1.00 75.44 329 ASN A CA 1
ATOM 2667 C C . ASN A 1 329 ? -81.329 -10.178 102.392 1.00 75.44 329 ASN A C 1
ATOM 2669 O O . ASN A 1 329 ? -82.097 -9.401 102.963 1.00 75.44 329 ASN A O 1
ATOM 2673 N N . PHE A 1 330 ? -81.638 -11.465 102.216 1.00 79.88 330 PHE A N 1
ATOM 2674 C CA . PHE A 1 330 ? -82.836 -12.099 102.767 1.00 79.88 330 PHE A CA 1
ATOM 2675 C C . PHE A 1 330 ? -82.760 -12.206 104.298 1.00 79.88 330 PHE A C 1
ATOM 2677 O O . PHE A 1 330 ? -83.717 -11.826 104.977 1.00 79.88 330 PHE A O 1
ATOM 2684 N N . ASP A 1 331 ? -81.609 -12.596 104.848 1.00 73.06 331 ASP A N 1
ATOM 2685 C CA . ASP A 1 331 ? -81.356 -12.652 106.293 1.00 73.06 331 ASP A CA 1
ATOM 2686 C C . ASP A 1 331 ? -81.285 -11.258 106.936 1.00 73.06 331 ASP A C 1
ATOM 2688 O O . ASP A 1 331 ? -81.813 -11.051 108.032 1.00 73.06 331 ASP A O 1
ATOM 2692 N N . ILE A 1 332 ? -80.746 -10.252 106.241 1.00 71.69 332 ILE A N 1
ATOM 2693 C CA . ILE A 1 332 ? -80.871 -8.832 106.614 1.00 71.69 332 ILE A CA 1
ATOM 2694 C C . ILE A 1 332 ? -82.343 -8.398 106.554 1.00 71.69 332 ILE A C 1
ATOM 2696 O O . ILE A 1 332 ? -82.820 -7.684 107.434 1.00 71.69 332 ILE A O 1
ATOM 2700 N N . GLY A 1 333 ? -83.108 -8.863 105.565 1.00 71.12 333 GLY A N 1
ATOM 2701 C CA . GLY A 1 333 ? -84.548 -8.624 105.450 1.00 71.12 333 GLY A CA 1
ATOM 2702 C C . GLY A 1 333 ? -85.393 -9.333 106.517 1.00 71.12 333 GLY A C 1
ATOM 2703 O O . GLY A 1 333 ? -86.505 -8.887 106.810 1.00 71.12 333 GLY A O 1
ATOM 2704 N N . LEU A 1 334 ? -84.909 -10.428 107.108 1.00 72.75 334 LEU A N 1
ATOM 2705 C CA . LEU A 1 334 ? -85.509 -11.098 108.267 1.00 72.75 334 LEU A CA 1
ATOM 2706 C C . LEU A 1 334 ? -85.114 -10.402 109.571 1.00 72.75 334 LEU A C 1
ATOM 2708 O O . LEU A 1 334 ? -85.983 -10.041 110.362 1.00 72.75 334 LEU A O 1
ATOM 2712 N N . THR A 1 335 ? -83.821 -10.152 109.777 1.00 68.56 335 THR A N 1
ATOM 2713 C CA . THR A 1 335 ? -83.311 -9.489 110.984 1.00 68.56 335 THR A CA 1
ATOM 2714 C C . THR A 1 335 ? -83.760 -8.035 111.090 1.00 68.56 335 THR A C 1
ATOM 2716 O O . THR A 1 335 ? -84.041 -7.603 112.200 1.00 68.56 335 THR A O 1
ATOM 2719 N N . ARG A 1 336 ? -83.948 -7.296 109.985 1.00 71.94 336 ARG A N 1
ATOM 2720 C CA . ARG A 1 336 ? -84.560 -5.952 110.005 1.00 71.94 336 ARG A CA 1
ATOM 2721 C C . ARG A 1 336 ? -86.011 -5.992 110.494 1.00 71.94 336 ARG A C 1
ATOM 2723 O O . ARG A 1 336 ? -86.336 -5.237 111.402 1.00 71.94 336 ARG A O 1
ATOM 2730 N N . ARG A 1 337 ? -86.845 -6.917 109.996 1.00 66.19 337 ARG A N 1
ATOM 2731 C CA . ARG A 1 337 ? -88.210 -7.125 110.529 1.00 66.19 337 ARG A CA 1
ATOM 2732 C C . ARG A 1 337 ? -88.184 -7.520 112.005 1.00 66.19 337 ARG A C 1
ATOM 2734 O O . ARG A 1 337 ? -88.947 -6.981 112.794 1.00 66.19 337 ARG A O 1
ATOM 2741 N N . ARG A 1 338 ? -87.249 -8.389 112.401 1.00 64.56 338 ARG A N 1
ATOM 2742 C CA . ARG A 1 338 ? -87.042 -8.764 113.807 1.00 64.56 338 ARG A CA 1
ATOM 2743 C C . ARG A 1 338 ? -86.594 -7.585 114.678 1.00 64.56 338 ARG A C 1
ATOM 2745 O O . ARG A 1 338 ? -86.946 -7.527 115.849 1.00 64.56 338 ARG A O 1
ATOM 2752 N N . TYR A 1 339 ? -85.831 -6.651 114.119 1.00 60.31 339 TYR A N 1
ATOM 2753 C CA . TYR A 1 339 ? -85.395 -5.429 114.792 1.00 60.31 339 TYR A CA 1
ATOM 2754 C C . TYR A 1 339 ? -86.544 -4.422 114.922 1.00 60.31 339 TYR A C 1
ATOM 2756 O O . TYR A 1 339 ? -86.665 -3.776 115.954 1.00 60.31 339 TYR A O 1
ATOM 2764 N N . GLU A 1 340 ? -87.417 -4.328 113.917 1.00 66.44 340 GLU A N 1
ATOM 2765 C CA . GLU A 1 340 ? -88.648 -3.528 113.948 1.00 66.44 340 GLU A CA 1
ATOM 2766 C C . GLU A 1 340 ? -89.658 -4.088 114.972 1.00 66.44 340 GLU A C 1
ATOM 2768 O O . GLU A 1 340 ? -90.208 -3.319 115.759 1.00 66.44 340 GLU A O 1
ATOM 2773 N N . GLU A 1 341 ? -89.819 -5.417 115.055 1.00 60.88 341 GLU A N 1
ATOM 2774 C CA . GLU A 1 341 ? -90.556 -6.103 116.135 1.00 60.88 341 GLU A CA 1
ATOM 2775 C C . GLU A 1 341 ? -89.990 -5.745 117.523 1.00 60.88 341 GLU A C 1
ATOM 2777 O O . GLU A 1 341 ? -90.737 -5.349 118.418 1.00 60.88 341 GLU A O 1
ATOM 2782 N N . LEU A 1 342 ? -88.665 -5.837 117.697 1.00 57.50 342 LEU A N 1
ATOM 2783 C CA . LEU A 1 342 ? -87.996 -5.550 118.970 1.00 57.50 342 LEU A CA 1
ATOM 2784 C C . LEU A 1 342 ? -88.030 -4.061 119.351 1.00 57.50 342 LEU A C 1
ATOM 2786 O O . LEU A 1 342 ? -88.133 -3.757 120.537 1.00 57.50 342 LEU A O 1
ATOM 2790 N N . LEU A 1 343 ? -88.018 -3.133 118.388 1.00 55.97 343 LEU A N 1
ATOM 2791 C CA . LEU A 1 343 ? -88.165 -1.692 118.650 1.00 55.97 343 LEU A CA 1
ATOM 2792 C C . LEU A 1 343 ? -89.551 -1.354 119.227 1.00 55.97 343 LEU A C 1
ATOM 2794 O O . LEU A 1 343 ? -89.702 -0.420 120.017 1.00 55.97 343 LEU A O 1
ATOM 2798 N N . GLU A 1 344 ? -90.572 -2.121 118.836 1.00 55.59 344 GLU A N 1
ATOM 2799 C CA . GLU A 1 344 ? -91.943 -1.992 119.330 1.00 55.59 344 GLU A CA 1
ATOM 2800 C C . GLU A 1 344 ? -92.108 -2.616 120.736 1.00 55.59 344 GLU A C 1
ATOM 2802 O O . GLU A 1 344 ? -93.031 -2.245 121.467 1.00 55.59 344 GLU A O 1
ATOM 2807 N N . GLU A 1 345 ? -91.210 -3.517 121.159 1.00 52.50 345 GLU A N 1
ATOM 2808 C CA . GLU A 1 345 ? -91.131 -4.055 122.530 1.00 52.50 345 GLU A CA 1
ATOM 2809 C C . GLU A 1 345 ? -90.240 -3.208 123.460 1.00 52.50 345 GLU A C 1
ATOM 2811 O O . GLU A 1 345 ? -90.651 -2.915 124.585 1.00 52.50 345 GLU A O 1
ATOM 2816 N N . GLU A 1 346 ? -89.079 -2.733 122.990 1.00 46.22 346 GLU A N 1
ATOM 2817 C CA . GLU A 1 346 ? -88.154 -1.847 123.725 1.00 46.22 346 GLU A CA 1
ATOM 2818 C C . GLU A 1 346 ? -88.882 -0.604 124.263 1.00 46.22 346 GLU A C 1
ATOM 2820 O O . GLU A 1 346 ? -88.745 -0.230 125.428 1.00 46.22 346 GLU A O 1
ATOM 2825 N N . LYS A 1 347 ? -89.781 -0.041 123.448 1.00 52.31 347 LYS A N 1
ATOM 2826 C CA . LYS A 1 347 ? -90.647 1.104 123.775 1.00 52.31 347 LYS A CA 1
ATOM 2827 C C . LYS A 1 347 ? -91.602 0.897 124.961 1.00 52.31 347 LYS A C 1
ATOM 2829 O O . LYS A 1 347 ? -92.302 1.838 125.333 1.00 52.31 347 LYS A O 1
ATOM 2834 N N . LYS A 1 348 ? -91.693 -0.318 125.512 1.00 49.78 348 LYS A N 1
ATOM 2835 C CA . LYS A 1 348 ? -92.596 -0.688 126.615 1.00 49.78 348 LYS A CA 1
ATOM 2836 C C . LYS A 1 348 ? -91.862 -1.053 127.912 1.00 49.78 348 LYS A C 1
ATOM 2838 O O . LYS A 1 348 ? -92.534 -1.283 128.917 1.00 49.78 348 LYS A O 1
ATOM 2843 N N . LEU A 1 349 ? -90.523 -1.083 127.928 1.00 44.12 349 LEU A N 1
ATOM 2844 C CA . LEU A 1 349 ? -89.732 -1.494 129.096 1.00 44.12 349 LEU A CA 1
ATOM 2845 C C . LEU A 1 349 ? -88.826 -0.383 129.656 1.00 44.12 349 LEU A C 1
ATOM 2847 O O . LEU A 1 349 ? -87.616 -0.364 129.466 1.00 44.12 349 LEU A O 1
ATOM 2851 N N . GLN A 1 350 ? -89.472 0.429 130.497 1.00 38.09 350 GLN A N 1
ATOM 2852 C CA . GLN A 1 350 ? -88.919 1.114 131.673 1.00 38.09 350 GLN A CA 1
ATOM 2853 C C . GLN A 1 350 ? -88.042 2.369 131.499 1.00 38.09 350 GLN A C 1
ATOM 2855 O O . GLN A 1 350 ? -86.853 2.328 131.192 1.00 38.09 350 GLN A O 1
ATOM 2860 N N . ASP A 1 351 ? -88.618 3.480 131.967 1.00 35.88 351 ASP A N 1
ATOM 2861 C CA . ASP A 1 351 ? -87.896 4.514 132.709 1.00 35.88 351 ASP A CA 1
ATOM 2862 C C . ASP A 1 351 ? -87.053 3.938 133.871 1.00 35.88 351 ASP A C 1
ATOM 2864 O O . ASP A 1 351 ? -87.348 2.881 134.431 1.00 35.88 351 ASP A O 1
ATOM 2868 N N . HIS A 1 352 ? -86.072 4.731 134.314 1.00 32.09 352 HIS A N 1
ATOM 2869 C CA . HIS A 1 352 ? -85.180 4.505 135.463 1.00 32.09 352 HIS A CA 1
ATOM 2870 C C . HIS A 1 352 ? -83.974 3.545 135.303 1.00 32.09 352 HIS A C 1
ATOM 2872 O O . HIS A 1 352 ? -83.861 2.512 135.951 1.00 32.09 352 HIS A O 1
ATOM 2878 N N . VAL A 1 353 ? -82.964 4.049 134.575 1.00 41.66 353 VAL A N 1
ATOM 2879 C CA . VAL A 1 353 ? -81.693 4.544 135.173 1.00 41.66 353 VAL A CA 1
ATOM 2880 C C . VAL A 1 353 ? -80.867 3.566 136.039 1.00 41.66 353 VAL A C 1
ATOM 2882 O O . VAL A 1 353 ? -81.211 3.315 137.188 1.00 41.66 353 VAL A O 1
ATOM 2885 N N . PHE A 1 354 ? -79.628 3.272 135.604 1.00 39.56 354 PHE A N 1
ATOM 2886 C CA . PHE A 1 354 ? -78.430 3.895 136.213 1.00 39.56 354 PHE A CA 1
ATOM 2887 C C . PHE A 1 354 ? -77.207 3.909 135.267 1.00 39.56 354 PHE A C 1
ATOM 2889 O O . PHE A 1 354 ? -77.087 3.090 134.359 1.00 39.56 354 PHE A O 1
ATOM 2896 N N . MET A 1 355 ? -76.295 4.868 135.466 1.00 48.78 355 MET A N 1
ATOM 2897 C CA . MET A 1 355 ? -75.079 5.046 134.660 1.00 48.78 355 MET A CA 1
ATOM 2898 C C . MET A 1 355 ? -73.937 4.122 135.111 1.00 48.78 355 MET A C 1
ATOM 2900 O O . MET A 1 355 ? -73.549 4.138 136.274 1.00 48.78 355 MET A O 1
ATOM 2904 N N . GLY A 1 356 ? -73.333 3.391 134.167 1.00 43.94 356 GLY A N 1
ATOM 2905 C CA . GLY A 1 356 ? -72.107 2.615 134.410 1.00 43.94 356 GLY A CA 1
ATOM 2906 C C . GLY A 1 356 ? -71.374 2.207 133.128 1.00 43.94 356 GLY A C 1
ATOM 2907 O O . GLY A 1 356 ? -70.214 2.558 132.933 1.00 43.94 356 GLY A O 1
ATOM 2908 N N . ALA A 1 357 ? -72.075 1.557 132.195 1.00 51.88 357 ALA A N 1
ATOM 2909 C CA . ALA A 1 357 ? -71.479 0.925 131.006 1.00 51.88 357 ALA A CA 1
ATOM 2910 C C . ALA A 1 357 ? -70.938 1.880 129.909 1.00 51.88 357 ALA A C 1
ATOM 2912 O O . ALA A 1 357 ? -70.481 1.419 128.862 1.00 51.88 357 ALA A O 1
ATOM 2913 N N . LEU A 1 358 ? -70.998 3.205 130.096 1.00 50.88 358 LEU A N 1
ATOM 2914 C CA . LEU A 1 358 ? -70.583 4.168 129.064 1.00 50.88 358 LEU A CA 1
ATOM 2915 C C . LEU A 1 358 ? -69.056 4.352 128.992 1.00 50.88 358 LEU A C 1
ATOM 2917 O O . LEU A 1 358 ? -68.518 4.548 127.905 1.00 50.88 358 LEU A O 1
ATOM 2921 N N . ILE A 1 359 ? -68.358 4.262 130.129 1.00 55.50 359 ILE A N 1
ATOM 2922 C CA . ILE A 1 359 ? -66.913 4.544 130.222 1.00 55.50 359 ILE A CA 1
ATOM 2923 C C . ILE A 1 359 ? -66.096 3.428 129.548 1.00 55.50 359 ILE A C 1
ATOM 2925 O O . ILE A 1 359 ? -65.245 3.694 128.700 1.00 55.50 359 ILE A O 1
ATOM 2929 N N . GLU A 1 360 ? -66.422 2.168 129.836 1.00 54.12 360 GLU A N 1
ATOM 2930 C CA . GLU A 1 360 ? -65.772 0.986 129.250 1.00 54.12 360 GLU A CA 1
ATOM 2931 C C . GLU A 1 360 ? -66.013 0.861 127.731 1.00 54.12 360 GLU A C 1
ATOM 2933 O O . GLU A 1 360 ? -65.139 0.429 126.974 1.00 54.12 360 GLU A O 1
ATOM 2938 N N . ARG A 1 361 ? -67.179 1.323 127.251 1.00 57.97 361 ARG A N 1
ATOM 2939 C CA . ARG A 1 361 ? -67.527 1.369 125.820 1.00 57.97 361 ARG A CA 1
ATOM 2940 C C . ARG A 1 361 ? -66.771 2.460 125.043 1.00 57.97 361 ARG A C 1
ATOM 2942 O O . ARG A 1 361 ? -66.703 2.373 123.818 1.00 57.97 361 ARG A O 1
ATOM 2949 N N . LEU A 1 362 ? -66.204 3.464 125.719 1.00 56.03 362 LEU A N 1
ATOM 2950 C CA . LEU A 1 362 ? -65.361 4.489 125.090 1.00 56.03 362 LEU A CA 1
ATOM 2951 C C . LEU A 1 362 ? -63.885 4.071 125.041 1.00 56.03 362 LEU A C 1
ATOM 2953 O O . LEU A 1 362 ? -63.266 4.230 123.993 1.00 56.03 362 LEU A O 1
ATOM 2957 N N . GLY A 1 363 ? -63.346 3.448 126.097 1.00 60.03 363 GLY A N 1
ATOM 2958 C CA . GLY A 1 363 ? -61.972 2.918 126.084 1.00 60.03 363 GLY A CA 1
ATOM 2959 C C . GLY A 1 363 ? -61.733 1.926 124.937 1.00 60.03 363 GLY A C 1
ATOM 2960 O O . GLY A 1 363 ? -60.820 2.102 124.134 1.00 60.03 363 GLY A O 1
ATOM 2961 N N . ASN A 1 364 ? -62.647 0.964 124.764 1.00 60.41 364 ASN A N 1
ATOM 2962 C CA . ASN A 1 364 ? -62.604 -0.028 123.679 1.00 60.41 364 ASN A CA 1
ATOM 2963 C C . ASN A 1 364 ? -62.824 0.542 122.256 1.00 60.41 364 ASN A C 1
ATOM 2965 O O . ASN A 1 364 ? -62.772 -0.212 121.283 1.00 60.41 364 ASN A O 1
ATOM 2969 N N . LYS A 1 365 ? -63.085 1.850 122.113 1.00 63.22 365 LYS A N 1
ATOM 2970 C CA . LYS A 1 365 ? -63.117 2.553 120.818 1.00 63.22 365 LYS A CA 1
ATOM 2971 C C . LYS A 1 365 ? -61.844 3.345 120.519 1.00 63.22 365 LYS A C 1
ATOM 2973 O O . LYS A 1 365 ? -61.606 3.621 119.351 1.00 63.22 365 LYS A O 1
ATOM 2978 N N . ILE A 1 366 ? -61.055 3.702 121.534 1.00 59.62 366 ILE A N 1
ATOM 2979 C CA . ILE A 1 366 ? -59.798 4.444 121.354 1.00 59.62 366 ILE A CA 1
ATOM 2980 C C . ILE A 1 366 ? -58.704 3.489 120.871 1.00 59.62 366 ILE A C 1
ATOM 2982 O O . ILE A 1 366 ? -58.162 3.713 119.796 1.00 59.62 366 ILE A O 1
ATOM 2986 N N . VAL A 1 367 ? -58.508 2.354 121.555 1.00 65.94 367 VAL A N 1
ATOM 2987 C CA . VAL A 1 367 ? -57.520 1.326 121.159 1.00 65.94 367 VAL A CA 1
ATOM 2988 C C . VAL A 1 367 ? -57.724 0.879 119.704 1.00 65.94 367 VAL A C 1
ATOM 2990 O O . VAL A 1 367 ? -56.793 0.880 118.909 1.00 65.94 367 VAL A O 1
ATOM 2993 N N . LYS A 1 368 ? -58.978 0.616 119.309 1.00 67.12 368 LYS A N 1
ATOM 2994 C CA . LYS A 1 368 ? -59.333 0.226 117.931 1.00 67.12 368 LYS A CA 1
ATOM 2995 C C . LYS A 1 368 ? -59.206 1.343 116.890 1.00 67.12 368 LYS A C 1
ATOM 2997 O O . LYS A 1 368 ? -59.278 1.058 115.699 1.00 67.12 368 LYS A O 1
ATOM 3002 N N . ALA A 1 369 ? -59.080 2.600 117.308 1.00 62.41 369 ALA A N 1
ATOM 3003 C CA . ALA A 1 369 ? -58.766 3.712 116.414 1.00 62.41 369 ALA A CA 1
ATOM 3004 C C . ALA A 1 369 ? -57.247 3.895 116.276 1.00 62.41 369 ALA A C 1
ATOM 3006 O O . ALA A 1 369 ? -56.775 4.201 115.184 1.00 62.41 369 ALA A O 1
ATOM 3007 N N . GLU A 1 370 ? -56.488 3.654 117.348 1.00 65.31 370 GLU A N 1
ATOM 3008 C CA . GLU A 1 370 ? -55.022 3.679 117.349 1.00 65.31 370 GLU A CA 1
ATOM 3009 C C . GLU A 1 370 ? -54.449 2.541 116.485 1.00 65.31 370 GLU A C 1
ATOM 3011 O O . GLU A 1 370 ? -53.691 2.828 115.562 1.00 65.31 370 GLU A O 1
ATOM 3016 N N . GLU A 1 371 ? -54.913 1.295 116.663 1.00 70.50 371 GLU A N 1
ATOM 3017 C CA . GLU A 1 371 ? -54.528 0.134 115.829 1.00 70.50 371 GLU A CA 1
ATOM 3018 C C . GLU A 1 371 ? -54.758 0.388 114.325 1.00 70.50 371 GLU A C 1
ATOM 3020 O O . GLU A 1 371 ? -53.899 0.101 113.490 1.00 70.50 371 GLU A O 1
ATOM 3025 N N . VAL A 1 372 ? -55.908 0.971 113.963 1.00 72.25 372 VAL A N 1
ATOM 3026 C CA . VAL A 1 372 ? -56.245 1.299 112.565 1.00 72.25 372 VAL A CA 1
ATOM 3027 C C . VAL A 1 372 ? -55.369 2.430 112.025 1.00 72.25 372 VAL A C 1
ATOM 3029 O O . VAL A 1 372 ? -54.968 2.385 110.864 1.00 72.25 372 VAL A O 1
ATOM 3032 N N . ASN A 1 373 ? -55.050 3.435 112.841 1.00 70.56 373 ASN A N 1
ATOM 3033 C CA . ASN A 1 373 ? -54.216 4.560 112.425 1.00 70.56 373 ASN A CA 1
ATOM 3034 C C . ASN A 1 373 ? -52.736 4.159 112.272 1.00 70.56 373 ASN A C 1
ATOM 3036 O O . ASN A 1 373 ? -52.059 4.644 111.368 1.00 70.56 373 ASN A O 1
ATOM 3040 N N . GLU A 1 374 ? -52.241 3.240 113.102 1.00 74.94 374 GLU A N 1
ATOM 3041 C CA . GLU A 1 374 ? -50.885 2.690 113.002 1.00 74.94 374 GLU A CA 1
ATOM 3042 C C . GLU A 1 374 ? -50.748 1.767 111.776 1.00 74.94 374 GLU A C 1
ATOM 3044 O O . GLU A 1 374 ? -49.841 1.958 110.965 1.00 74.94 374 GLU A O 1
ATOM 3049 N N . GLN A 1 375 ? -51.719 0.875 111.535 1.00 75.62 375 GLN A N 1
ATOM 3050 C CA . GLN A 1 375 ? -51.769 0.046 110.321 1.00 75.62 375 GLN A CA 1
ATOM 3051 C C . GLN A 1 375 ? -51.871 0.887 109.032 1.00 75.62 375 GLN A C 1
ATOM 3053 O O . GLN A 1 375 ? -51.236 0.565 108.027 1.00 75.62 375 GLN A O 1
ATOM 3058 N N . MET A 1 376 ? -52.638 1.982 109.060 1.00 77.94 376 MET A N 1
ATOM 3059 C CA . MET A 1 376 ? -52.750 2.937 107.949 1.00 77.94 376 MET A CA 1
ATOM 3060 C C . MET A 1 376 ? -51.445 3.717 107.728 1.00 77.94 376 MET A C 1
ATOM 3062 O O . MET A 1 376 ? -51.051 3.944 106.587 1.00 77.94 376 MET A O 1
ATOM 3066 N N . THR A 1 377 ? -50.745 4.079 108.808 1.00 74.44 377 THR A N 1
ATOM 3067 C CA . THR A 1 377 ? -49.430 4.736 108.734 1.00 74.44 377 THR A CA 1
ATOM 3068 C C . THR A 1 377 ? -48.391 3.815 108.096 1.00 74.44 377 THR A C 1
ATOM 3070 O O . THR A 1 377 ? -47.621 4.280 107.263 1.00 74.44 377 THR A O 1
ATOM 3073 N N . ILE A 1 378 ? -48.401 2.515 108.421 1.00 79.94 378 ILE A N 1
ATOM 3074 C CA . ILE A 1 378 ? -47.551 1.509 107.763 1.00 79.94 378 ILE A CA 1
ATOM 3075 C C . ILE A 1 378 ? -47.892 1.424 106.267 1.00 79.94 378 ILE A C 1
ATOM 3077 O O . ILE A 1 378 ? -47.001 1.612 105.444 1.00 79.94 378 ILE A O 1
ATOM 3081 N N . SER A 1 379 ? -49.175 1.265 105.915 1.00 83.00 379 SER A N 1
ATOM 3082 C CA . SER A 1 379 ? -49.632 1.167 104.516 1.00 83.00 379 SER A CA 1
ATOM 3083 C C . SER A 1 379 ? -49.179 2.351 103.655 1.00 83.00 379 SER A C 1
ATOM 3085 O O . SER A 1 379 ? -48.645 2.149 102.568 1.00 83.00 379 SER A O 1
ATOM 3087 N N . TYR A 1 380 ? -49.331 3.588 104.142 1.00 82.44 380 TYR A N 1
ATOM 3088 C CA . TYR A 1 380 ? -48.865 4.765 103.401 1.00 82.44 380 TYR A CA 1
ATOM 3089 C C . TYR A 1 380 ? -47.338 4.864 103.331 1.00 82.44 380 TYR A C 1
ATOM 3091 O O . TYR A 1 380 ? -46.812 5.401 102.361 1.00 82.44 380 TYR A O 1
ATOM 3099 N N . ASN A 1 381 ? -46.607 4.363 104.330 1.00 82.06 381 ASN A N 1
ATOM 3100 C CA . ASN A 1 381 ? -45.147 4.356 104.287 1.00 82.06 381 ASN A CA 1
ATOM 3101 C C . ASN A 1 381 ? -44.636 3.340 103.248 1.00 82.06 381 ASN A C 1
ATOM 3103 O O . ASN A 1 381 ? -43.713 3.657 102.501 1.00 82.06 381 ASN A O 1
ATOM 3107 N N . ASP A 1 382 ? -45.279 2.173 103.148 1.00 81.62 382 ASP A N 1
ATOM 3108 C CA . ASP A 1 382 ? -44.985 1.153 102.135 1.00 81.62 382 ASP A CA 1
ATOM 3109 C C . ASP A 1 382 ? -45.326 1.653 100.715 1.00 81.62 382 ASP A C 1
ATOM 3111 O O . ASP A 1 382 ? -44.498 1.527 99.812 1.00 81.62 382 ASP A O 1
ATOM 3115 N N . GLU A 1 383 ? -46.474 2.319 100.521 1.00 83.62 383 GLU A N 1
ATOM 3116 C CA . GLU A 1 383 ? -46.818 3.001 99.258 1.00 83.62 383 GLU A CA 1
ATOM 3117 C C . GLU A 1 383 ? -45.786 4.083 98.887 1.00 83.62 383 GLU A C 1
ATOM 3119 O O . GLU A 1 383 ? -45.346 4.160 97.740 1.00 83.62 383 GLU A O 1
ATOM 3124 N N . ILE A 1 384 ? -45.342 4.898 99.852 1.00 80.12 384 ILE A N 1
ATOM 3125 C CA . ILE A 1 384 ? -44.304 5.918 99.631 1.00 80.12 384 ILE A CA 1
ATOM 3126 C C . ILE A 1 384 ? -42.968 5.272 99.236 1.00 80.12 384 ILE A C 1
ATOM 3128 O O . ILE A 1 384 ? -42.314 5.769 98.319 1.00 80.12 384 ILE A O 1
ATOM 3132 N N . GLN A 1 385 ? -42.562 4.165 99.869 1.00 84.25 385 GLN A N 1
ATOM 3133 C CA . GLN A 1 385 ? -41.358 3.430 99.463 1.00 84.25 385 GLN A CA 1
ATOM 3134 C C . GLN A 1 385 ? -41.506 2.827 98.060 1.00 84.25 385 GLN A C 1
ATOM 3136 O O . GLN A 1 385 ? -40.575 2.939 97.260 1.00 84.25 385 GLN A O 1
ATOM 3141 N N . GLN A 1 386 ? -42.673 2.270 97.715 1.00 86.19 386 GLN A N 1
ATOM 3142 C CA . GLN A 1 386 ? -42.938 1.791 96.358 1.00 86.19 386 GLN A CA 1
ATOM 3143 C C . GLN A 1 386 ? -42.781 2.930 95.340 1.00 86.19 386 GLN A C 1
ATOM 3145 O O . GLN A 1 386 ? -41.976 2.798 94.418 1.00 86.19 386 GLN A O 1
ATOM 3150 N N . PHE A 1 387 ? -43.441 4.077 95.540 1.00 85.50 387 PHE A N 1
ATOM 3151 C CA . PHE A 1 387 ? -43.321 5.226 94.635 1.00 85.50 387 PHE A CA 1
ATOM 3152 C C . PHE A 1 387 ? -41.892 5.783 94.534 1.00 85.50 387 PHE A C 1
ATOM 3154 O O . PHE A 1 387 ? -41.504 6.242 93.460 1.00 85.50 387 PHE A O 1
ATOM 3161 N N . ILE A 1 388 ? -41.089 5.721 95.604 1.00 86.19 388 ILE A N 1
ATOM 3162 C CA . ILE A 1 388 ? -39.658 6.067 95.552 1.00 86.19 388 ILE A CA 1
ATOM 3163 C C . ILE A 1 388 ? -38.911 5.088 94.636 1.00 86.19 388 ILE A C 1
ATOM 3165 O O . ILE A 1 388 ? -38.252 5.531 93.696 1.00 86.19 388 ILE A O 1
ATOM 3169 N N . THR A 1 389 ? -39.058 3.774 94.837 1.00 85.38 389 THR A N 1
ATOM 3170 C CA . THR A 1 389 ? -38.365 2.770 94.004 1.00 85.38 389 THR A CA 1
ATOM 3171 C C . THR A 1 389 ? -38.818 2.787 92.539 1.00 85.38 389 THR A C 1
ATOM 3173 O O . THR A 1 389 ? -37.992 2.652 91.635 1.00 85.38 389 THR A O 1
ATOM 3176 N N . GLU A 1 390 ? -40.105 3.033 92.274 1.00 88.75 390 GLU A N 1
ATOM 3177 C CA . GLU A 1 390 ? -40.624 3.230 90.919 1.00 88.75 390 GLU A CA 1
ATOM 3178 C C . GLU A 1 390 ? -40.016 4.486 90.278 1.00 88.75 390 GLU A C 1
ATOM 3180 O O . GLU A 1 390 ? -39.490 4.403 89.166 1.00 88.75 390 GLU A O 1
ATOM 3185 N N . ALA A 1 391 ? -39.995 5.624 90.981 1.00 81.75 391 ALA A N 1
ATOM 3186 C CA . ALA A 1 391 ? -39.405 6.866 90.479 1.00 81.75 391 ALA A CA 1
ATOM 3187 C C . ALA A 1 391 ? -37.893 6.745 90.214 1.00 81.75 391 ALA A C 1
ATOM 3189 O O . ALA A 1 391 ? -37.406 7.246 89.195 1.00 81.75 391 ALA A O 1
ATOM 3190 N N . GLU A 1 392 ? -37.148 6.051 91.078 1.00 89.38 392 GLU A N 1
ATOM 3191 C CA . GLU A 1 392 ? -35.731 5.742 90.861 1.00 89.38 392 GLU A CA 1
ATOM 3192 C C . GLU A 1 392 ? -35.541 4.853 89.621 1.00 89.38 392 GLU A C 1
ATOM 3194 O O . GLU A 1 392 ? -34.728 5.185 88.755 1.00 89.38 392 GLU A O 1
ATOM 3199 N N . SER A 1 393 ? -36.351 3.797 89.459 1.00 88.81 393 SER A N 1
ATOM 3200 C CA . SER A 1 393 ? -36.290 2.911 88.284 1.00 88.81 393 SER A CA 1
ATOM 3201 C C . SER A 1 393 ? -36.602 3.638 86.966 1.00 88.81 393 SER A C 1
ATOM 3203 O O . SER A 1 393 ? -35.906 3.446 85.967 1.00 88.81 393 SER A O 1
ATOM 3205 N N . VAL A 1 394 ? -37.589 4.542 86.968 1.00 87.06 394 VAL A N 1
ATOM 3206 C CA . VAL A 1 394 ? -37.953 5.371 85.809 1.00 87.06 394 VAL A CA 1
ATOM 3207 C C . VAL A 1 394 ? -36.849 6.381 85.495 1.00 87.06 394 VAL A C 1
ATOM 3209 O O . VAL A 1 394 ? -36.539 6.606 84.326 1.00 87.06 394 VAL A O 1
ATOM 3212 N N . THR A 1 395 ? -36.211 6.961 86.515 1.00 82.81 395 THR A N 1
ATOM 3213 C CA . THR A 1 395 ? -35.103 7.911 86.327 1.00 82.81 395 THR A CA 1
ATOM 3214 C C . THR A 1 395 ? -33.866 7.216 85.750 1.00 82.81 395 THR A C 1
ATOM 3216 O O . THR A 1 395 ? -33.270 7.728 84.801 1.00 82.81 395 THR A O 1
ATOM 3219 N N . GLN A 1 396 ? -33.529 6.024 86.250 1.00 88.25 396 GLN A N 1
ATOM 3220 C CA . GLN A 1 396 ? -32.453 5.184 85.719 1.00 88.25 396 GLN A CA 1
ATOM 3221 C C . GLN A 1 396 ? -32.732 4.766 84.266 1.00 88.25 396 GLN A C 1
ATOM 3223 O O . GLN A 1 396 ? -31.898 4.983 83.388 1.00 88.25 396 GLN A O 1
ATOM 3228 N N . SER A 1 397 ? -33.940 4.264 83.983 1.00 88.94 397 SER A N 1
ATOM 3229 C CA . SER A 1 397 ? -34.359 3.888 82.627 1.00 88.94 397 SER A CA 1
ATOM 3230 C C . SER A 1 397 ? -34.319 5.075 81.654 1.00 88.94 397 SER A C 1
ATOM 3232 O O . SER A 1 397 ? -33.921 4.919 80.497 1.00 88.94 397 SER A O 1
ATOM 3234 N N . ARG A 1 398 ? -34.656 6.290 82.117 1.00 88.06 398 ARG A N 1
ATOM 3235 C CA . ARG A 1 398 ? -34.532 7.507 81.304 1.00 88.06 398 ARG A CA 1
ATOM 3236 C C . ARG A 1 398 ? -33.078 7.799 80.939 1.00 88.06 398 ARG A C 1
ATOM 3238 O O . ARG A 1 398 ? -32.823 8.081 79.776 1.00 88.06 398 ARG A O 1
ATOM 3245 N N . LEU A 1 399 ? -32.145 7.711 81.890 1.00 87.12 399 LEU A N 1
ATOM 3246 C CA . LEU A 1 399 ? -30.715 7.949 81.646 1.00 87.12 399 LEU A CA 1
ATOM 3247 C C . LEU A 1 399 ? -30.116 6.919 80.678 1.00 87.12 399 LEU A C 1
ATOM 3249 O O . LEU A 1 399 ? -29.363 7.286 79.779 1.00 87.12 399 LEU A O 1
ATOM 3253 N N . GLU A 1 400 ? -30.503 5.649 80.802 1.00 87.44 400 GLU A N 1
ATOM 3254 C CA . GLU A 1 400 ? -30.106 4.595 79.860 1.00 87.44 400 GLU A CA 1
ATOM 3255 C C . GLU A 1 400 ? -30.615 4.883 78.438 1.00 87.44 400 GLU A C 1
ATOM 3257 O O . GLU A 1 400 ? -29.868 4.724 77.472 1.00 87.44 400 GLU A O 1
ATOM 3262 N N . LYS A 1 401 ? -31.851 5.382 78.295 1.00 88.44 401 LYS A N 1
ATOM 3263 C CA . LYS A 1 401 ? -32.400 5.815 76.997 1.00 88.44 401 LYS A CA 1
ATOM 3264 C C . LYS A 1 401 ? -31.761 7.100 76.468 1.00 88.44 401 LYS A C 1
ATOM 3266 O O . LYS A 1 401 ? -31.634 7.241 75.255 1.00 88.44 401 LYS A O 1
ATOM 3271 N N . GLU A 1 402 ? -31.352 8.012 77.344 1.00 85.81 402 GLU A N 1
ATOM 3272 C CA . GLU A 1 402 ? -30.673 9.266 76.998 1.00 85.81 402 GLU A CA 1
ATOM 3273 C C . GLU A 1 402 ? -29.294 8.979 76.372 1.00 85.81 402 GLU A C 1
ATOM 3275 O O . GLU A 1 402 ? -28.987 9.491 75.296 1.00 85.81 402 GLU A O 1
ATOM 3280 N N . GLU A 1 403 ? -28.513 8.060 76.953 1.00 86.81 403 GLU A N 1
ATOM 3281 C CA . GLU A 1 403 ? -27.225 7.640 76.379 1.00 86.81 403 GLU A CA 1
ATOM 3282 C C . GLU A 1 403 ? -27.404 6.723 75.143 1.00 86.81 403 GLU A C 1
ATOM 3284 O O . GLU A 1 403 ? -26.651 6.842 74.176 1.00 86.81 403 GLU A O 1
ATOM 3289 N N . GLU A 1 404 ? -28.438 5.866 75.094 1.00 87.62 404 GLU A N 1
ATOM 3290 C CA . GLU A 1 404 ? -28.761 5.060 73.897 1.00 87.62 404 GLU A CA 1
ATOM 3291 C C . GLU A 1 404 ? -29.160 5.933 72.687 1.00 87.62 404 GLU A C 1
ATOM 3293 O O . GLU A 1 404 ? -28.847 5.594 71.542 1.00 87.62 404 GLU A O 1
ATOM 3298 N N . LEU A 1 405 ? -29.841 7.062 72.917 1.00 86.38 405 LEU A N 1
ATOM 3299 C CA . LEU A 1 405 ? -30.159 8.047 71.876 1.00 86.38 405 LEU A CA 1
ATOM 3300 C C . LEU A 1 405 ? -28.902 8.763 71.376 1.00 86.38 405 LEU A C 1
ATOM 3302 O O . LEU A 1 405 ? -28.697 8.855 70.172 1.00 86.38 405 LEU A O 1
ATOM 3306 N N . LYS A 1 406 ? -28.033 9.194 72.287 1.00 87.94 406 LYS A N 1
ATOM 3307 C CA . LYS A 1 406 ? -26.775 9.896 71.994 1.00 87.94 406 LYS A CA 1
ATOM 3308 C C . LYS A 1 406 ? -25.787 9.050 71.178 1.00 87.94 406 LYS A C 1
ATOM 3310 O O . LYS A 1 406 ? -25.118 9.562 70.284 1.00 87.94 406 LYS A O 1
ATOM 3315 N N . VAL A 1 407 ? -25.743 7.732 71.412 1.00 90.00 407 VAL A N 1
ATOM 3316 C CA . VAL A 1 407 ? -25.002 6.790 70.547 1.00 90.00 407 VAL A CA 1
ATOM 3317 C C . VAL A 1 407 ? -25.599 6.746 69.134 1.00 90.00 407 VAL A C 1
ATOM 3319 O O . VAL A 1 407 ? -24.855 6.739 68.157 1.00 90.00 407 VAL A O 1
ATOM 3322 N N . LYS A 1 408 ? -26.931 6.755 68.996 1.00 89.56 408 LYS A N 1
ATOM 3323 C CA . LYS A 1 408 ? -27.603 6.768 67.682 1.00 89.56 408 LYS A CA 1
ATOM 3324 C C . LYS A 1 408 ? -27.438 8.100 66.951 1.00 89.56 408 LYS A C 1
ATOM 3326 O O . LYS A 1 408 ? -27.309 8.091 65.734 1.00 89.56 408 LYS A O 1
ATOM 3331 N N . GLU A 1 409 ? -27.404 9.212 67.677 1.00 88.88 409 GLU A N 1
ATOM 3332 C CA . GLU A 1 409 ? -27.126 10.550 67.148 1.00 88.88 409 GLU A CA 1
ATOM 3333 C C . GLU A 1 409 ? -25.712 10.613 66.547 1.00 88.88 409 GLU A C 1
ATOM 3335 O O . GLU A 1 409 ? -25.565 10.954 65.378 1.00 88.88 409 GLU A O 1
ATOM 3340 N N . SER A 1 410 ? -24.694 10.120 67.266 1.00 89.69 410 SER A N 1
ATOM 3341 C CA . SER A 1 410 ? -23.324 10.009 66.736 1.00 89.69 410 SER A CA 1
ATOM 3342 C C . SER A 1 410 ? -23.206 9.089 65.509 1.00 89.69 410 SER A C 1
ATOM 3344 O O . SER A 1 410 ? -22.384 9.353 64.634 1.00 89.69 410 SER A O 1
ATOM 3346 N N . ILE A 1 411 ? -24.010 8.020 65.421 1.00 91.50 411 ILE A N 1
ATOM 3347 C CA . ILE A 1 411 ? -24.061 7.145 64.234 1.00 91.50 411 ILE A CA 1
ATOM 3348 C C . ILE A 1 411 ? -24.737 7.862 63.053 1.00 91.50 411 ILE A C 1
ATOM 3350 O O . ILE A 1 411 ? -24.329 7.679 61.908 1.00 91.50 411 ILE A O 1
ATOM 3354 N N . LEU A 1 412 ? -25.756 8.689 63.307 1.00 87.75 412 LEU A N 1
ATOM 3355 C CA . LEU A 1 412 ? -26.411 9.488 62.269 1.00 87.75 412 LEU A CA 1
ATOM 3356 C C . LEU A 1 412 ? -25.472 10.567 61.711 1.00 87.75 412 LEU A C 1
ATOM 3358 O O . LEU A 1 412 ? -25.401 10.698 60.492 1.00 87.75 412 LEU A O 1
ATOM 3362 N N . GLU A 1 413 ? -24.692 11.256 62.552 1.00 91.62 413 GLU A N 1
ATOM 3363 C CA . GLU A 1 413 ? -23.664 12.207 62.092 1.00 91.62 413 GLU A CA 1
ATOM 3364 C C . GLU A 1 413 ? -22.619 11.539 61.172 1.00 91.62 413 GLU A C 1
ATOM 3366 O O . GLU A 1 413 ? -22.257 12.098 60.134 1.00 91.62 413 GLU A O 1
ATOM 3371 N N . GLU A 1 414 ? -22.163 10.321 61.499 1.00 91.31 414 GLU A N 1
ATOM 3372 C CA . GLU A 1 414 ? -21.230 9.562 60.649 1.00 91.31 414 GLU A CA 1
ATOM 3373 C C . GLU A 1 414 ? -21.869 9.155 59.306 1.00 91.31 414 GLU A C 1
ATOM 3375 O O . GLU A 1 414 ? -21.235 9.256 58.251 1.00 91.31 414 GLU A O 1
ATOM 3380 N N . VAL A 1 415 ? -23.146 8.754 59.315 1.00 90.50 415 VAL A N 1
ATOM 3381 C CA . VAL A 1 415 ? -23.899 8.395 58.100 1.00 90.50 415 VAL A CA 1
ATOM 3382 C C . VAL A 1 415 ? -24.177 9.613 57.211 1.00 90.50 415 VAL A C 1
ATOM 3384 O O . VAL A 1 415 ? -24.055 9.501 55.989 1.00 90.50 415 VAL A O 1
ATOM 3387 N N . GLU A 1 416 ? -24.499 10.779 57.778 1.00 90.62 416 GLU A N 1
ATOM 3388 C CA . GLU A 1 416 ? -24.665 12.025 57.014 1.00 90.62 416 GLU A CA 1
ATOM 3389 C C . GLU A 1 416 ? -23.334 12.486 56.398 1.00 90.62 416 GLU A C 1
ATOM 3391 O O . GLU A 1 416 ? -23.280 12.791 55.203 1.00 90.62 416 GLU A O 1
ATOM 3396 N N . ALA A 1 417 ? -22.231 12.428 57.153 1.00 92.56 417 ALA A N 1
ATOM 3397 C CA . ALA A 1 417 ? -20.899 12.727 56.627 1.00 92.56 417 ALA A CA 1
ATOM 3398 C C . ALA A 1 417 ? -20.496 11.782 55.475 1.00 92.56 417 ALA A C 1
ATOM 3400 O O . ALA A 1 417 ? -19.952 12.229 54.459 1.00 92.56 417 ALA A O 1
ATOM 3401 N N . GLN A 1 418 ? -20.802 10.483 55.584 1.00 92.75 418 GLN A N 1
ATOM 3402 C CA . GLN A 1 418 ? -20.565 9.519 54.506 1.00 92.75 418 GLN A CA 1
ATOM 3403 C C . GLN A 1 418 ? -21.461 9.783 53.281 1.00 92.75 418 GLN A C 1
ATOM 3405 O O . GLN A 1 418 ? -20.993 9.674 52.142 1.00 92.75 418 GLN A O 1
ATOM 3410 N N . PHE A 1 419 ? -22.722 10.178 53.486 1.00 92.19 419 PHE A N 1
ATOM 3411 C CA . PHE A 1 419 ? -23.631 10.555 52.402 1.00 92.19 419 PHE A CA 1
ATOM 3412 C C . PHE A 1 419 ? -23.111 11.766 51.612 1.00 92.19 419 PHE A C 1
ATOM 3414 O O . PHE A 1 419 ? -23.104 11.726 50.380 1.00 92.19 419 PHE A O 1
ATOM 3421 N N . ASP A 1 420 ? -22.600 12.800 52.284 1.00 93.69 420 ASP A N 1
ATOM 3422 C CA . ASP A 1 420 ? -21.990 13.965 51.629 1.00 93.69 420 ASP A CA 1
ATOM 3423 C C . ASP A 1 420 ? -20.721 13.596 50.838 1.00 93.69 420 ASP A C 1
ATOM 3425 O O . ASP A 1 420 ? -20.515 14.067 49.708 1.00 93.69 420 ASP A O 1
ATOM 3429 N N . ILE A 1 421 ? -19.887 12.697 51.376 1.00 93.94 421 ILE A N 1
ATOM 3430 C CA . ILE A 1 421 ? -18.710 12.163 50.675 1.00 93.94 421 ILE A CA 1
ATOM 3431 C C . ILE A 1 421 ? -19.129 11.482 49.366 1.00 93.94 421 ILE A C 1
ATOM 3433 O O . ILE A 1 421 ? -18.600 11.835 48.299 1.00 93.94 421 ILE A O 1
ATOM 3437 N N . ASP A 1 422 ? -20.092 10.556 49.411 1.00 91.94 422 ASP A N 1
ATOM 3438 C CA . ASP A 1 422 ? -20.548 9.825 48.226 1.00 91.94 422 ASP A CA 1
ATOM 3439 C C . ASP A 1 422 ? -21.388 10.688 47.268 1.00 91.94 422 ASP A C 1
ATOM 3441 O O . ASP A 1 422 ? -21.281 10.519 46.050 1.00 91.94 422 ASP A O 1
ATOM 3445 N N . GLN A 1 423 ? -22.117 11.699 47.753 1.00 93.94 423 GLN A N 1
ATOM 3446 C CA . GLN A 1 423 ? -22.752 12.709 46.901 1.00 93.94 423 GLN A CA 1
ATOM 3447 C C . GLN A 1 423 ? -21.691 13.508 46.121 1.00 93.94 423 GLN A C 1
ATOM 3449 O O . GLN A 1 423 ? -21.798 13.669 44.897 1.00 93.94 423 GLN A O 1
ATOM 3454 N N . SER A 1 424 ? -20.607 13.933 46.785 1.00 93.50 424 SER A N 1
ATOM 3455 C CA . SER A 1 424 ? -19.483 14.616 46.126 1.00 93.50 424 SER A CA 1
ATOM 3456 C C . SER A 1 424 ? -18.798 13.719 45.083 1.00 93.50 424 SER A C 1
ATOM 3458 O O . SER A 1 424 ? -18.388 14.184 44.014 1.00 93.50 424 SER A O 1
ATOM 3460 N N . ARG A 1 425 ? -18.692 12.414 45.370 1.00 92.94 425 ARG A N 1
ATOM 3461 C CA . ARG A 1 425 ? -18.118 11.393 44.486 1.00 92.94 425 ARG A CA 1
ATOM 3462 C C . ARG A 1 425 ? -19.005 11.151 43.267 1.00 92.94 425 ARG A C 1
ATOM 3464 O O . ARG A 1 425 ? -18.498 11.136 42.145 1.00 92.94 425 ARG A O 1
ATOM 3471 N N . HIS A 1 426 ? -20.318 11.045 43.465 1.00 93.12 426 HIS A N 1
ATOM 3472 C CA . HIS A 1 426 ? -21.300 10.930 42.392 1.00 93.12 426 HIS A CA 1
ATOM 3473 C C . HIS A 1 426 ? -21.257 12.151 41.464 1.00 93.12 426 HIS A C 1
ATOM 3475 O O . HIS A 1 426 ? -21.215 11.992 40.244 1.00 93.12 426 HIS A O 1
ATOM 3481 N N . GLN A 1 427 ? -21.188 13.373 42.003 1.00 93.31 427 GLN A N 1
ATOM 3482 C CA . GLN A 1 427 ? -21.124 14.578 41.170 1.00 93.31 427 GLN A CA 1
ATOM 3483 C C . GLN A 1 427 ? -19.805 14.679 40.373 1.00 93.31 427 GLN A C 1
ATOM 3485 O O . GLN A 1 427 ? -19.830 15.102 39.216 1.00 93.31 427 GLN A O 1
ATOM 3490 N N . LYS A 1 428 ? -18.669 14.212 40.918 1.00 94.44 428 LYS A N 1
ATOM 3491 C CA . LYS A 1 428 ? -17.400 14.070 40.166 1.00 94.44 428 LYS A CA 1
ATOM 3492 C C . LYS A 1 428 ? -17.523 13.049 39.023 1.00 94.44 428 LYS A C 1
ATOM 3494 O O . LYS A 1 428 ? -17.174 13.359 37.884 1.00 94.44 428 LYS A O 1
ATOM 3499 N N . LEU A 1 429 ? -18.084 11.868 39.296 1.00 93.31 429 LEU A N 1
ATOM 3500 C CA . LEU A 1 429 ? -18.359 10.829 38.290 1.00 93.31 429 LEU A CA 1
ATOM 3501 C C . LEU A 1 429 ? -19.284 11.332 37.171 1.00 93.31 429 LEU A C 1
ATOM 3503 O O . LEU A 1 429 ? -19.008 11.121 35.990 1.00 93.31 429 LEU A O 1
ATOM 3507 N N . LYS A 1 430 ? -20.352 12.049 37.528 1.00 95.50 430 LYS A N 1
ATOM 3508 C CA . LYS A 1 430 ? -21.310 12.671 36.603 1.00 95.50 430 LYS A CA 1
ATOM 3509 C C . LYS A 1 430 ? -20.647 13.711 35.693 1.00 95.50 430 LYS A C 1
ATOM 3511 O O . LYS A 1 430 ? -20.911 13.713 34.489 1.00 95.50 430 LYS A O 1
ATOM 3516 N N . ASN A 1 431 ? -19.731 14.524 36.229 1.00 94.06 431 ASN A N 1
ATOM 3517 C CA . ASN A 1 431 ? -18.932 15.463 35.436 1.00 94.06 431 ASN A CA 1
ATOM 3518 C C . ASN A 1 431 ? -18.056 14.714 34.414 1.00 94.06 431 ASN A C 1
ATOM 3520 O O . ASN A 1 431 ? -18.201 14.950 33.213 1.00 94.06 431 ASN A O 1
ATOM 3524 N N . HIS A 1 432 ? -17.249 13.737 34.843 1.00 93.06 432 HIS A N 1
ATOM 3525 C CA . HIS A 1 432 ? -16.434 12.927 33.923 1.00 93.06 432 HIS A CA 1
ATOM 3526 C C . HIS A 1 432 ? -17.268 12.150 32.891 1.00 93.06 432 HIS A C 1
ATOM 3528 O O . HIS A 1 432 ? -16.872 12.051 31.732 1.00 93.06 432 HIS A O 1
ATOM 3534 N N . THR A 1 433 ? -18.457 11.662 33.258 1.00 93.69 433 THR A N 1
ATOM 3535 C CA . THR A 1 433 ? -19.386 11.021 32.309 1.00 93.69 433 THR A CA 1
ATOM 3536 C C . THR A 1 433 ? -19.816 11.997 31.209 1.00 93.69 433 THR A C 1
ATOM 3538 O O . THR A 1 433 ? -19.853 11.629 30.034 1.00 93.69 433 THR A O 1
ATOM 3541 N N . SER A 1 434 ? -20.083 13.263 31.552 1.00 92.94 434 SER A N 1
ATOM 3542 C CA . SER A 1 434 ? -20.423 14.292 30.561 1.00 92.94 434 SER A CA 1
ATOM 3543 C C . SER A 1 434 ? -19.230 14.708 29.687 1.00 92.94 434 SER A C 1
ATOM 3545 O O . SER A 1 434 ? -19.387 14.855 28.476 1.00 92.94 434 SER A O 1
ATOM 3547 N N . GLU A 1 435 ? -18.021 14.798 30.251 1.00 94.81 435 GLU A N 1
ATOM 3548 C CA . GLU A 1 435 ? -16.782 15.028 29.495 1.00 94.81 435 GLU A CA 1
ATOM 3549 C C . GLU A 1 435 ? -16.500 13.898 28.495 1.00 94.81 435 GLU A C 1
ATOM 3551 O O . GLU A 1 435 ? -16.166 14.164 27.339 1.00 94.81 435 GLU A O 1
ATOM 3556 N N . LEU A 1 436 ? -16.647 12.638 28.921 1.00 91.69 436 LEU A N 1
ATOM 3557 C CA . LEU A 1 436 ? -16.472 11.465 28.064 1.00 91.69 436 LEU A CA 1
ATOM 3558 C C . LEU A 1 436 ? -17.528 11.419 26.957 1.00 91.69 436 LEU A C 1
ATOM 3560 O O . LEU A 1 436 ? -17.177 11.182 25.804 1.00 91.69 436 LEU A O 1
ATOM 3564 N N . LYS A 1 437 ? -18.793 11.735 27.266 1.00 95.81 437 LYS A N 1
ATOM 3565 C CA . LYS A 1 437 ? -19.858 11.848 26.259 1.00 95.81 437 LYS A CA 1
ATOM 3566 C C . LYS A 1 437 ? -19.554 12.938 25.226 1.00 95.81 437 LYS A C 1
ATOM 3568 O O . LYS A 1 437 ? -19.679 12.695 24.031 1.00 95.81 437 LYS A O 1
ATOM 3573 N N . ASN A 1 438 ? -19.078 14.106 25.660 1.00 93.06 438 ASN A N 1
ATOM 3574 C CA . ASN A 1 438 ? -18.691 15.191 24.754 1.00 93.06 438 ASN A CA 1
ATOM 3575 C C . ASN A 1 438 ? -17.496 14.802 23.862 1.00 93.06 438 ASN A C 1
ATOM 3577 O O . ASN A 1 438 ? -17.513 15.081 22.662 1.00 93.06 438 ASN A O 1
ATOM 3581 N N . LYS A 1 439 ? -16.492 14.104 24.414 1.00 94.38 439 LYS A N 1
ATOM 3582 C CA . LYS A 1 439 ? -15.360 13.551 23.646 1.00 94.38 439 LYS A CA 1
ATOM 3583 C C . LYS A 1 439 ? -15.816 12.492 22.636 1.00 94.38 439 LYS A C 1
ATOM 3585 O O . LYS A 1 439 ? -15.367 12.533 21.495 1.00 94.38 439 LYS A O 1
ATOM 3590 N N . ASN A 1 440 ? -16.730 11.596 23.019 1.00 94.44 440 ASN A N 1
ATOM 3591 C CA . ASN A 1 440 ? -17.297 10.589 22.119 1.00 94.44 440 ASN A CA 1
ATOM 3592 C C . ASN A 1 440 ? -18.019 11.244 20.934 1.00 94.44 440 ASN A C 1
ATOM 3594 O O . ASN A 1 440 ? -17.687 10.955 19.791 1.00 94.44 440 ASN A O 1
ATOM 3598 N N . ASN A 1 441 ? -18.923 12.192 21.202 1.00 93.12 441 ASN A N 1
ATOM 3599 C CA . ASN A 1 441 ? -19.651 12.925 20.162 1.00 93.12 441 ASN A CA 1
ATOM 3600 C C . ASN A 1 441 ? -18.698 13.641 19.182 1.00 93.12 441 ASN A C 1
ATOM 3602 O O . ASN A 1 441 ? -18.942 13.664 17.979 1.00 93.12 441 ASN A O 1
ATOM 3606 N N . HIS A 1 442 ? -17.598 14.221 19.680 1.00 94.31 442 HIS A N 1
ATOM 3607 C CA . HIS A 1 442 ? -16.595 14.875 18.834 1.00 94.31 442 HIS A CA 1
ATOM 3608 C C . HIS A 1 442 ? -15.831 13.879 17.943 1.00 94.31 442 HIS A C 1
ATOM 3610 O O . HIS A 1 442 ? -15.638 14.143 16.755 1.00 94.31 442 HIS A O 1
ATOM 3616 N N . LEU A 1 443 ? -15.440 12.721 18.487 1.00 93.00 443 LEU A N 1
ATOM 3617 C CA . LEU A 1 443 ? -14.808 11.648 17.714 1.00 93.00 443 LEU A CA 1
ATOM 3618 C C . LEU A 1 443 ? -15.764 11.062 16.666 1.00 93.00 443 LEU A C 1
ATOM 3620 O O . LEU A 1 443 ? -15.347 10.808 15.543 1.00 93.00 443 LEU A O 1
ATOM 3624 N N . GLU A 1 444 ? -17.041 10.896 17.000 1.00 95.69 444 GLU A N 1
ATOM 3625 C CA . GLU A 1 444 ? -18.071 10.376 16.096 1.00 95.69 444 GLU A CA 1
ATOM 3626 C C . GLU A 1 444 ? -18.325 11.321 14.907 1.00 95.69 444 GLU A C 1
ATOM 3628 O O . GLU A 1 444 ? -18.340 10.877 13.757 1.00 95.69 444 GLU A O 1
ATOM 3633 N N . LEU A 1 445 ? -18.387 12.637 15.154 1.00 94.25 445 LEU A N 1
ATOM 3634 C CA . LEU A 1 445 ? -18.417 13.656 14.097 1.00 94.25 445 LEU A CA 1
ATOM 3635 C C . LEU A 1 445 ? -17.149 13.628 13.224 1.00 94.25 445 LEU A C 1
ATOM 3637 O O . LEU A 1 445 ? -17.249 13.693 12.001 1.00 94.25 445 LEU A O 1
ATOM 3641 N N . SER A 1 446 ? -15.964 13.480 13.826 1.00 94.75 446 SER A N 1
ATOM 3642 C CA . SER A 1 446 ? -14.699 13.379 13.081 1.00 94.75 446 SER A CA 1
ATOM 3643 C C . SER A 1 446 ? -14.610 12.101 12.235 1.00 94.75 446 SER A C 1
ATOM 3645 O O . SER A 1 446 ? -14.093 12.137 11.120 1.00 94.75 446 SER A O 1
ATOM 3647 N N . ILE A 1 447 ? -15.156 10.979 12.715 1.00 92.44 447 ILE A N 1
ATOM 3648 C CA . ILE A 1 447 ? -15.256 9.725 11.956 1.00 92.44 447 ILE A CA 1
ATOM 3649 C C . ILE A 1 447 ? -16.209 9.884 10.763 1.00 92.44 447 ILE A C 1
ATOM 3651 O O . ILE A 1 447 ? -15.907 9.378 9.681 1.00 92.44 447 ILE A O 1
ATOM 3655 N N . GLN A 1 448 ? -17.330 10.592 10.930 1.00 94.69 448 GLN A N 1
ATOM 3656 C CA . GLN A 1 448 ? -18.277 10.849 9.843 1.00 94.69 448 GLN A CA 1
ATOM 3657 C C . GLN A 1 448 ? -17.686 11.786 8.773 1.00 94.69 448 GLN A C 1
ATOM 3659 O O . GLN A 1 448 ? -17.756 11.447 7.593 1.00 94.69 448 GLN A O 1
ATOM 3664 N N . ASP A 1 449 ? -17.019 12.880 9.157 1.00 93.19 449 ASP A N 1
ATOM 3665 C CA . ASP A 1 449 ? -16.285 13.749 8.219 1.00 93.19 449 ASP A CA 1
ATOM 3666 C C . ASP A 1 449 ? -15.203 12.967 7.450 1.00 93.19 449 ASP A C 1
ATOM 3668 O O . ASP A 1 449 ? -15.169 12.976 6.219 1.00 93.19 449 ASP A O 1
ATOM 3672 N N . MET A 1 450 ? -14.375 12.182 8.148 1.00 90.75 450 MET A N 1
ATOM 3673 C CA . MET A 1 450 ? -13.354 11.340 7.511 1.00 90.75 450 MET A CA 1
ATOM 3674 C C . MET A 1 450 ? -13.956 10.302 6.552 1.00 90.75 450 MET A C 1
ATOM 3676 O O . MET A 1 450 ? -13.356 9.986 5.525 1.00 90.75 450 MET A O 1
ATOM 3680 N N . LYS A 1 451 ? -15.147 9.775 6.848 1.00 93.50 451 LYS A N 1
ATOM 3681 C CA . LYS A 1 451 ? -15.882 8.834 5.989 1.00 93.50 451 LYS A CA 1
ATOM 3682 C C . LYS A 1 451 ? -16.447 9.516 4.739 1.00 93.50 451 LYS A C 1
ATOM 3684 O O . LYS A 1 451 ? -16.392 8.928 3.659 1.00 93.50 451 LYS A O 1
ATOM 3689 N N . GLU A 1 452 ? -16.937 10.748 4.855 1.00 93.19 452 GLU A N 1
ATOM 3690 C CA . GLU A 1 452 ? -17.364 11.561 3.710 1.00 93.19 452 GLU A CA 1
ATOM 3691 C C . GLU A 1 452 ? -16.166 11.954 2.831 1.00 93.19 452 GLU A C 1
ATOM 3693 O O . GLU A 1 452 ? -16.215 11.756 1.617 1.00 93.19 452 GLU A O 1
ATOM 3698 N N . ASN A 1 453 ? -15.045 12.357 3.434 1.00 92.31 453 ASN A N 1
ATOM 3699 C CA . ASN A 1 453 ? -13.783 12.633 2.739 1.00 92.31 453 ASN A CA 1
ATOM 3700 C C . ASN A 1 453 ? -13.188 11.389 2.042 1.00 92.31 453 ASN A C 1
ATOM 3702 O O . ASN A 1 453 ? -12.648 11.484 0.941 1.00 92.31 453 ASN A O 1
ATOM 3706 N N . ILE A 1 454 ? -13.330 10.190 2.618 1.00 90.38 454 ILE A N 1
ATOM 3707 C CA . ILE A 1 454 ? -12.973 8.935 1.932 1.00 90.38 454 ILE A CA 1
ATOM 3708 C C . ILE A 1 454 ? -13.913 8.671 0.743 1.00 90.38 454 ILE A C 1
ATOM 3710 O O . ILE A 1 454 ? -13.449 8.253 -0.317 1.00 90.38 454 ILE A O 1
ATOM 3714 N N . SER A 1 455 ? -15.214 8.942 0.882 1.00 90.56 455 SER A N 1
ATOM 3715 C CA . SER A 1 455 ? -16.200 8.769 -0.195 1.00 90.56 455 SER A CA 1
ATOM 3716 C C . SER A 1 455 ? -15.928 9.695 -1.391 1.00 90.56 455 SER A C 1
ATOM 3718 O O . SER A 1 455 ? -15.909 9.246 -2.540 1.00 90.56 455 SER A O 1
ATOM 3720 N N . THR A 1 456 ? -15.626 10.975 -1.141 1.00 89.50 456 THR A N 1
ATOM 3721 C CA . THR A 1 456 ? -15.289 11.940 -2.203 1.00 89.50 456 THR A CA 1
ATOM 3722 C C . THR A 1 456 ? -13.975 11.599 -2.909 1.00 89.50 456 THR A C 1
ATOM 3724 O O . THR A 1 456 ? -13.898 11.759 -4.126 1.00 89.50 456 THR A O 1
ATOM 3727 N N . LEU A 1 457 ? -12.976 11.060 -2.198 1.00 88.44 457 LEU A N 1
ATOM 3728 C CA . LEU A 1 457 ? -11.716 10.585 -2.787 1.00 88.44 457 LEU A CA 1
ATOM 3729 C C . LEU A 1 457 ? -11.852 9.258 -3.558 1.00 88.44 457 LEU A C 1
ATOM 3731 O O . LEU A 1 457 ? -11.092 9.017 -4.497 1.00 88.44 457 LEU A O 1
ATOM 3735 N N . LEU A 1 458 ? -12.804 8.391 -3.196 1.00 88.94 458 LEU A N 1
ATOM 3736 C CA . LEU A 1 458 ? -13.051 7.131 -3.909 1.00 88.94 458 LEU A CA 1
ATOM 3737 C C . LEU A 1 458 ? -13.838 7.324 -5.210 1.00 88.94 458 LEU A C 1
ATOM 3739 O O . LEU A 1 458 ? -13.571 6.618 -6.182 1.00 88.94 458 LEU A O 1
ATOM 3743 N N . LYS A 1 459 ? -14.754 8.295 -5.276 1.00 89.62 459 LYS A N 1
ATOM 3744 C CA . LYS A 1 459 ? -15.601 8.517 -6.458 1.00 89.62 459 LYS A CA 1
ATOM 3745 C C . LYS A 1 459 ? -14.810 8.694 -7.779 1.00 89.62 459 LYS A C 1
ATOM 3747 O O . LYS A 1 459 ? -15.102 7.950 -8.716 1.00 89.62 459 LYS A O 1
ATOM 3752 N N . PRO A 1 460 ? -13.744 9.524 -7.868 1.00 90.94 460 PRO A N 1
ATOM 3753 C CA . PRO A 1 460 ? -12.904 9.610 -9.069 1.00 90.94 460 PRO A CA 1
ATOM 3754 C C . PRO A 1 460 ? -12.254 8.282 -9.482 1.00 90.94 460 PRO A C 1
ATOM 3756 O O . PRO A 1 460 ? -12.064 8.033 -10.671 1.00 90.94 460 PRO A O 1
ATOM 3759 N N . LYS A 1 461 ? -11.932 7.399 -8.526 1.00 89.88 461 LYS A N 1
ATOM 3760 C CA . LYS A 1 461 ? -11.385 6.063 -8.812 1.00 89.88 461 LYS A CA 1
ATOM 3761 C C . LYS A 1 461 ? -12.438 5.157 -9.457 1.00 89.88 461 LYS A C 1
ATOM 3763 O O . LYS A 1 461 ? -12.101 4.376 -10.343 1.00 89.88 461 LYS A O 1
ATOM 3768 N N . GLU A 1 462 ? -13.699 5.265 -9.050 1.00 90.81 462 GLU A N 1
ATOM 3769 C CA . GLU A 1 462 ? -14.814 4.537 -9.669 1.00 90.81 462 GLU A CA 1
ATOM 3770 C C . GLU A 1 462 ? -15.175 5.092 -11.053 1.00 90.81 462 GLU A C 1
ATOM 3772 O O . GLU A 1 462 ? -15.438 4.314 -11.971 1.00 90.81 462 GLU A O 1
ATOM 3777 N N . ASP A 1 463 ? -15.133 6.416 -11.229 1.00 89.50 463 ASP A N 1
ATOM 3778 C CA . ASP A 1 463 ? -15.315 7.072 -12.529 1.00 89.50 463 ASP A CA 1
ATOM 3779 C C . ASP A 1 463 ? -14.202 6.672 -13.518 1.00 89.50 463 ASP A C 1
ATOM 3781 O O . ASP A 1 463 ? -14.484 6.291 -14.660 1.00 89.50 463 ASP A O 1
ATOM 3785 N N . MET A 1 464 ? -12.944 6.647 -13.062 1.00 90.19 464 MET A N 1
ATOM 3786 C CA . MET A 1 464 ? -11.799 6.139 -13.827 1.00 90.19 464 MET A CA 1
ATOM 3787 C C . MET A 1 464 ? -11.959 4.649 -14.163 1.00 90.19 464 MET A C 1
ATOM 3789 O O . MET A 1 464 ? -11.723 4.246 -15.302 1.00 90.19 464 MET A O 1
ATOM 3793 N N . LYS A 1 465 ? -12.406 3.824 -13.203 1.00 93.25 465 LYS A N 1
ATOM 3794 C CA . LYS A 1 465 ? -12.634 2.387 -13.417 1.00 93.25 465 LYS A CA 1
ATOM 3795 C C . LYS A 1 465 ? -13.681 2.145 -14.510 1.00 93.25 465 LYS A C 1
ATOM 3797 O O . LYS A 1 465 ? -13.386 1.425 -15.459 1.00 93.25 465 LYS A O 1
ATOM 3802 N N . ARG A 1 466 ? -14.848 2.797 -14.421 1.00 92.94 466 ARG A N 1
ATOM 3803 C CA . ARG A 1 466 ? -15.915 2.705 -15.436 1.00 92.94 466 ARG A CA 1
ATOM 3804 C C . ARG A 1 466 ? -15.439 3.172 -16.816 1.00 92.94 466 ARG A C 1
ATOM 3806 O O . ARG A 1 466 ? -15.757 2.540 -17.819 1.00 92.94 466 ARG A O 1
ATOM 3813 N N . SER A 1 467 ? -14.627 4.230 -16.865 1.00 92.19 467 SER A N 1
ATOM 3814 C CA . SER A 1 467 ? -14.032 4.733 -18.112 1.00 92.19 467 SER A CA 1
ATOM 3815 C C . SER A 1 467 ? -13.073 3.720 -18.753 1.00 92.19 467 SER A C 1
ATOM 3817 O O . SER A 1 467 ? -13.078 3.540 -19.969 1.00 92.19 467 SER A O 1
ATOM 3819 N N . LEU A 1 468 ? -12.276 3.025 -17.937 1.00 91.69 468 LEU A N 1
ATOM 3820 C CA . LEU A 1 468 ? -11.328 2.000 -18.379 1.00 91.69 468 LEU A CA 1
ATOM 3821 C C . LEU A 1 468 ? -12.027 0.690 -18.783 1.00 91.69 468 LEU A C 1
ATOM 3823 O O . LEU A 1 468 ? -11.605 0.046 -19.743 1.00 91.69 468 LEU A O 1
ATOM 3827 N N . GLU A 1 469 ? -13.111 0.313 -18.101 1.00 93.06 469 GLU A N 1
ATOM 3828 C CA . GLU A 1 469 ? -13.978 -0.811 -18.486 1.00 93.06 469 GLU A CA 1
ATOM 3829 C C . GLU A 1 469 ? -14.613 -0.557 -19.868 1.00 93.06 469 GLU A C 1
ATOM 3831 O O . GLU A 1 469 ? -14.421 -1.367 -20.775 1.00 93.06 469 GLU A O 1
ATOM 3836 N N . GLY A 1 470 ? -15.225 0.613 -20.090 1.00 93.81 470 GLY A N 1
ATOM 3837 C CA . GLY A 1 470 ? -15.800 0.985 -21.393 1.00 93.81 470 GLY A CA 1
ATOM 3838 C C . GLY A 1 470 ? -14.776 1.210 -22.521 1.00 93.81 470 GLY A C 1
ATOM 3839 O O . GLY A 1 470 ? -15.126 1.129 -23.698 1.00 93.81 470 GLY A O 1
ATOM 3840 N N . LEU A 1 471 ? -13.502 1.477 -22.202 1.00 93.62 471 LEU A N 1
ATOM 3841 C CA . LEU A 1 471 ? -12.423 1.511 -23.200 1.00 93.62 471 LEU A CA 1
ATOM 3842 C C . LEU A 1 471 ? -11.981 0.096 -23.609 1.00 93.62 471 LEU A C 1
ATOM 3844 O O . LEU A 1 471 ? -11.716 -0.148 -24.786 1.00 93.62 471 LEU A O 1
ATOM 3848 N N . ARG A 1 472 ? -11.931 -0.845 -22.656 1.00 93.69 472 ARG A N 1
ATOM 3849 C CA . ARG A 1 472 ? -11.645 -2.265 -22.929 1.00 93.69 472 ARG A CA 1
ATOM 3850 C C . ARG A 1 472 ? -12.743 -2.915 -23.763 1.00 93.69 472 ARG A C 1
ATOM 3852 O O . ARG A 1 472 ? -12.421 -3.649 -24.690 1.00 93.69 472 ARG A O 1
ATOM 3859 N N . GLU A 1 473 ? -14.004 -2.618 -23.461 1.00 95.19 473 GLU A N 1
ATOM 3860 C CA . GLU A 1 473 ? -15.170 -3.089 -24.217 1.00 95.19 473 GLU A CA 1
ATOM 3861 C C . GLU A 1 473 ? -15.053 -2.711 -25.703 1.00 95.19 473 GLU A C 1
ATOM 3863 O O . GLU A 1 473 ? -14.960 -3.595 -26.552 1.00 95.19 473 GLU A O 1
ATOM 3868 N N . LYS A 1 474 ? -14.861 -1.420 -26.005 1.00 94.44 474 LYS A N 1
ATOM 3869 C CA . LYS A 1 474 ? -14.640 -0.917 -27.376 1.00 94.44 474 LYS A CA 1
ATOM 3870 C C . LYS A 1 474 ? -13.437 -1.542 -28.082 1.00 94.44 474 LYS A C 1
ATOM 3872 O O . LYS A 1 474 ? -13.469 -1.760 -29.291 1.00 94.44 474 LYS A O 1
ATOM 3877 N N . HIS A 1 475 ? -12.360 -1.837 -27.353 1.00 94.56 475 HIS A N 1
ATOM 3878 C CA . HIS A 1 475 ? -11.199 -2.515 -27.932 1.00 94.56 475 HIS A CA 1
ATOM 3879 C C . HIS A 1 475 ? -11.503 -3.991 -28.260 1.00 94.56 475 HIS A C 1
ATOM 3881 O O . HIS A 1 475 ? -10.999 -4.510 -29.257 1.00 94.56 475 HIS A O 1
ATOM 3887 N N . MET A 1 476 ? -12.335 -4.670 -27.466 1.00 94.12 476 MET A N 1
ATOM 3888 C CA . MET A 1 476 ? -12.789 -6.034 -27.762 1.00 94.12 476 MET A CA 1
ATOM 3889 C C . MET A 1 476 ? -13.784 -6.071 -28.930 1.00 94.12 476 MET A C 1
ATOM 3891 O O . MET A 1 476 ? -13.688 -6.966 -29.769 1.00 94.12 476 MET A O 1
ATOM 3895 N N . GLU A 1 477 ? -14.678 -5.084 -29.041 1.00 95.00 477 GLU A N 1
ATOM 3896 C CA . GLU A 1 477 ? -15.539 -4.892 -30.218 1.00 95.00 477 GLU A CA 1
ATOM 3897 C C . GLU A 1 477 ? -14.697 -4.708 -31.491 1.00 95.00 477 GLU A C 1
ATOM 3899 O O . GLU A 1 477 ? -14.894 -5.427 -32.471 1.00 95.00 477 GLU A O 1
ATOM 3904 N N . LEU A 1 478 ? -13.698 -3.816 -31.457 1.00 95.88 478 LEU A N 1
ATOM 3905 C CA . LEU A 1 478 ? -12.802 -3.556 -32.589 1.00 95.88 478 LEU A CA 1
ATOM 3906 C C . LEU A 1 478 ? -12.001 -4.802 -33.003 1.00 95.88 478 LEU A C 1
ATOM 3908 O O . LEU A 1 478 ? -11.918 -5.110 -34.190 1.00 95.88 478 LEU A O 1
ATOM 3912 N N . LEU A 1 479 ? -11.452 -5.551 -32.038 1.00 94.38 479 LEU A N 1
ATOM 3913 C CA . LEU A 1 479 ? -10.768 -6.822 -32.311 1.00 94.38 479 LEU A CA 1
ATOM 3914 C C . LEU A 1 479 ? -11.710 -7.866 -32.925 1.00 94.38 479 LEU A C 1
ATOM 3916 O O . LEU A 1 479 ? -11.293 -8.616 -33.803 1.00 94.38 479 LEU A O 1
ATOM 3920 N N . THR A 1 480 ? -12.973 -7.896 -32.496 1.00 94.88 480 THR A N 1
ATOM 3921 C CA . THR A 1 480 ? -13.988 -8.815 -33.033 1.00 94.88 480 THR A CA 1
ATOM 3922 C C . THR A 1 480 ? -14.388 -8.432 -34.461 1.00 94.88 480 THR A C 1
ATOM 3924 O O . THR A 1 480 ? -14.523 -9.319 -35.302 1.00 94.88 480 THR A O 1
ATOM 3927 N N . SER A 1 481 ? -14.493 -7.131 -34.769 1.00 96.00 481 SER A N 1
ATOM 3928 C CA . SER A 1 481 ? -14.677 -6.644 -36.145 1.00 96.00 481 SER A CA 1
ATOM 3929 C C . SER A 1 481 ? -13.499 -7.052 -37.026 1.00 96.00 481 SER A C 1
ATOM 3931 O O . SER A 1 481 ? -13.697 -7.761 -38.006 1.00 96.00 481 SER A O 1
ATOM 3933 N N . HIS A 1 482 ? -12.266 -6.715 -36.628 1.00 96.06 482 HIS A N 1
ATOM 3934 C CA . HIS A 1 482 ? -11.070 -7.063 -37.400 1.00 96.06 482 HIS A CA 1
ATOM 3935 C C . HIS A 1 482 ? -10.924 -8.579 -37.608 1.00 96.06 482 HIS A C 1
ATOM 3937 O O . HIS A 1 482 ? -10.508 -9.009 -38.680 1.00 96.06 482 HIS A O 1
ATOM 3943 N N . ALA A 1 483 ? -11.293 -9.407 -36.624 1.00 94.88 483 ALA A N 1
ATOM 3944 C CA . ALA A 1 483 ? -11.312 -10.860 -36.786 1.00 94.88 483 ALA A CA 1
ATOM 3945 C C . ALA A 1 483 ? -12.345 -11.316 -37.835 1.00 94.88 483 ALA A C 1
ATOM 3947 O O . ALA A 1 483 ? -12.041 -12.188 -38.648 1.00 94.88 483 ALA A O 1
ATOM 3948 N N . ALA A 1 484 ? -13.539 -10.713 -37.867 1.00 96.00 484 ALA A N 1
ATOM 3949 C CA . ALA A 1 484 ? -14.538 -10.985 -38.900 1.00 96.00 484 ALA A CA 1
ATOM 3950 C C . ALA A 1 484 ? -14.076 -10.521 -40.297 1.00 96.00 484 ALA A C 1
ATOM 3952 O O . ALA A 1 484 ? -14.255 -11.257 -41.270 1.00 96.00 484 ALA A O 1
ATOM 3953 N N . ASP A 1 485 ? -13.429 -9.356 -40.391 1.00 96.38 485 ASP A N 1
ATOM 3954 C CA . ASP A 1 485 ? -12.864 -8.814 -41.634 1.00 96.38 485 ASP A CA 1
ATOM 3955 C C . ASP A 1 485 ? -11.729 -9.704 -42.182 1.00 96.38 485 ASP A C 1
ATOM 3957 O O . ASP A 1 485 ? -11.660 -9.968 -43.388 1.00 96.38 485 ASP A O 1
ATOM 3961 N N . ILE A 1 486 ? -10.875 -10.237 -41.298 1.00 94.94 486 ILE A N 1
ATOM 3962 C CA . ILE A 1 486 ? -9.840 -11.225 -41.641 1.00 94.94 486 ILE A CA 1
ATOM 3963 C C . ILE A 1 486 ? -10.487 -12.511 -42.163 1.00 94.94 486 ILE A C 1
ATOM 3965 O O . ILE A 1 486 ? -10.166 -12.922 -43.274 1.00 94.94 486 ILE A O 1
ATOM 3969 N N . ILE A 1 487 ? -11.450 -13.098 -41.444 1.00 96.19 487 ILE A N 1
ATOM 3970 C CA . ILE A 1 487 ? -12.140 -14.335 -41.861 1.00 96.19 487 ILE A CA 1
ATOM 3971 C C . ILE A 1 487 ? -12.848 -14.157 -43.219 1.00 96.19 487 ILE A C 1
ATOM 3973 O O . ILE A 1 487 ? -12.812 -15.050 -44.070 1.00 96.19 487 ILE A O 1
ATOM 3977 N N . ALA A 1 488 ? -13.466 -12.997 -43.462 1.00 96.81 488 ALA A N 1
ATOM 3978 C CA . ALA A 1 488 ? -14.071 -12.669 -44.753 1.00 96.81 488 ALA A CA 1
ATOM 3979 C C . ALA A 1 488 ? -13.023 -12.559 -45.879 1.00 96.81 488 ALA A C 1
ATOM 3981 O O . ALA A 1 488 ? -13.259 -13.020 -46.999 1.00 96.81 488 ALA A O 1
ATOM 3982 N N . THR A 1 489 ? -11.851 -11.995 -45.575 1.00 95.81 489 THR A N 1
ATOM 3983 C CA . THR A 1 489 ? -10.729 -11.854 -46.515 1.00 95.81 489 THR A CA 1
ATOM 3984 C C . THR A 1 489 ? -10.075 -13.203 -46.825 1.00 95.81 489 THR A C 1
ATOM 3986 O O . THR A 1 489 ? -9.873 -13.521 -47.994 1.00 95.81 489 THR A O 1
ATOM 3989 N N . GLU A 1 490 ? -9.811 -14.035 -45.816 1.00 96.19 490 GLU A N 1
ATOM 3990 C CA . GLU A 1 490 ? -9.283 -15.399 -45.967 1.00 96.19 490 GLU A CA 1
ATOM 3991 C C . GLU A 1 490 ? -10.212 -16.264 -46.823 1.00 96.19 490 GLU A C 1
ATOM 3993 O O . GLU A 1 490 ? -9.757 -16.927 -47.758 1.00 96.19 490 GLU A O 1
ATOM 3998 N N . LYS A 1 491 ? -11.527 -16.195 -46.571 1.00 96.94 491 LYS A N 1
ATOM 3999 C CA . LYS A 1 491 ? -12.523 -16.870 -47.407 1.00 96.94 491 LYS A CA 1
ATOM 4000 C C . LYS A 1 491 ? -12.478 -16.371 -48.854 1.00 96.94 491 LYS A C 1
ATOM 4002 O O . LYS A 1 491 ? -12.466 -17.186 -49.770 1.00 96.94 491 LYS A O 1
ATOM 4007 N N . SER A 1 492 ? -12.413 -15.056 -49.069 1.00 97.12 492 SER A N 1
ATOM 4008 C CA . SER A 1 492 ? -12.295 -14.476 -50.414 1.00 97.12 492 SER A CA 1
ATOM 4009 C C . SER A 1 492 ? -11.031 -14.962 -51.136 1.00 97.12 492 SER A C 1
ATOM 4011 O O . SER A 1 492 ? -11.091 -15.328 -52.308 1.00 97.12 492 SER A O 1
ATOM 4013 N N . ILE A 1 493 ? -9.889 -15.041 -50.445 1.00 94.94 493 ILE A N 1
ATOM 4014 C CA . ILE A 1 493 ? -8.637 -15.580 -51.000 1.00 94.94 493 ILE A CA 1
ATOM 4015 C C . ILE A 1 493 ? -8.799 -17.060 -51.380 1.00 94.94 493 ILE A C 1
ATOM 4017 O O . ILE A 1 493 ? -8.377 -17.454 -52.468 1.00 94.94 493 ILE A O 1
ATOM 4021 N N . TYR A 1 494 ? -9.447 -17.867 -50.534 1.00 97.81 494 TYR A N 1
ATOM 4022 C CA . TYR A 1 494 ? -9.724 -19.277 -50.816 1.00 97.81 494 TYR A CA 1
ATOM 4023 C C . TYR A 1 494 ? -10.649 -19.462 -52.031 1.00 97.81 494 TYR A C 1
ATOM 4025 O O . TYR A 1 494 ? -10.306 -20.200 -52.956 1.00 97.81 494 TYR A O 1
ATOM 4033 N N . ASP A 1 495 ? -11.778 -18.748 -52.071 1.00 96.56 495 ASP A N 1
ATOM 4034 C CA . ASP A 1 495 ? -12.752 -18.818 -53.166 1.00 96.56 495 ASP A CA 1
ATOM 4035 C C . ASP A 1 495 ? -12.110 -18.384 -54.505 1.00 96.56 495 ASP A C 1
ATOM 4037 O O . ASP A 1 495 ? -12.267 -19.061 -55.524 1.00 96.56 495 ASP A O 1
ATOM 4041 N N . ASN A 1 496 ? -11.293 -17.320 -54.503 1.00 96.00 496 ASN A N 1
ATOM 4042 C CA . ASN A 1 496 ? -10.512 -16.896 -55.674 1.00 96.00 496 ASN A CA 1
ATOM 4043 C C . ASN A 1 496 ? -9.443 -17.928 -56.083 1.00 96.00 496 ASN A C 1
ATOM 4045 O O . ASN A 1 496 ? -9.243 -18.166 -57.275 1.00 96.00 496 ASN A O 1
ATOM 4049 N N . GLY A 1 497 ? -8.774 -18.570 -55.120 1.00 95.88 497 GLY A N 1
ATOM 4050 C CA . GLY A 1 497 ? -7.808 -19.643 -55.377 1.00 95.88 497 GLY A CA 1
ATOM 4051 C C . GLY A 1 497 ? -8.449 -20.860 -56.052 1.00 95.88 497 GLY A C 1
ATOM 4052 O O . GLY A 1 497 ? -7.907 -21.384 -57.027 1.00 95.88 497 GLY A O 1
ATOM 4053 N N . MET A 1 498 ? -9.645 -21.251 -55.603 1.00 96.25 498 MET A N 1
ATOM 4054 C CA . MET A 1 498 ? -10.446 -22.311 -56.224 1.00 96.25 498 MET A CA 1
ATOM 4055 C C . MET A 1 498 ? -10.868 -21.952 -57.658 1.00 96.25 498 MET A C 1
ATOM 4057 O O . MET A 1 498 ? -10.743 -22.786 -58.559 1.00 96.25 498 MET A O 1
ATOM 4061 N N . MET A 1 499 ? -11.298 -20.708 -57.908 1.00 96.62 499 MET A N 1
ATOM 4062 C CA . MET A 1 499 ? -11.607 -20.238 -59.267 1.00 96.62 499 MET A CA 1
ATOM 4063 C C . MET A 1 499 ? -10.367 -20.240 -60.174 1.00 96.62 499 MET A C 1
ATOM 4065 O O . MET A 1 499 ? -10.442 -20.700 -61.314 1.00 96.62 499 MET A O 1
ATOM 4069 N N . LEU A 1 500 ? -9.210 -19.794 -59.675 1.00 96.19 500 LEU A N 1
ATOM 4070 C CA . LEU A 1 500 ? -7.951 -19.820 -60.425 1.00 96.19 500 LEU A CA 1
ATOM 4071 C C . LEU A 1 500 ? -7.507 -21.256 -60.747 1.00 96.19 500 LEU A C 1
ATOM 4073 O O . LEU A 1 500 ? -7.060 -21.524 -61.863 1.00 96.19 500 LEU A O 1
ATOM 4077 N N . GLN A 1 501 ? -7.680 -22.202 -59.818 1.00 95.62 501 GLN A N 1
ATOM 4078 C CA . GLN A 1 501 ? -7.433 -23.621 -60.080 1.00 95.62 501 GLN A CA 1
ATOM 4079 C C . GLN A 1 501 ? -8.360 -24.159 -61.181 1.00 95.62 501 GLN A C 1
ATOM 4081 O O . GLN A 1 501 ? -7.887 -24.851 -62.084 1.00 95.62 501 GLN A O 1
ATOM 4086 N N . GLN A 1 502 ? -9.651 -23.811 -61.161 1.00 96.31 502 GLN A N 1
ATOM 4087 C CA . GLN A 1 502 ? -10.599 -24.198 -62.211 1.00 96.31 502 GLN A CA 1
ATOM 4088 C C . GLN A 1 502 ? -10.205 -23.629 -63.585 1.00 96.31 502 GLN A C 1
ATOM 4090 O O . GLN A 1 502 ? -10.197 -24.369 -64.570 1.00 96.31 502 GLN A O 1
ATOM 4095 N N . VAL A 1 503 ? -9.812 -22.353 -63.652 1.00 96.06 503 VAL A N 1
ATOM 4096 C CA . VAL A 1 503 ? -9.307 -21.716 -64.883 1.00 96.06 503 VAL A CA 1
ATOM 4097 C C . VAL A 1 503 ? -8.022 -22.389 -65.373 1.00 96.06 503 VAL A C 1
ATOM 4099 O O . VAL A 1 503 ? -7.884 -22.635 -66.567 1.00 96.06 503 VAL A O 1
ATOM 4102 N N . ASN A 1 504 ? -7.105 -22.766 -64.478 1.00 95.25 504 ASN A N 1
ATOM 4103 C CA . ASN A 1 504 ? -5.881 -23.477 -64.856 1.00 95.25 504 ASN A CA 1
ATOM 4104 C C . ASN A 1 504 ? -6.152 -24.894 -65.393 1.00 95.25 504 ASN A C 1
ATOM 4106 O O . ASN A 1 504 ? -5.502 -25.308 -66.356 1.00 95.25 504 ASN A O 1
ATOM 4110 N N . MET A 1 505 ? -7.127 -25.623 -64.833 1.00 95.44 505 MET A N 1
ATOM 4111 C CA . MET A 1 505 ? -7.567 -26.911 -65.392 1.00 95.44 505 MET A CA 1
ATOM 4112 C C . MET A 1 505 ? -8.166 -26.740 -66.793 1.00 95.44 505 MET A C 1
ATOM 4114 O O . MET A 1 505 ? -7.836 -27.508 -67.696 1.00 95.44 505 MET A O 1
ATOM 4118 N N . GLU A 1 506 ? -8.999 -25.717 -66.998 1.00 96.88 506 GLU A N 1
ATOM 4119 C CA . GLU A 1 506 ? -9.620 -25.447 -68.298 1.00 96.88 506 GLU A CA 1
ATOM 4120 C C . GLU A 1 506 ? -8.593 -24.986 -69.343 1.00 96.88 506 GLU A C 1
ATOM 4122 O O . GLU A 1 506 ? -8.576 -25.514 -70.452 1.00 96.88 506 GLU A O 1
ATOM 4127 N N . ASN A 1 507 ? -7.657 -24.103 -68.982 1.00 96.69 507 ASN A N 1
ATOM 4128 C CA . ASN A 1 507 ? -6.529 -23.734 -69.843 1.00 96.69 507 ASN A CA 1
ATOM 4129 C C . ASN A 1 507 ? -5.684 -24.960 -70.225 1.00 96.69 507 ASN A C 1
ATOM 4131 O O . ASN A 1 507 ? -5.334 -25.124 -71.392 1.00 96.69 507 ASN A O 1
ATOM 4135 N N . SER A 1 508 ? -5.407 -25.866 -69.280 1.00 96.19 508 SER A N 1
ATOM 4136 C CA . SER A 1 508 ? -4.696 -27.122 -69.566 1.00 96.19 508 SER A CA 1
ATOM 4137 C C . SER A 1 508 ? -5.481 -28.011 -70.542 1.00 96.19 508 SER A C 1
ATOM 4139 O O . SER A 1 508 ? -4.905 -28.557 -71.483 1.00 96.19 508 SER A O 1
ATOM 4141 N N . ARG A 1 509 ? -6.809 -28.108 -70.375 1.00 97.81 509 ARG A N 1
ATOM 4142 C CA . ARG A 1 509 ? -7.707 -28.838 -71.283 1.00 97.81 509 ARG A CA 1
ATOM 4143 C C . ARG A 1 509 ? -7.702 -28.234 -72.690 1.00 97.81 509 ARG A C 1
ATOM 4145 O O . ARG A 1 509 ? -7.607 -28.973 -73.668 1.00 97.81 509 ARG A O 1
ATOM 4152 N N . LEU A 1 510 ? -7.749 -26.906 -72.793 1.00 96.62 510 LEU A N 1
ATOM 4153 C CA . LEU A 1 510 ? -7.682 -26.173 -74.058 1.00 96.62 510 LEU A CA 1
ATOM 4154 C C . LEU A 1 510 ? -6.322 -26.342 -74.749 1.00 96.62 510 LEU A C 1
ATOM 4156 O O . LEU A 1 510 ? -6.298 -26.577 -75.954 1.00 96.62 510 LEU A O 1
ATOM 4160 N N . HIS A 1 511 ? -5.206 -26.317 -74.013 1.00 95.56 511 HIS A N 1
ATOM 4161 C CA . HIS A 1 511 ? -3.881 -26.612 -74.572 1.00 95.56 511 HIS A CA 1
ATOM 4162 C C . HIS A 1 511 ? -3.809 -28.020 -75.179 1.00 95.56 511 HIS A C 1
ATOM 4164 O O . HIS A 1 511 ? -3.363 -28.160 -76.315 1.00 95.56 511 HIS A O 1
ATOM 4170 N N . VAL A 1 512 ? -4.313 -29.049 -74.487 1.00 96.00 512 VAL A N 1
ATOM 4171 C CA . VAL A 1 512 ? -4.377 -30.419 -75.036 1.00 96.00 512 VAL A CA 1
ATOM 4172 C C . VAL A 1 512 ? -5.235 -30.474 -76.308 1.00 96.00 512 VAL A C 1
ATOM 4174 O O . VAL A 1 512 ? -4.835 -31.104 -77.286 1.00 96.00 512 VAL A O 1
ATOM 4177 N N . CYS A 1 513 ? -6.369 -29.766 -76.346 1.00 94.69 513 CYS A N 1
ATOM 4178 C CA . CYS A 1 513 ? -7.198 -29.675 -77.553 1.00 94.69 513 CYS A CA 1
ATOM 4179 C C . CYS A 1 513 ? -6.471 -28.964 -78.712 1.00 94.69 513 CYS A C 1
ATOM 4181 O O . CYS A 1 513 ? -6.596 -29.385 -79.858 1.00 94.69 513 CYS A O 1
ATOM 4183 N N . ILE A 1 514 ? -5.691 -27.915 -78.430 1.00 93.25 514 ILE A N 1
ATOM 4184 C CA . ILE A 1 514 ? -4.913 -27.175 -79.437 1.00 93.25 514 ILE A CA 1
ATOM 4185 C C . ILE A 1 514 ? -3.787 -28.039 -80.018 1.00 93.25 514 ILE A C 1
ATOM 4187 O O . ILE A 1 514 ? -3.588 -28.020 -81.234 1.00 93.25 514 ILE A O 1
ATOM 4191 N N . GLU A 1 515 ? -3.071 -28.818 -79.200 1.00 94.88 515 GLU A N 1
ATOM 4192 C CA . GLU A 1 515 ? -2.054 -29.743 -79.717 1.00 94.88 515 GLU A CA 1
ATOM 4193 C C . GLU A 1 515 ? -2.679 -30.891 -80.525 1.00 94.88 515 GLU A C 1
ATOM 4195 O O . GLU A 1 515 ? -2.168 -31.200 -81.600 1.00 94.88 515 GLU A O 1
ATOM 4200 N N . GLN A 1 516 ? -3.834 -31.435 -80.115 1.00 95.31 516 GLN A N 1
ATOM 4201 C CA . GLN A 1 516 ? -4.573 -32.402 -80.940 1.00 95.31 516 GLN A CA 1
ATOM 4202 C C . GLN A 1 516 ? -4.986 -31.793 -82.290 1.00 95.31 516 GLN A C 1
ATOM 4204 O O . GLN A 1 516 ? -4.739 -32.390 -83.331 1.00 95.31 516 GLN A O 1
ATOM 4209 N N . MET A 1 517 ? -5.526 -30.570 -82.310 1.00 94.94 517 MET A N 1
ATOM 4210 C CA . MET A 1 517 ? -5.883 -29.894 -83.565 1.00 94.94 517 MET A CA 1
ATOM 4211 C C . MET A 1 517 ? -4.666 -29.626 -84.466 1.00 94.94 517 MET A C 1
ATOM 4213 O O . MET A 1 517 ? -4.793 -29.664 -85.689 1.00 94.94 517 MET A O 1
ATOM 4217 N N . LYS A 1 518 ? -3.479 -29.365 -83.901 1.00 95.25 518 LYS A N 1
ATOM 4218 C CA . LYS A 1 518 ? -2.229 -29.247 -84.673 1.00 95.25 518 LYS A CA 1
ATOM 4219 C C . LYS A 1 518 ? -1.801 -30.587 -85.271 1.00 95.25 518 LYS A C 1
ATOM 4221 O O . LYS A 1 518 ? -1.421 -30.611 -86.439 1.00 95.25 518 LYS A O 1
ATOM 4226 N N . GLU A 1 519 ? -1.880 -31.670 -84.499 1.00 95.25 519 GLU A N 1
ATOM 4227 C CA . GLU A 1 519 ? -1.605 -33.042 -84.946 1.00 95.25 519 GLU A CA 1
ATOM 4228 C C . GLU A 1 519 ? -2.567 -33.446 -86.079 1.00 95.25 519 GLU A C 1
ATOM 4230 O O . GLU A 1 519 ? -2.131 -33.907 -87.134 1.00 95.25 519 GLU A O 1
ATOM 4235 N N . ASP A 1 520 ? -3.865 -33.168 -85.931 1.00 95.06 520 ASP A N 1
ATOM 4236 C CA . ASP A 1 520 ? -4.889 -33.429 -86.950 1.00 95.06 520 ASP A CA 1
ATOM 4237 C C . ASP A 1 520 ? -4.627 -32.624 -88.239 1.00 95.06 520 ASP A C 1
ATOM 4239 O O . ASP A 1 520 ? -4.696 -33.165 -89.347 1.00 95.06 520 ASP A O 1
ATOM 4243 N N . ILE A 1 521 ? -4.260 -31.340 -88.122 1.00 94.56 521 ILE A N 1
ATOM 4244 C CA . ILE A 1 521 ? -3.877 -30.488 -89.264 1.00 94.56 521 ILE A CA 1
ATOM 4245 C C . ILE A 1 521 ? -2.584 -30.988 -89.925 1.00 94.56 521 ILE A C 1
ATOM 4247 O O . ILE A 1 521 ? -2.477 -30.953 -91.152 1.00 94.56 521 ILE A O 1
ATOM 4251 N N . TRP A 1 522 ? -1.600 -31.450 -89.150 1.00 96.00 522 TRP A N 1
ATOM 4252 C CA . TRP A 1 522 ? -0.343 -31.982 -89.680 1.00 96.00 522 TRP A CA 1
ATOM 4253 C C . TRP A 1 522 ? -0.567 -33.284 -90.454 1.00 96.00 522 TRP A C 1
ATOM 4255 O O . TRP A 1 522 ? -0.112 -33.398 -91.592 1.00 96.00 522 TRP A O 1
ATOM 4265 N N . ASN A 1 523 ? -1.348 -34.216 -89.901 1.00 94.88 523 ASN A N 1
ATOM 4266 C CA . ASN A 1 523 ? -1.730 -35.442 -90.599 1.00 94.88 523 ASN A CA 1
ATOM 4267 C C . ASN A 1 523 ? -2.583 -35.139 -91.845 1.00 94.88 523 ASN A C 1
ATOM 4269 O O . ASN A 1 523 ? -2.300 -35.671 -92.912 1.00 94.88 523 ASN A O 1
ATOM 4273 N N . THR A 1 524 ? -3.524 -34.189 -91.777 1.00 94.25 524 THR A N 1
ATOM 4274 C CA . THR A 1 524 ? -4.306 -33.752 -92.953 1.00 94.25 524 THR A CA 1
ATOM 4275 C C . THR A 1 524 ? -3.414 -33.172 -94.062 1.00 94.25 524 THR A C 1
ATOM 4277 O O . THR A 1 524 ? -3.628 -33.457 -95.239 1.00 94.25 524 THR A O 1
ATOM 4280 N N . ARG A 1 525 ? -2.379 -32.389 -93.717 1.00 92.94 525 ARG A N 1
ATOM 4281 C CA . ARG A 1 525 ? -1.394 -31.875 -94.693 1.00 92.94 525 ARG A CA 1
ATOM 4282 C C . ARG A 1 525 ? -0.543 -32.987 -95.293 1.00 92.94 525 ARG A C 1
ATOM 4284 O O . ARG A 1 525 ? -0.340 -33.001 -96.499 1.00 92.94 525 ARG A O 1
ATOM 4291 N N . LYS A 1 526 ? -0.084 -33.929 -94.473 1.00 93.19 526 LYS A N 1
ATOM 4292 C CA . LYS A 1 526 ? 0.666 -35.113 -94.909 1.00 93.19 526 LYS A CA 1
ATOM 4293 C C . LYS A 1 526 ? -0.162 -35.995 -95.849 1.00 93.19 526 LYS A C 1
ATOM 4295 O O . LYS A 1 526 ? 0.375 -36.544 -96.806 1.00 93.19 526 LYS A O 1
ATOM 4300 N N . ASP A 1 527 ? -1.469 -36.083 -95.630 1.00 91.81 527 ASP A N 1
ATOM 4301 C CA . ASP A 1 527 ? -2.395 -36.809 -96.502 1.00 91.81 527 ASP A CA 1
ATOM 4302 C C . ASP A 1 527 ? -2.665 -36.040 -97.799 1.00 91.81 527 ASP A C 1
ATOM 4304 O O . ASP A 1 527 ? -2.643 -36.628 -98.877 1.00 91.81 527 ASP A O 1
ATOM 4308 N N . GLN A 1 528 ? -2.787 -34.712 -97.733 1.00 92.62 528 GLN A N 1
ATOM 4309 C CA . GLN A 1 528 ? -2.799 -33.853 -98.918 1.00 92.62 528 GLN A CA 1
ATOM 4310 C C . GLN A 1 528 ? -1.498 -33.977 -99.735 1.00 92.62 528 GLN A C 1
ATOM 4312 O O . GLN A 1 528 ? -1.557 -34.017 -100.963 1.00 92.62 528 GLN A O 1
ATOM 4317 N N . GLU A 1 529 ? -0.331 -34.064 -99.092 1.00 91.44 529 GLU A N 1
ATOM 4318 C CA . GLU A 1 529 ? 0.960 -34.298 -99.751 1.00 91.44 529 GLU A CA 1
ATOM 4319 C C . GLU A 1 529 ? 1.022 -35.690 -100.389 1.00 91.44 529 GLU A C 1
ATOM 4321 O O . GLU A 1 529 ? 1.389 -35.783 -101.561 1.00 91.44 529 GLU A O 1
ATOM 4326 N N . ARG A 1 530 ? 0.581 -36.748 -99.688 1.00 90.38 530 ARG A N 1
ATOM 4327 C CA . ARG A 1 530 ? 0.445 -38.102 -100.257 1.00 90.38 530 ARG A CA 1
ATOM 4328 C C . ARG A 1 530 ? -0.457 -38.101 -101.488 1.00 90.38 530 ARG A C 1
ATOM 4330 O O . ARG A 1 530 ? -0.014 -38.520 -102.550 1.00 90.38 530 ARG A O 1
ATOM 4337 N N . HIS A 1 531 ? -1.658 -37.536 -101.401 1.00 89.94 531 HIS A N 1
ATOM 4338 C CA . HIS A 1 531 ? -2.565 -37.432 -102.546 1.00 89.94 531 HIS A CA 1
ATOM 4339 C C . HIS A 1 531 ? -2.007 -36.549 -103.673 1.00 89.94 531 HIS A C 1
ATOM 4341 O O . HIS A 1 531 ? -2.258 -36.813 -104.845 1.00 89.94 531 HIS A O 1
ATOM 4347 N N . THR A 1 532 ? -1.206 -35.526 -103.362 1.00 89.19 532 THR A N 1
ATOM 4348 C CA . THR A 1 532 ? -0.526 -34.708 -104.381 1.00 89.19 532 THR A CA 1
ATOM 4349 C C . THR A 1 532 ? 0.580 -35.499 -105.086 1.00 89.19 532 THR A C 1
ATOM 4351 O O . THR A 1 532 ? 0.728 -35.369 -106.300 1.00 89.19 532 THR A O 1
ATOM 4354 N N . GLN A 1 533 ? 1.310 -36.356 -104.364 1.00 87.88 533 GLN A N 1
ATOM 4355 C CA . GLN A 1 533 ? 2.290 -37.289 -104.931 1.00 87.88 533 GLN A CA 1
ATOM 4356 C C . GLN A 1 533 ? 1.610 -38.392 -105.753 1.00 87.88 533 GLN A C 1
ATOM 4358 O O . GLN A 1 533 ? 2.049 -38.659 -106.863 1.00 87.88 533 GLN A O 1
ATOM 4363 N N . GLU A 1 534 ? 0.501 -38.964 -105.279 1.00 88.12 534 GLU A N 1
ATOM 4364 C CA . GLU A 1 534 ? -0.316 -39.942 -106.014 1.00 88.12 534 GLU A CA 1
ATOM 4365 C C . GLU A 1 534 ? -0.892 -39.339 -107.306 1.00 88.12 534 GLU A C 1
ATOM 4367 O O . GLU A 1 534 ? -0.828 -39.964 -108.360 1.00 88.12 534 GLU A O 1
ATOM 4372 N N . ILE A 1 535 ? -1.392 -38.098 -107.267 1.00 85.75 535 ILE A N 1
ATOM 4373 C CA . ILE A 1 535 ? -1.851 -37.358 -108.456 1.00 85.75 535 ILE A CA 1
ATOM 4374 C C . ILE A 1 535 ? -0.677 -36.988 -109.377 1.00 85.75 535 ILE A C 1
ATOM 4376 O O . ILE A 1 535 ? -0.856 -36.940 -110.593 1.00 85.75 535 ILE A O 1
ATOM 4380 N N . GLY A 1 536 ? 0.509 -36.713 -108.829 1.00 84.31 536 GLY A N 1
ATOM 4381 C CA . GLY A 1 536 ? 1.739 -36.500 -109.596 1.00 84.31 536 GLY A CA 1
ATOM 4382 C C . GLY A 1 536 ? 2.147 -37.763 -110.351 1.00 84.31 536 GLY A C 1
ATOM 4383 O O . GLY A 1 536 ? 2.234 -37.740 -111.575 1.00 84.31 536 GLY A O 1
ATOM 4384 N N . TRP A 1 537 ? 2.264 -38.879 -109.635 1.00 85.81 537 TRP A N 1
ATOM 4385 C CA . TRP A 1 537 ? 2.563 -40.193 -110.192 1.00 85.81 537 TRP A CA 1
ATOM 4386 C C . TRP A 1 537 ? 1.513 -40.626 -111.221 1.00 85.81 537 TRP A C 1
ATOM 4388 O O . TRP A 1 537 ? 1.875 -40.999 -112.326 1.00 85.81 537 TRP A O 1
ATOM 4398 N N . LEU A 1 538 ? 0.212 -40.461 -110.950 1.00 83.06 538 LEU A N 1
ATOM 4399 C CA . LEU A 1 538 ? -0.846 -40.733 -111.934 1.00 83.06 538 LEU A CA 1
ATOM 4400 C C . LEU A 1 538 ? -0.770 -39.820 -113.171 1.00 83.06 538 LEU A C 1
ATOM 4402 O O . LEU A 1 538 ? -1.142 -40.247 -114.261 1.00 83.06 538 LEU A O 1
ATOM 4406 N N . LYS A 1 539 ? -0.287 -38.575 -113.048 1.00 78.62 539 LYS A N 1
ATOM 4407 C CA . LYS A 1 539 ? -0.030 -37.702 -114.209 1.00 78.62 539 LYS A CA 1
ATOM 4408 C C . LYS A 1 539 ? 1.191 -38.146 -115.007 1.00 78.62 539 LYS A C 1
ATOM 4410 O O . LYS A 1 539 ? 1.154 -38.021 -116.228 1.00 78.62 539 LYS A O 1
ATOM 4415 N N . GLU A 1 540 ? 2.233 -38.647 -114.350 1.00 78.50 540 GLU A N 1
ATOM 4416 C CA . GLU A 1 540 ? 3.435 -39.209 -114.983 1.00 78.50 540 GLU A CA 1
ATOM 4417 C C . GLU A 1 540 ? 3.144 -40.563 -115.647 1.00 78.50 540 GLU A C 1
ATOM 4419 O O . GLU A 1 540 ? 3.571 -40.790 -116.776 1.00 78.50 540 GLU A O 1
ATOM 4424 N N . GLU A 1 541 ? 2.325 -41.410 -115.023 1.00 76.56 541 GLU A N 1
ATOM 4425 C CA . GLU A 1 541 ? 1.781 -42.657 -115.575 1.00 76.56 541 GLU A CA 1
ATOM 4426 C C . GLU A 1 541 ? 0.926 -42.352 -116.820 1.00 76.56 541 GLU A C 1
ATOM 4428 O O . GLU A 1 541 ? 1.143 -42.917 -117.889 1.00 76.56 541 GLU A O 1
ATOM 4433 N N . VAL A 1 542 ? 0.016 -41.369 -116.745 1.00 71.00 542 VAL A N 1
ATOM 4434 C CA . VAL A 1 542 ? -0.775 -40.905 -117.902 1.00 71.00 542 VAL A CA 1
ATOM 4435 C C . VAL A 1 542 ? 0.103 -40.249 -118.977 1.00 71.00 542 VAL A C 1
ATOM 4437 O O . VAL A 1 542 ? -0.139 -40.472 -120.161 1.00 71.00 542 VAL A O 1
ATOM 4440 N N . HIS A 1 543 ? 1.151 -39.497 -118.621 1.00 65.06 543 HIS A N 1
ATOM 4441 C CA . HIS A 1 543 ? 2.140 -39.013 -119.597 1.00 65.06 543 HIS A CA 1
ATOM 4442 C C . HIS A 1 543 ? 2.953 -40.155 -120.218 1.00 65.06 543 HIS A C 1
ATOM 4444 O O . HIS A 1 543 ? 3.306 -40.072 -121.386 1.00 65.06 543 HIS A O 1
ATOM 4450 N N . SER A 1 544 ? 3.209 -41.241 -119.496 1.00 64.56 544 SER A N 1
ATOM 4451 C CA . SER A 1 544 ? 3.922 -42.408 -120.029 1.00 64.56 544 SER A CA 1
ATOM 4452 C C . SER A 1 544 ? 3.026 -43.262 -120.936 1.00 64.56 544 SER A C 1
ATOM 4454 O O . SER A 1 544 ? 3.503 -43.843 -121.905 1.00 64.56 544 SER A O 1
ATOM 4456 N N . LEU A 1 545 ? 1.715 -43.290 -120.669 1.00 57.88 545 LEU A N 1
ATOM 4457 C CA . LEU A 1 545 ? 0.712 -44.008 -121.463 1.00 57.88 545 LEU A CA 1
ATOM 4458 C C . LEU A 1 545 ? 0.200 -43.225 -122.689 1.00 57.88 545 LEU A C 1
ATOM 4460 O O . LEU A 1 545 ? -0.296 -43.845 -123.627 1.00 57.88 545 LEU A O 1
ATOM 4464 N N . PHE A 1 546 ? 0.300 -41.889 -122.700 1.00 53.00 546 PHE A N 1
ATOM 4465 C CA . PH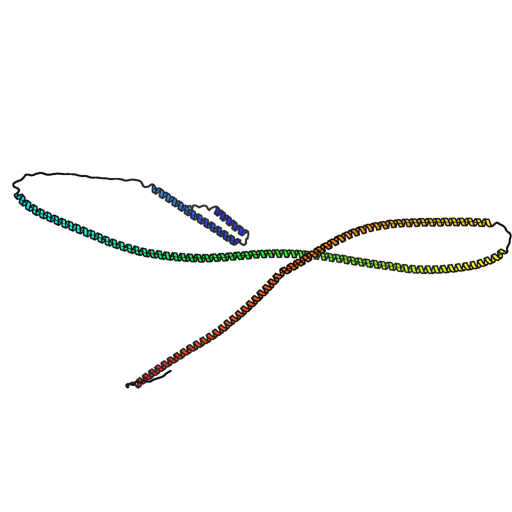E A 1 546 ? -0.259 -41.033 -123.766 1.00 53.00 546 PHE A CA 1
ATOM 4466 C C . PHE A 1 546 ? 0.703 -39.962 -124.327 1.00 53.00 546 PHE A C 1
ATOM 4468 O O . PHE A 1 546 ? 0.340 -39.247 -125.260 1.00 53.00 546 PHE A O 1
ATOM 4475 N N . GLY A 1 547 ? 1.922 -39.829 -123.797 1.00 42.88 547 GLY A N 1
ATOM 4476 C CA . GLY A 1 547 ? 2.847 -38.726 -124.100 1.00 42.88 547 GLY A CA 1
ATOM 4477 C C . GLY A 1 547 ? 3.730 -38.882 -125.340 1.00 42.88 547 GLY A C 1
ATOM 4478 O O . GLY A 1 547 ? 4.528 -37.989 -125.614 1.00 42.88 547 GLY A O 1
ATOM 4479 N N . GLU A 1 548 ? 3.590 -39.956 -126.124 1.00 40.19 548 GLU A N 1
ATOM 4480 C CA . GLU A 1 548 ? 4.323 -40.101 -127.397 1.00 40.19 548 GLU A CA 1
ATOM 4481 C C . GLU A 1 548 ? 3.667 -39.331 -128.568 1.00 40.19 548 GLU A C 1
ATOM 4483 O O . GLU A 1 548 ? 4.134 -39.382 -129.707 1.00 40.19 548 GLU A O 1
ATOM 4488 N N . HIS A 1 549 ? 2.591 -38.573 -128.311 1.00 40.50 549 HIS A N 1
ATOM 4489 C CA . HIS A 1 549 ? 1.973 -37.654 -129.271 1.00 40.50 549 HIS A CA 1
ATOM 4490 C C . HIS A 1 549 ? 1.836 -36.235 -128.703 1.00 40.50 549 HIS A C 1
ATOM 4492 O O . HIS A 1 549 ? 1.001 -35.959 -127.843 1.00 40.50 549 HIS A O 1
ATOM 4498 N N . GLN A 1 550 ? 2.600 -35.298 -129.275 1.00 33.75 550 GLN A N 1
ATOM 4499 C CA . GLN A 1 550 ? 2.262 -33.875 -129.201 1.00 33.75 550 GLN A CA 1
ATOM 4500 C C . GLN A 1 550 ? 0.883 -33.637 -129.833 1.00 33.75 550 GLN A C 1
ATOM 4502 O O . GLN A 1 550 ? 0.581 -34.180 -130.898 1.00 33.75 550 GLN A O 1
ATOM 4507 N N . PRO A 1 551 ? 0.098 -32.717 -129.259 1.00 40.94 551 PRO A N 1
ATOM 4508 C CA . PRO A 1 551 ? -0.327 -31.605 -130.098 1.00 40.94 551 PRO A CA 1
ATOM 4509 C C . PRO A 1 551 ? -0.136 -30.230 -129.450 1.00 40.94 551 PRO A C 1
ATOM 4511 O O . PRO A 1 551 ? -0.121 -30.038 -128.236 1.00 40.94 551 PRO A O 1
ATOM 4514 N N . SER A 1 552 ? -0.003 -29.250 -130.333 1.00 33.22 552 SER A N 1
ATOM 4515 C CA . SER A 1 552 ? 0.127 -27.827 -130.053 1.00 33.22 552 SER A CA 1
ATOM 4516 C C . SER A 1 552 ? -1.074 -27.210 -129.322 1.00 33.22 552 SER A C 1
ATOM 4518 O O . SER A 1 552 ? -2.219 -27.478 -129.671 1.00 33.22 552 SER A O 1
ATOM 4520 N N . SER A 1 553 ? -0.769 -26.230 -128.463 1.00 38.84 553 SER A N 1
ATOM 4521 C CA . SER A 1 553 ? -1.555 -25.008 -128.203 1.00 38.84 553 SER A CA 1
ATOM 4522 C C . SER A 1 553 ? -3.045 -25.125 -127.839 1.00 38.84 553 SER A C 1
ATOM 4524 O O . SER A 1 553 ? -3.890 -25.288 -128.716 1.00 38.84 553 SER A O 1
ATOM 4526 N N . MET A 1 554 ? -3.387 -24.750 -126.600 1.00 36.03 554 MET A N 1
ATOM 4527 C CA . MET A 1 554 ? -4.537 -23.863 -126.356 1.00 36.03 554 MET A CA 1
ATOM 4528 C C . MET A 1 554 ? -4.427 -23.129 -125.013 1.00 36.03 554 MET A C 1
ATOM 4530 O O . MET A 1 554 ? -4.237 -23.749 -123.970 1.00 36.03 554 MET A O 1
ATOM 4534 N N . THR A 1 555 ? -4.595 -21.806 -125.036 1.00 47.69 555 THR A N 1
ATOM 4535 C CA . THR A 1 555 ? -4.793 -20.961 -123.849 1.00 47.69 555 THR A CA 1
ATOM 4536 C C . THR A 1 555 ? -6.257 -20.530 -123.735 1.00 47.69 555 THR A C 1
ATOM 4538 O O . THR A 1 555 ? -6.790 -19.875 -124.629 1.00 47.69 555 THR A O 1
ATOM 4541 N N . PRO A 1 556 ? -6.903 -20.866 -122.612 1.00 43.59 556 PRO A N 1
ATOM 4542 C CA . PRO A 1 556 ? -7.874 -19.989 -121.952 1.00 43.59 556 PRO A CA 1
ATOM 4543 C C . PRO A 1 556 ? -7.508 -19.842 -120.455 1.00 43.59 556 PRO A C 1
ATOM 4545 O O . PRO A 1 556 ? -7.088 -20.803 -119.824 1.00 43.59 556 PRO A O 1
ATOM 4548 N N . THR A 1 557 ? -7.564 -18.689 -119.783 1.00 40.94 557 THR A N 1
ATOM 4549 C CA . THR A 1 557 ? -8.525 -17.567 -119.837 1.00 40.94 557 THR A CA 1
ATOM 4550 C C . THR A 1 557 ? -9.940 -17.962 -119.406 1.00 40.94 557 THR A C 1
ATOM 4552 O O . THR A 1 557 ? -10.841 -17.989 -120.234 1.00 40.94 557 THR A O 1
ATOM 4555 N N . ILE A 1 558 ? -10.136 -18.240 -118.106 1.00 41.84 558 ILE A N 1
ATOM 4556 C CA . ILE A 1 558 ? -11.420 -18.229 -117.359 1.00 41.84 558 ILE A CA 1
ATOM 4557 C C . ILE A 1 558 ? -11.125 -18.558 -115.869 1.00 41.84 558 ILE A C 1
ATOM 4559 O O . ILE A 1 558 ? -10.221 -19.342 -115.619 1.00 41.84 558 ILE A O 1
ATOM 4563 N N . VAL A 1 559 ? -11.823 -18.068 -114.828 1.00 38.97 559 VAL A N 1
ATOM 4564 C CA . VAL A 1 559 ? -12.589 -16.815 -114.606 1.00 38.97 559 VAL A CA 1
ATOM 4565 C C . VAL A 1 559 ? -12.917 -16.681 -113.086 1.00 38.97 559 VAL A C 1
ATOM 4567 O O . VAL A 1 559 ? -12.666 -17.619 -112.343 1.00 38.97 559 VAL A O 1
ATOM 4570 N N . LYS A 1 560 ? -13.478 -15.535 -112.642 1.00 35.31 560 LYS A N 1
ATOM 4571 C CA . LYS A 1 560 ? -14.251 -15.240 -111.386 1.00 35.31 560 LYS A CA 1
ATOM 4572 C C . LYS A 1 560 ? -14.466 -16.408 -110.382 1.00 35.31 560 LYS A C 1
ATOM 4574 O O . LYS A 1 560 ? -14.970 -17.454 -110.774 1.00 35.31 560 LYS A O 1
ATOM 4579 N N . ARG A 1 561 ? -14.361 -16.212 -109.059 1.00 38.91 561 ARG A N 1
ATOM 4580 C CA . ARG A 1 561 ? -15.232 -15.365 -108.191 1.00 38.91 561 ARG A CA 1
ATOM 4581 C C . ARG A 1 561 ? -14.555 -15.188 -106.813 1.00 38.91 561 ARG A C 1
ATOM 4583 O O . ARG A 1 561 ? -13.887 -16.105 -106.366 1.00 38.91 561 ARG A O 1
ATOM 4590 N N . CYS A 1 562 ? -14.593 -14.016 -106.180 1.00 42.62 562 CYS A N 1
ATOM 4591 C CA . CYS A 1 562 ? -15.651 -13.579 -105.246 1.00 42.62 562 CYS A CA 1
ATOM 4592 C C . CYS A 1 562 ? -15.926 -14.549 -104.077 1.00 42.62 562 CYS A C 1
ATOM 4594 O O . CYS A 1 562 ? -16.876 -15.330 -104.145 1.00 42.62 562 CYS A O 1
ATOM 4596 N N . ALA A 1 563 ? -15.172 -14.387 -102.992 1.00 43.94 563 ALA A N 1
ATOM 4597 C CA . ALA A 1 563 ? -15.723 -14.002 -101.691 1.00 43.94 563 ALA A CA 1
ATOM 4598 C C . ALA A 1 563 ? -14.798 -12.916 -101.115 1.00 43.94 563 ALA A C 1
ATOM 4600 O O . ALA A 1 563 ? -13.571 -13.075 -101.307 1.00 43.94 563 ALA A O 1
#

Radius of gyration: 94.59 Å; chains: 1; bounding box: 230×93×266 Å

pLDDT: mean 81.46, std 18.29, range [27.09, 97.81]